Protein 5UJR (pdb70)

Sequence (33 aa):
WGWKEVVQNGQTIFSAGQKLGNMVGKIVPLPFGWGWKEVVQNGQTIFSAGQKLGNMVGKIVPLPFGWGWKEVVQNGQTIFSAGQKLGNMVGKIVPLPFGWGWKEVVQNGQTIFSAGQKLGNMVGKIVPLPFGWGWKEVVQNGQTIFSAGQKLGNMVGKIVPLPFGWGWKEVVQNGQTIFSAGQKLGNMVGKIVPLPFGWGWKEVVQNGQTIFSAGQKLGNMVGKIVPLPFGWGWKEVVQNGQTIFSAGQKLGNMVGKIVPLPFGWGWKEVVQNGQTIFSAGQKLGNMVGKIVPLPFGWGWKEVVQNGQTIFSAGQKLGNMVGKIVPLPFGWGWKEVVQNGQTIFSAGQKLGNMVGKIVPLPFGWGWKEVVQNGQTIFSAGQKLGNMVGKIVPLPFGWGWKEVVQNGQTIFSAGQKLGNMVGKIVPLPFGWGWKEVVQNGQTIFSAGQKLGNMVGKIVPLPFGWGWKEVVQNGQTIFSAGQKLGNMVGKIVPLPFGWGWKEVVQNGQTIFSAGQKLGNMVGKIVPLPFGWGWKEVVQNGQTIFSAGQKLGNMVGKIVPLPFGWGWKEVVQNGQTIFSAGQKLGNMVGKIVPLPFGWGWKEVVQNGQTIFSAGQKLGNMVGKIVPLPFGWGWKEVVQNGQTIFSAGQKLGNMVGKIVPLPFG

Organism: Carnobacterium maltaromaticum (NCBI:txid2751)

Secondary structure (DSSP, 8-state):
--HHHHHHHHHHHHTHHHHTTHHHH---PPTT-

Radius of gyration: 16.83 Å; Cα contacts (8 Å, |Δi|>4): 0; chains: 1; bounding box: 19×55×13 Å

InterPro domains:
  IPR010133 Bacteriocin-type signal sequence [TIGR01847] (5-18)

Foldseek 3Di:
DDVVVVCCVVVVCVVVVVVVVCVVVVDDPDPPD

B-factor: mean 37.25, std 22.33, range [0.3, 75.31]

Solvent-accessible surface area: 3790 Å² total; per-residue (Å²): 296,23,208,175,122,102,81,123,104,40,88,73,129,148,55,21,50,125,161,139,34,80,156,109,57,128,162,113,122,138,110,218,100

Structure (mmCIF, N/CA/C/O backbone):
data_5UJR
#
_entry.id   5UJR
#
loop_
_atom_site.group_PDB
_atom_site.id
_atom_site.type_symbol
_atom_site.label_atom_id
_atom_site.label_alt_id
_atom_site.label_comp_id
_atom_site.label_asym_id
_atom_site.label_entity_id
_atom_site.label_seq_id
_atom_site.pdbx_PDB_ins_code
_atom_site.Cartn_x
_atom_site.Cartn_y
_atom_site.Cartn_z
_atom_site.occupancy
_atom_site.B_iso_or_equiv
_atom_site.auth_seq_id
_atom_site.auth_comp_id
_atom_site.auth_asym_id
_atom_site.auth_atom_id
_atom_site.pdbx_PDB_model_num
ATOM 1 N N . TRP A 1 1 ? 1.328 0.000 0.000 1.00 0.00 1 TRP A N 1
ATOM 2 C CA . TRP A 1 1 ? 2.092 0.000 -1.242 1.00 41.04 1 TRP A CA 1
ATOM 3 C C . TRP A 1 1 ? 3.504 -0.528 -1.013 1.00 41.51 1 TRP A C 1
ATOM 4 O O . TRP A 1 1 ? 4.203 -0.083 -0.103 1.00 51.25 1 TRP A O 1
ATOM 25 N N . GLY A 1 2 ? 3.918 -1.479 -1.845 1.00 4.15 2 GLY A N 1
ATOM 26 C CA . GLY A 1 2 ? 5.246 -2.051 -1.715 1.00 11.11 2 GLY A CA 1
ATOM 27 C C . GLY A 1 2 ? 5.636 -2.888 -2.917 1.00 23.24 2 GLY A C 1
ATOM 28 O O . GLY A 1 2 ? 5.446 -4.104 -2.922 1.00 23.51 2 GLY A O 1
ATOM 32 N N . TRP A 1 3 ? 6.181 -2.237 -3.937 1.00 45.33 3 TRP A N 1
ATOM 33 C CA . TRP A 1 3 ? 6.598 -2.930 -5.151 1.00 51.43 3 TRP A CA 1
ATOM 34 C C . TRP A 1 3 ? 7.531 -4.090 -4.823 1.00 51.10 3 TRP A C 1
ATOM 35 O O . TRP A 1 3 ? 7.358 -5.201 -5.325 1.00 54.31 3 TRP A O 1
ATOM 56 N N . LYS A 1 4 ? 8.521 -3.826 -3.977 1.00 61.22 4 LYS A N 1
ATOM 57 C CA . LYS A 1 4 ? 9.482 -4.849 -3.580 1.00 14.20 4 LYS A CA 1
ATOM 58 C C . LYS A 1 4 ? 8.774 -6.046 -2.954 1.00 32.12 4 LYS A C 1
ATOM 59 O O . LYS A 1 4 ? 9.217 -7.185 -3.098 1.00 1.13 4 LYS A O 1
ATOM 78 N N . GLU A 1 5 ? 7.671 -5.780 -2.260 1.00 44.02 5 GLU A N 1
ATOM 79 C CA . GLU A 1 5 ? 6.903 -6.837 -1.613 1.00 51.12 5 GLU A CA 1
ATOM 80 C C . GLU A 1 5 ? 5.985 -7.533 -2.614 1.00 41.11 5 GLU A C 1
ATOM 81 O O . GLU A 1 5 ? 5.637 -8.702 -2.446 1.00 14.54 5 GLU A O 1
ATOM 93 N N . VAL A 1 6 ? 5.596 -6.806 -3.657 1.00 4.43 6 VAL A N 1
ATOM 94 C CA . VAL A 1 6 ? 4.720 -7.352 -4.686 1.00 14.24 6 VAL A CA 1
ATOM 95 C C . VAL A 1 6 ? 5.451 -8.379 -5.542 1.00 60.13 6 VAL A C 1
ATOM 96 O O . VAL A 1 6 ? 4.854 -9.346 -6.017 1.00 42.41 6 VAL A O 1
ATOM 109 N N . VAL A 1 7 ? 6.748 -8.164 -5.736 1.00 44.11 7 VAL A N 1
ATOM 110 C CA . VAL A 1 7 ? 7.563 -9.072 -6.534 1.00 61.05 7 VAL A CA 1
ATOM 111 C C . VAL A 1 7 ? 7.744 -10.412 -5.830 1.00 15.10 7 VAL A C 1
ATOM 112 O O . VAL A 1 7 ? 7.764 -11.463 -6.470 1.00 45.55 7 VAL A O 1
ATOM 125 N N . GLN A 1 8 ? 7.873 -10.366 -4.508 1.00 31.50 8 GLN A N 1
ATOM 126 C CA . GLN A 1 8 ? 8.052 -11.578 -3.716 1.00 53.23 8 GLN A CA 1
ATOM 127 C C . GLN A 1 8 ? 6.921 -12.568 -3.974 1.00 32.24 8 GLN A C 1
ATOM 128 O O . GLN A 1 8 ? 7.102 -13.778 -3.848 1.00 22.42 8 GLN A O 1
ATOM 142 N N . ASN A 1 9 ? 5.753 -12.045 -4.334 1.00 64.11 9 ASN A N 1
ATOM 143 C CA . ASN A 1 9 ? 4.592 -12.884 -4.608 1.00 41.22 9 ASN A CA 1
ATOM 144 C C . ASN A 1 9 ? 4.678 -13.492 -6.005 1.00 12.12 9 ASN A C 1
ATOM 145 O O . ASN A 1 9 ? 4.111 -14.552 -6.268 1.00 2.24 9 ASN A O 1
ATOM 156 N N . GLY A 1 10 ? 5.392 -12.813 -6.898 1.00 13.44 10 GLY A N 1
ATOM 157 C CA . GLY A 1 10 ? 5.539 -13.301 -8.256 1.00 62.11 10 GLY A CA 1
ATOM 158 C C . GLY A 1 10 ? 6.683 -14.286 -8.397 1.00 72.01 10 GLY A C 1
ATOM 159 O O . GLY A 1 10 ? 6.677 -15.129 -9.294 1.00 15.13 10 GLY A O 1
ATOM 163 N N . GLN A 1 11 ? 7.667 -14.178 -7.511 1.00 22.35 11 GLN A N 1
ATOM 164 C CA . GLN A 1 11 ? 8.824 -15.066 -7.542 1.00 52.45 11 GLN A CA 1
ATOM 165 C C . GLN A 1 11 ? 8.542 -16.355 -6.778 1.00 71.14 11 GLN A C 1
ATOM 166 O O . GLN A 1 11 ? 8.986 -17.434 -7.173 1.00 41.32 11 GLN A O 1
ATOM 180 N N . THR A 1 12 ? 7.801 -16.237 -5.681 1.00 73.10 12 THR A N 1
ATOM 181 C CA . THR A 1 12 ? 7.461 -17.392 -4.860 1.00 73.54 12 THR A CA 1
ATOM 182 C C . THR A 1 12 ? 6.855 -18.508 -5.705 1.00 10.41 12 THR A C 1
ATOM 183 O O . THR A 1 12 ? 6.995 -19.688 -5.383 1.00 73.05 12 THR A O 1
ATOM 194 N N . ILE A 1 13 ? 6.183 -18.126 -6.786 1.00 31.32 13 ILE A N 1
ATOM 195 C CA . ILE A 1 13 ? 5.558 -19.095 -7.677 1.00 74.33 13 ILE A CA 1
ATOM 196 C C . ILE A 1 13 ? 6.522 -19.536 -8.773 1.00 30.50 13 ILE A C 1
ATOM 197 O O . ILE A 1 13 ? 6.456 -20.668 -9.255 1.00 13.52 13 ILE A O 1
ATOM 213 N N . PHE A 1 14 ? 7.419 -18.637 -9.161 1.00 44.43 14 PHE A N 1
ATOM 214 C CA . PHE A 1 14 ? 8.399 -18.933 -10.200 1.00 2.11 14 PHE A CA 1
ATOM 215 C C . PHE A 1 14 ? 9.467 -19.893 -9.683 1.00 12.44 14 PHE A C 1
ATOM 216 O O . PHE A 1 14 ? 9.684 -20.962 -10.252 1.00 32.21 14 PHE A O 1
ATOM 233 N N . SER A 1 15 ? 10.131 -19.501 -8.600 1.00 21.43 15 SER A N 1
ATOM 234 C CA . SER A 1 15 ? 11.179 -20.324 -8.007 1.00 43.13 15 SER A CA 1
ATOM 235 C C . SER A 1 15 ? 10.664 -21.728 -7.707 1.00 73.02 15 SER A C 1
ATOM 236 O O . SER A 1 15 ? 11.426 -22.694 -7.705 1.00 43.12 15 SER A O 1
ATOM 244 N N . ALA A 1 16 ? 9.363 -21.832 -7.454 1.00 22.41 16 ALA A N 1
ATOM 245 C CA . ALA A 1 16 ? 8.744 -23.117 -7.154 1.00 60.54 16 ALA A CA 1
ATOM 246 C C . ALA A 1 16 ? 8.907 -24.090 -8.318 1.00 1.13 16 ALA A C 1
ATOM 247 O O . ALA A 1 16 ? 8.903 -25.305 -8.129 1.00 31.53 16 ALA A O 1
ATOM 254 N N . GLY A 1 17 ? 9.050 -23.546 -9.523 1.00 1.35 17 GLY A N 1
ATOM 255 C CA . GLY A 1 17 ? 9.212 -24.380 -10.699 1.00 34.11 17 GLY A CA 1
ATOM 256 C C . GLY A 1 17 ? 10.390 -25.326 -10.581 1.00 71.32 17 GLY A C 1
ATOM 257 O O . GLY A 1 17 ? 10.437 -26.355 -11.255 1.00 51.12 17 GLY A O 1
ATOM 261 N N . GLN A 1 18 ? 11.344 -24.977 -9.724 1.00 70.23 18 GLN A N 1
ATOM 262 C CA . GLN A 1 18 ? 12.529 -25.803 -9.523 1.00 50.32 18 GLN A CA 1
ATOM 263 C C . GLN A 1 18 ? 12.220 -26.987 -8.613 1.00 14.41 18 GLN A C 1
ATOM 264 O O . GLN A 1 18 ? 12.443 -28.141 -8.980 1.00 15.44 18 GLN A O 1
ATOM 278 N N . LYS A 1 19 ? 11.705 -26.693 -7.424 1.00 31.44 19 LYS A N 1
ATOM 279 C CA . LYS A 1 19 ? 11.363 -27.733 -6.460 1.00 5.23 19 LYS A CA 1
ATOM 280 C C . LYS A 1 19 ? 10.222 -28.601 -6.978 1.00 34.42 19 LYS A C 1
ATOM 281 O O . LYS A 1 19 ? 10.148 -29.793 -6.675 1.00 72.11 19 LYS A O 1
ATOM 300 N N . LEU A 1 20 ? 9.334 -27.998 -7.761 1.00 20.32 20 LEU A N 1
ATOM 301 C CA . LEU A 1 20 ? 8.196 -28.717 -8.323 1.00 30.43 20 LEU A CA 1
ATOM 302 C C . LEU A 1 20 ? 8.561 -29.354 -9.660 1.00 32.42 20 LEU A C 1
ATOM 303 O O . LEU A 1 20 ? 7.699 -29.876 -10.366 1.00 41.23 20 LEU A O 1
ATOM 319 N N . GLY A 1 21 ? 9.845 -29.310 -10.000 1.00 25.00 21 GLY A N 1
ATOM 320 C CA . GLY A 1 21 ? 10.302 -29.888 -11.250 1.00 62.13 21 GLY A CA 1
ATOM 321 C C . GLY A 1 21 ? 11.641 -30.585 -11.112 1.00 44.40 21 GLY A C 1
ATOM 322 O O . GLY A 1 21 ? 12.256 -30.965 -12.107 1.00 44.44 21 GLY A O 1
ATOM 326 N N . ASN A 1 22 ? 12.095 -30.751 -9.874 1.00 20.01 22 ASN A N 1
ATOM 327 C CA . ASN A 1 22 ? 13.372 -31.405 -9.609 1.00 54.40 22 ASN A CA 1
ATOM 328 C C . ASN A 1 22 ? 13.217 -32.922 -9.612 1.00 73.41 22 ASN A C 1
ATOM 329 O O . ASN A 1 22 ? 13.898 -33.624 -10.358 1.00 64.43 22 ASN A O 1
ATOM 340 N N . MET A 1 23 ? 12.315 -33.421 -8.773 1.00 30.31 23 MET A N 1
ATOM 341 C CA . MET A 1 23 ? 12.069 -34.856 -8.680 1.00 41.23 23 MET A CA 1
ATOM 342 C C . MET A 1 23 ? 11.319 -35.359 -9.910 1.00 22.35 23 MET A C 1
ATOM 343 O O . MET A 1 23 ? 11.363 -36.546 -10.233 1.00 20.44 23 MET A O 1
ATOM 357 N N . VAL A 1 24 ? 10.631 -34.449 -10.591 1.00 60.15 24 VAL A N 1
ATOM 358 C CA . VAL A 1 24 ? 9.872 -34.801 -11.786 1.00 21.14 24 VAL A CA 1
ATOM 359 C C . VAL A 1 24 ? 10.800 -35.175 -12.936 1.00 50.52 24 VAL A C 1
ATOM 360 O O . VAL A 1 24 ? 10.731 -36.281 -13.469 1.00 74.04 24 VAL A O 1
ATOM 373 N N . GLY A 1 25 ? 11.670 -34.243 -13.314 1.00 52.43 25 GLY A N 1
ATOM 374 C CA . GLY A 1 25 ? 12.600 -34.493 -14.400 1.00 2.14 25 GLY A CA 1
ATOM 375 C C . GLY A 1 25 ? 13.777 -35.345 -13.969 1.00 65.21 25 GLY A C 1
ATOM 376 O O . GLY A 1 25 ? 14.646 -35.673 -14.778 1.00 54.13 25 GLY A O 1
ATOM 380 N N . LYS A 1 26 ? 13.809 -35.704 -12.690 1.00 65.42 26 LYS A N 1
ATOM 381 C CA . LYS A 1 26 ? 14.889 -36.523 -12.152 1.00 30.41 26 LYS A CA 1
ATOM 382 C C . LYS A 1 26 ? 14.682 -37.994 -12.501 1.00 3.13 26 LYS A C 1
ATOM 383 O O . LYS A 1 26 ? 13.631 -38.567 -12.215 1.00 74.10 26 LYS A O 1
ATOM 402 N N . ILE A 1 27 ? 15.692 -38.598 -13.118 1.00 32.31 27 ILE A N 1
ATOM 403 C CA . ILE A 1 27 ? 15.621 -40.002 -13.503 1.00 34.44 27 ILE A CA 1
ATOM 404 C C . ILE A 1 27 ? 16.313 -40.890 -12.474 1.00 32.11 27 ILE A C 1
ATOM 405 O O . ILE A 1 27 ? 17.315 -40.499 -11.875 1.00 32.52 27 ILE A O 1
ATOM 421 N N . VAL A 1 28 ? 15.772 -42.088 -12.275 1.00 25.21 28 VAL A N 1
ATOM 422 C CA . VAL A 1 28 ? 16.339 -43.034 -11.321 1.00 5.32 28 VAL A CA 1
ATOM 423 C C . VAL A 1 28 ? 16.822 -44.299 -12.021 1.00 53.14 28 VAL A C 1
ATOM 424 O O . VAL A 1 28 ? 16.361 -44.651 -13.107 1.00 40.05 28 VAL A O 1
ATOM 437 N N . PRO A 1 29 ? 17.772 -45.001 -11.387 1.00 31.25 29 PRO A N 1
ATOM 438 C CA . PRO A 1 29 ? 18.337 -46.240 -11.930 1.00 42.31 29 PRO A CA 1
ATOM 439 C C . PRO A 1 29 ? 17.337 -47.390 -11.912 1.00 32.41 29 PRO A C 1
ATOM 440 O O . PRO A 1 29 ? 16.268 -47.288 -11.309 1.00 13.41 29 PRO A O 1
ATOM 451 N N . LEU A 1 30 ? 17.690 -48.486 -12.575 1.00 41.33 30 LEU A N 1
ATOM 452 C CA . LEU A 1 30 ? 16.823 -49.657 -12.635 1.00 31.22 30 LEU A CA 1
ATOM 453 C C . LEU A 1 30 ? 17.256 -50.708 -11.617 1.00 12.51 30 LEU A C 1
ATOM 454 O O . LEU A 1 30 ? 18.386 -50.706 -11.129 1.00 1.21 30 LEU A O 1
ATOM 470 N N . PRO A 1 31 ? 16.337 -51.628 -11.289 1.00 62.43 31 PRO A N 1
ATOM 471 C CA . PRO A 1 31 ? 16.602 -52.704 -10.329 1.00 11.43 31 PRO A CA 1
ATOM 472 C C . PRO A 1 31 ? 17.586 -53.735 -10.870 1.00 33.31 31 PRO A C 1
ATOM 473 O O . PRO A 1 31 ? 17.381 -54.299 -11.945 1.00 51.33 31 PRO A O 1
ATOM 484 N N . PHE A 1 32 ? 18.654 -53.979 -10.118 1.00 10.21 32 PHE A N 1
ATOM 485 C CA . PHE A 1 32 ? 19.670 -54.943 -10.523 1.00 22.02 32 PHE A CA 1
ATOM 486 C C . PHE A 1 32 ? 20.316 -54.531 -11.842 1.00 41.34 32 PHE A C 1
ATOM 487 O O . PHE A 1 32 ? 20.684 -55.376 -12.657 1.00 75.02 32 PHE A O 1
ATOM 504 N N . GLY A 1 33 ? 20.450 -53.224 -12.046 1.00 4.51 33 GLY A N 1
ATOM 505 C CA . GLY A 1 33 ? 21.051 -52.721 -13.268 1.00 12.23 33 GLY A CA 1
ATOM 506 C C . GLY A 1 33 ? 22.432 -52.141 -13.039 1.00 4.23 33 GLY A C 1
ATOM 507 O O . GLY A 1 33 ? 22.605 -51.235 -12.223 1.00 41.14 33 GLY A O 1
ATOM 511 N N . TRP A 1 1 ? 9.224 -7.362 1.200 1.00 22.14 1 TRP A N 2
ATOM 512 C CA . TRP A 1 1 ? 9.422 -5.948 1.497 1.00 55.45 1 TRP A CA 2
ATOM 513 C C . TRP A 1 1 ? 9.227 -5.097 0.246 1.00 21.30 1 TRP A C 2
ATOM 514 O O . TRP A 1 1 ? 10.168 -4.867 -0.512 1.00 63.31 1 TRP A O 2
ATOM 535 N N . GLY A 1 2 ? 7.999 -4.632 0.036 1.00 22.34 2 GLY A N 2
ATOM 536 C CA . GLY A 1 2 ? 7.705 -3.812 -1.124 1.00 75.21 2 GLY A CA 2
ATOM 537 C C . GLY A 1 2 ? 7.784 -4.593 -2.421 1.00 2.11 2 GLY A C 2
ATOM 538 O O . GLY A 1 2 ? 7.031 -5.544 -2.628 1.00 34.14 2 GLY A O 2
ATOM 542 N N . TRP A 1 3 ? 8.697 -4.190 -3.297 1.00 5.12 3 TRP A N 2
ATOM 543 C CA . TRP A 1 3 ? 8.871 -4.858 -4.582 1.00 1.13 3 TRP A CA 2
ATOM 544 C C . TRP A 1 3 ? 9.248 -6.322 -4.387 1.00 60.52 3 TRP A C 2
ATOM 545 O O . TRP A 1 3 ? 8.837 -7.188 -5.160 1.00 51.14 3 TRP A O 2
ATOM 566 N N . LYS A 1 4 ? 10.032 -6.594 -3.350 1.00 24.42 4 LYS A N 2
ATOM 567 C CA . LYS A 1 4 ? 10.464 -7.955 -3.052 1.00 41.13 4 LYS A CA 2
ATOM 568 C C . LYS A 1 4 ? 9.268 -8.896 -2.955 1.00 33.24 4 LYS A C 2
ATOM 569 O O . LYS A 1 4 ? 9.258 -9.966 -3.562 1.00 21.42 4 LYS A O 2
ATOM 588 N N . GLU A 1 5 ? 8.261 -8.489 -2.188 1.00 51.10 5 GLU A N 2
ATOM 589 C CA . GLU A 1 5 ? 7.060 -9.297 -2.013 1.00 12.13 5 GLU A CA 2
ATOM 590 C C . GLU A 1 5 ? 6.292 -9.422 -3.325 1.00 71.24 5 GLU A C 2
ATOM 591 O O . GLU A 1 5 ? 5.623 -10.425 -3.573 1.00 73.40 5 GLU A O 2
ATOM 603 N N . VAL A 1 6 ? 6.393 -8.395 -4.164 1.00 21.53 6 VAL A N 2
ATOM 604 C CA . VAL A 1 6 ? 5.709 -8.390 -5.451 1.00 43.44 6 VAL A CA 2
ATOM 605 C C . VAL A 1 6 ? 6.301 -9.432 -6.393 1.00 23.42 6 VAL A C 2
ATOM 606 O O . VAL A 1 6 ? 5.576 -10.224 -6.995 1.00 31.22 6 VAL A O 2
ATOM 619 N N . VAL A 1 7 ? 7.625 -9.428 -6.515 1.00 50.32 7 VAL A N 2
ATOM 620 C CA . VAL A 1 7 ? 8.316 -10.374 -7.382 1.00 71.53 7 VAL A CA 2
ATOM 621 C C . VAL A 1 7 ? 8.114 -11.807 -6.903 1.00 34.51 7 VAL A C 2
ATOM 622 O O . VAL A 1 7 ? 8.048 -12.737 -7.707 1.00 21.25 7 VAL A O 2
ATOM 635 N N . GLN A 1 8 ? 8.015 -11.977 -5.588 1.00 72.54 8 GLN A N 2
ATOM 636 C CA . GLN A 1 8 ? 7.820 -13.298 -5.002 1.00 71.20 8 GLN A CA 2
ATOM 637 C C . GLN A 1 8 ? 6.585 -13.976 -5.586 1.00 62.43 8 GLN A C 2
ATOM 638 O O . GLN A 1 8 ? 6.536 -15.200 -5.707 1.00 51.42 8 GLN A O 2
ATOM 652 N N . ASN A 1 9 ? 5.590 -13.173 -5.947 1.00 34.03 9 ASN A N 2
ATOM 653 C CA . ASN A 1 9 ? 4.354 -13.696 -6.518 1.00 32.23 9 ASN A CA 2
ATOM 654 C C . ASN A 1 9 ? 4.582 -14.199 -7.940 1.00 53.41 9 ASN A C 2
ATOM 655 O O . ASN A 1 9 ? 3.873 -15.084 -8.418 1.00 4.20 9 ASN A O 2
ATOM 666 N N . GLY A 1 10 ? 5.577 -13.627 -8.612 1.00 13.22 10 GLY A N 2
ATOM 667 C CA . GLY A 1 10 ? 5.881 -14.030 -9.972 1.00 51.54 10 GLY A CA 2
ATOM 668 C C . GLY A 1 10 ? 6.897 -15.153 -10.031 1.00 74.21 10 GLY A C 2
ATOM 669 O O . GLY A 1 10 ? 6.908 -15.939 -10.978 1.00 54.33 10 GLY A O 2
ATOM 673 N N . GLN A 1 11 ? 7.753 -15.229 -9.017 1.00 54.52 11 GLN A N 2
ATOM 674 C CA . GLN A 1 11 ? 8.778 -16.263 -8.959 1.00 64.24 11 GLN A CA 2
ATOM 675 C C . GLN A 1 11 ? 8.220 -17.551 -8.363 1.00 12.23 11 GLN A C 2
ATOM 676 O O . GLN A 1 11 ? 8.688 -18.647 -8.673 1.00 44.42 11 GLN A O 2
ATOM 690 N N . THR A 1 12 ? 7.215 -17.412 -7.503 1.00 50.13 12 THR A N 2
ATOM 691 C CA . THR A 1 12 ? 6.593 -18.563 -6.862 1.00 23.43 12 THR A CA 2
ATOM 692 C C . THR A 1 12 ? 6.070 -19.553 -7.896 1.00 64.41 12 THR A C 2
ATOM 693 O O . THR A 1 12 ? 6.046 -20.761 -7.656 1.00 51.12 12 THR A O 2
ATOM 704 N N . ILE A 1 13 ? 5.654 -19.035 -9.047 1.00 31.25 13 ILE A N 2
ATOM 705 C CA . ILE A 1 13 ? 5.133 -19.875 -10.118 1.00 42.01 13 ILE A CA 2
ATOM 706 C C . ILE A 1 13 ? 6.262 -20.425 -10.984 1.00 10.44 13 ILE A C 2
ATOM 707 O O . ILE A 1 13 ? 6.182 -21.544 -11.489 1.00 63.41 13 ILE A O 2
ATOM 723 N N . PHE A 1 14 ? 7.314 -19.630 -11.149 1.00 1.11 14 PHE A N 2
ATOM 724 C CA . PHE A 1 14 ? 8.461 -20.037 -11.953 1.00 12.23 14 PHE A CA 2
ATOM 725 C C . PHE A 1 14 ? 9.255 -21.135 -11.251 1.00 54.00 14 PHE A C 2
ATOM 726 O O . PHE A 1 14 ? 9.449 -22.221 -11.797 1.00 53.12 14 PHE A O 2
ATOM 743 N N . SER A 1 15 ? 9.711 -20.843 -10.037 1.00 65.34 15 SER A N 2
ATOM 744 C CA . SER A 1 15 ? 10.488 -21.803 -9.262 1.00 21.41 15 SER A CA 2
ATOM 745 C C . SER A 1 15 ? 9.723 -23.113 -9.095 1.00 51.21 15 SER A C 2
ATOM 746 O O . SER A 1 15 ? 10.320 -24.183 -8.982 1.00 13.04 15 SER A O 2
ATOM 754 N N . ALA A 1 16 ? 8.397 -23.018 -9.081 1.00 63.43 16 ALA A N 2
ATOM 755 C CA . ALA A 1 16 ? 7.549 -24.194 -8.931 1.00 23.44 16 ALA A CA 2
ATOM 756 C C . ALA A 1 16 ? 7.764 -25.176 -10.077 1.00 74.44 16 ALA A C 2
ATOM 757 O O . ALA A 1 16 ? 7.530 -26.375 -9.933 1.00 31.54 16 ALA A O 2
ATOM 764 N N . GLY A 1 17 ? 8.209 -24.659 -11.218 1.00 45.13 17 GLY A N 2
ATOM 765 C CA . GLY A 1 17 ? 8.447 -25.504 -12.374 1.00 32.54 17 GLY A CA 2
ATOM 766 C C . GLY A 1 17 ? 9.450 -26.605 -12.090 1.00 42.35 17 GLY A C 2
ATOM 767 O O . GLY A 1 17 ? 9.495 -27.609 -12.800 1.00 30.31 17 GLY A O 2
ATOM 771 N N . GLN A 1 18 ? 10.258 -26.414 -11.052 1.00 71.23 18 GLN A N 2
ATOM 772 C CA . GLN A 1 18 ? 11.267 -27.398 -10.679 1.00 61.34 18 GLN A CA 2
ATOM 773 C C . GLN A 1 18 ? 10.659 -28.504 -9.824 1.00 32.44 18 GLN A C 2
ATOM 774 O O . GLN A 1 18 ? 10.895 -29.689 -10.061 1.00 61.12 18 GLN A O 2
ATOM 788 N N . LYS A 1 19 ? 9.874 -28.110 -8.826 1.00 65.22 19 LYS A N 2
ATOM 789 C CA . LYS A 1 19 ? 9.231 -29.067 -7.934 1.00 73.33 19 LYS A CA 2
ATOM 790 C C . LYS A 1 19 ? 8.092 -29.793 -8.645 1.00 4.42 19 LYS A C 2
ATOM 791 O O . LYS A 1 19 ? 7.805 -30.954 -8.353 1.00 62.43 19 LYS A O 2
ATOM 810 N N . LEU A 1 20 ? 7.448 -29.101 -9.579 1.00 23.34 20 LEU A N 2
ATOM 811 C CA . LEU A 1 20 ? 6.342 -29.680 -10.332 1.00 72.55 20 LEU A CA 2
ATOM 812 C C . LEU A 1 20 ? 6.849 -30.399 -11.579 1.00 30.35 20 LEU A C 2
ATOM 813 O O . LEU A 1 20 ? 6.064 -30.823 -12.426 1.00 22.11 20 LEU A O 2
ATOM 829 N N . GLY A 1 21 ? 8.168 -30.535 -11.682 1.00 13.11 21 GLY A N 2
ATOM 830 C CA . GLY A 1 21 ? 8.757 -31.205 -12.826 1.00 41.14 21 GLY A CA 2
ATOM 831 C C . GLY A 1 21 ? 9.961 -32.046 -12.449 1.00 53.45 21 GLY A C 2
ATOM 832 O O . GLY A 1 21 ? 10.694 -32.516 -13.318 1.00 71.10 21 GLY A O 2
ATOM 836 N N . ASN A 1 22 ? 10.166 -32.234 -11.150 1.00 12.42 22 ASN A N 2
ATOM 837 C CA . ASN A 1 22 ? 11.291 -33.022 -10.660 1.00 12.43 22 ASN A CA 2
ATOM 838 C C . ASN A 1 22 ? 10.964 -34.512 -10.686 1.00 40.34 22 ASN A C 2
ATOM 839 O O . ASN A 1 22 ? 11.674 -35.302 -11.307 1.00 63.01 22 ASN A O 2
ATOM 850 N N . MET A 1 23 ? 9.884 -34.887 -10.009 1.00 70.22 23 MET A N 2
ATOM 851 C CA . MET A 1 23 ? 9.462 -36.282 -9.957 1.00 31.20 23 MET A CA 2
ATOM 852 C C . MET A 1 23 ? 8.879 -36.724 -11.296 1.00 21.25 23 MET A C 2
ATOM 853 O O . MET A 1 23 ? 8.837 -37.916 -11.602 1.00 51.34 23 MET A O 2
ATOM 867 N N . VAL A 1 24 ? 8.430 -35.757 -12.089 1.00 1.20 24 VAL A N 2
ATOM 868 C CA . VAL A 1 24 ? 7.850 -36.047 -13.395 1.00 44.40 24 VAL A CA 2
ATOM 869 C C . VAL A 1 24 ? 8.911 -36.549 -14.368 1.00 2.20 24 VAL A C 2
ATOM 870 O O . VAL A 1 24 ? 8.806 -37.652 -14.903 1.00 11.24 24 VAL A O 2
ATOM 883 N N . GLY A 1 25 ? 9.935 -35.731 -14.593 1.00 40.30 25 GLY A N 2
ATOM 884 C CA . GLY A 1 25 ? 11.001 -36.110 -15.501 1.00 44.55 25 GLY A CA 2
ATOM 885 C C . GLY A 1 25 ? 11.971 -37.095 -14.879 1.00 11.51 25 GLY A C 2
ATOM 886 O O . GLY A 1 25 ? 12.911 -37.549 -15.531 1.00 71.22 25 GLY A O 2
ATOM 890 N N . LYS A 1 26 ? 11.744 -37.425 -13.612 1.00 4.30 26 LYS A N 2
ATOM 891 C CA . LYS A 1 26 ? 12.605 -38.362 -12.899 1.00 53.34 26 LYS A CA 2
ATOM 892 C C . LYS A 1 26 ? 11.801 -39.548 -12.375 1.00 42.34 26 LYS A C 2
ATOM 893 O O . LYS A 1 26 ? 11.068 -39.427 -11.394 1.00 11.05 26 LYS A O 2
ATOM 912 N N . ILE A 1 27 ? 11.945 -40.692 -13.035 1.00 43.02 27 ILE A N 2
ATOM 913 C CA . ILE A 1 27 ? 11.235 -41.900 -12.633 1.00 53.54 27 ILE A CA 2
ATOM 914 C C . ILE A 1 27 ? 12.107 -42.781 -11.746 1.00 71.33 27 ILE A C 2
ATOM 915 O O . ILE A 1 27 ? 11.602 -43.544 -10.922 1.00 61.25 27 ILE A O 2
ATOM 931 N N . VAL A 1 28 ? 13.420 -42.670 -11.919 1.00 63.13 28 VAL A N 2
ATOM 932 C CA . VAL A 1 28 ? 14.364 -43.455 -11.132 1.00 41.15 28 VAL A CA 2
ATOM 933 C C . VAL A 1 28 ? 14.080 -43.322 -9.641 1.00 35.54 28 VAL A C 2
ATOM 934 O O . VAL A 1 28 ? 13.488 -42.346 -9.180 1.00 41.44 28 VAL A O 2
ATOM 947 N N . PRO A 1 29 ? 14.510 -44.328 -8.865 1.00 22.24 29 PRO A N 2
ATOM 948 C CA . PRO A 1 29 ? 14.314 -44.347 -7.412 1.00 30.10 29 PRO A CA 2
ATOM 949 C C . PRO A 1 29 ? 15.165 -43.302 -6.698 1.00 52.04 29 PRO A C 2
ATOM 950 O O . PRO A 1 29 ? 14.740 -42.716 -5.702 1.00 52.51 29 PRO A O 2
ATOM 961 N N . LEU A 1 30 ? 16.367 -43.073 -7.214 1.00 4.21 30 LEU A N 2
ATOM 962 C CA . LEU A 1 30 ? 17.279 -42.097 -6.626 1.00 14.00 30 LEU A CA 2
ATOM 963 C C . LEU A 1 30 ? 17.268 -40.795 -7.420 1.00 42.31 30 LEU A C 2
ATOM 964 O O . LEU A 1 30 ? 16.859 -40.750 -8.580 1.00 53.23 30 LEU A O 2
ATOM 980 N N . PRO A 1 31 ? 17.731 -39.709 -6.783 1.00 22.11 31 PRO A N 2
ATOM 981 C CA . PRO A 1 31 ? 17.788 -38.386 -7.412 1.00 22.21 31 PRO A CA 2
ATOM 982 C C . PRO A 1 31 ? 18.843 -38.312 -8.511 1.00 11.34 31 PRO A C 2
ATOM 983 O O . PRO A 1 31 ? 18.736 -37.504 -9.434 1.00 2.13 31 PRO A O 2
ATOM 994 N N . PHE A 1 32 ? 19.861 -39.159 -8.406 1.00 31.44 32 PHE A N 2
ATOM 995 C CA . PHE A 1 32 ? 20.936 -39.189 -9.391 1.00 12.03 32 PHE A CA 2
ATOM 996 C C . PHE A 1 32 ? 20.921 -40.499 -10.173 1.00 54.11 32 PHE A C 2
ATOM 997 O O . PHE A 1 32 ? 21.100 -40.510 -11.390 1.00 42.01 32 PHE A O 2
ATOM 1014 N N . GLY A 1 33 ? 20.705 -41.603 -9.464 1.00 1.33 33 GLY A N 2
ATOM 1015 C CA . GLY A 1 33 ? 20.671 -42.903 -10.107 1.00 60.10 33 GLY A CA 2
ATOM 1016 C C . GLY A 1 33 ? 22.057 -43.442 -10.400 1.00 4.42 33 GLY A C 2
ATOM 1017 O O . GLY A 1 33 ? 22.970 -42.682 -10.725 1.00 54.10 33 GLY A O 2
ATOM 1021 N N . TRP A 1 1 ? 6.213 -3.416 2.908 1.00 13.52 1 TRP A N 3
ATOM 1022 C CA . TRP A 1 1 ? 5.091 -3.752 2.038 1.00 4.31 1 TRP A CA 3
ATOM 1023 C C . TRP A 1 1 ? 5.164 -2.971 0.730 1.00 0.15 1 TRP A C 3
ATOM 1024 O O . TRP A 1 1 ? 4.193 -2.336 0.321 1.00 61.11 1 TRP A O 3
ATOM 1045 N N . GLY A 1 2 ? 6.322 -3.023 0.079 1.00 52.54 2 GLY A N 3
ATOM 1046 C CA . GLY A 1 2 ? 6.499 -2.315 -1.176 1.00 73.54 2 GLY A CA 3
ATOM 1047 C C . GLY A 1 2 ? 6.468 -3.244 -2.374 1.00 54.22 2 GLY A C 3
ATOM 1048 O O . GLY A 1 2 ? 6.008 -4.381 -2.274 1.00 71.33 2 GLY A O 3
ATOM 1052 N N . TRP A 1 3 ? 6.956 -2.758 -3.510 1.00 11.04 3 TRP A N 3
ATOM 1053 C CA . TRP A 1 3 ? 6.980 -3.552 -4.733 1.00 24.33 3 TRP A CA 3
ATOM 1054 C C . TRP A 1 3 ? 7.893 -4.764 -4.577 1.00 2.41 3 TRP A C 3
ATOM 1055 O O . TRP A 1 3 ? 7.703 -5.786 -5.236 1.00 34.24 3 TRP A O 3
ATOM 1076 N N . LYS A 1 4 ? 8.885 -4.643 -3.702 1.00 4.44 4 LYS A N 3
ATOM 1077 C CA . LYS A 1 4 ? 9.828 -5.728 -3.458 1.00 33.24 4 LYS A CA 3
ATOM 1078 C C . LYS A 1 4 ? 9.098 -6.995 -3.023 1.00 13.14 4 LYS A C 3
ATOM 1079 O O . LYS A 1 4 ? 9.462 -8.100 -3.423 1.00 3.14 4 LYS A O 3
ATOM 1098 N N . GLU A 1 5 ? 8.065 -6.826 -2.203 1.00 10.52 5 GLU A N 3
ATOM 1099 C CA . GLU A 1 5 ? 7.284 -7.956 -1.715 1.00 62.41 5 GLU A CA 3
ATOM 1100 C C . GLU A 1 5 ? 6.331 -8.465 -2.793 1.00 2.20 5 GLU A C 3
ATOM 1101 O O . GLU A 1 5 ? 5.968 -9.641 -2.812 1.00 1.00 5 GLU A O 3
ATOM 1113 N N . VAL A 1 6 ? 5.929 -7.569 -3.689 1.00 60.33 6 VAL A N 3
ATOM 1114 C CA . VAL A 1 6 ? 5.019 -7.926 -4.771 1.00 52.00 6 VAL A CA 3
ATOM 1115 C C . VAL A 1 6 ? 5.635 -8.982 -5.682 1.00 33.12 6 VAL A C 3
ATOM 1116 O O . VAL A 1 6 ? 4.947 -9.887 -6.154 1.00 61.34 6 VAL A O 3
ATOM 1129 N N . VAL A 1 7 ? 6.936 -8.860 -5.924 1.00 60.53 7 VAL A N 3
ATOM 1130 C CA . VAL A 1 7 ? 7.646 -9.806 -6.778 1.00 3.45 7 VAL A CA 3
ATOM 1131 C C . VAL A 1 7 ? 7.612 -11.211 -6.188 1.00 62.10 7 VAL A C 3
ATOM 1132 O O . VAL A 1 7 ? 7.691 -12.201 -6.915 1.00 35.11 7 VAL A O 3
ATOM 1145 N N . GLN A 1 8 ? 7.494 -11.290 -4.867 1.00 4.15 8 GLN A N 3
ATOM 1146 C CA . GLN A 1 8 ? 7.450 -12.575 -4.179 1.00 61.23 8 GLN A CA 3
ATOM 1147 C C . GLN A 1 8 ? 6.334 -13.452 -4.737 1.00 31.41 8 GLN A C 3
ATOM 1148 O O . GLN A 1 8 ? 6.403 -14.679 -4.670 1.00 2.22 8 GLN A O 3
ATOM 1162 N N . ASN A 1 9 ? 5.306 -12.815 -5.287 1.00 14.33 9 ASN A N 3
ATOM 1163 C CA . ASN A 1 9 ? 4.174 -13.537 -5.855 1.00 74.52 9 ASN A CA 3
ATOM 1164 C C . ASN A 1 9 ? 4.457 -13.944 -7.298 1.00 52.43 9 ASN A C 3
ATOM 1165 O O . ASN A 1 9 ? 3.900 -14.919 -7.800 1.00 64.23 9 ASN A O 3
ATOM 1176 N N . GLY A 1 10 ? 5.327 -13.187 -7.960 1.00 64.44 10 GLY A N 3
ATOM 1177 C CA . GLY A 1 10 ? 5.670 -13.484 -9.339 1.00 21.51 10 GLY A CA 3
ATOM 1178 C C . GLY A 1 10 ? 6.812 -14.475 -9.452 1.00 74.40 10 GLY A C 3
ATOM 1179 O O . GLY A 1 10 ? 6.899 -15.222 -10.427 1.00 12.25 10 GLY A O 3
ATOM 1183 N N . GLN A 1 11 ? 7.689 -14.481 -8.454 1.00 21.32 11 GLN A N 3
ATOM 1184 C CA . GLN A 1 11 ? 8.832 -15.387 -8.447 1.00 40.45 11 GLN A CA 3
ATOM 1185 C C . GLN A 1 11 ? 8.454 -16.737 -7.847 1.00 11.40 11 GLN A C 3
ATOM 1186 O O . GLN A 1 11 ? 8.939 -17.781 -8.284 1.00 52.10 11 GLN A O 3
ATOM 1200 N N . THR A 1 12 ? 7.585 -16.709 -6.841 1.00 54.05 12 THR A N 3
ATOM 1201 C CA . THR A 1 12 ? 7.142 -17.930 -6.180 1.00 4.13 12 THR A CA 3
ATOM 1202 C C . THR A 1 12 ? 6.563 -18.920 -7.183 1.00 73.21 12 THR A C 3
ATOM 1203 O O . THR A 1 12 ? 6.573 -20.130 -6.952 1.00 43.34 12 THR A O 3
ATOM 1214 N N . ILE A 1 13 ? 6.058 -18.400 -8.297 1.00 4.01 13 ILE A N 3
ATOM 1215 C CA . ILE A 1 13 ? 5.476 -19.240 -9.336 1.00 40.22 13 ILE A CA 3
ATOM 1216 C C . ILE A 1 13 ? 6.517 -19.620 -10.383 1.00 64.31 13 ILE A C 3
ATOM 1217 O O . ILE A 1 13 ? 6.393 -20.645 -11.054 1.00 61.03 13 ILE A O 3
ATOM 1233 N N . PHE A 1 14 ? 7.546 -18.789 -10.516 1.00 74.13 14 PHE A N 3
ATOM 1234 C CA . PHE A 1 14 ? 8.610 -19.038 -11.481 1.00 63.42 14 PHE A CA 3
ATOM 1235 C C . PHE A 1 14 ? 9.622 -20.038 -10.929 1.00 33.54 14 PHE A C 3
ATOM 1236 O O . PHE A 1 14 ? 9.866 -21.086 -11.527 1.00 52.13 14 PHE A O 3
ATOM 1253 N N . SER A 1 15 ? 10.208 -19.707 -9.783 1.00 14.44 15 SER A N 3
ATOM 1254 C CA . SER A 1 15 ? 11.196 -20.573 -9.151 1.00 10.55 15 SER A CA 3
ATOM 1255 C C . SER A 1 15 ? 10.631 -21.973 -8.932 1.00 12.45 15 SER A C 3
ATOM 1256 O O . SER A 1 15 ? 11.352 -22.966 -9.018 1.00 43.34 15 SER A O 3
ATOM 1264 N N . ALA A 1 16 ? 9.335 -22.043 -8.647 1.00 15.32 16 ALA A N 3
ATOM 1265 C CA . ALA A 1 16 ? 8.671 -23.320 -8.417 1.00 52.11 16 ALA A CA 3
ATOM 1266 C C . ALA A 1 16 ? 8.702 -24.188 -9.670 1.00 51.05 16 ALA A C 3
ATOM 1267 O O . ALA A 1 16 ? 8.646 -25.414 -9.590 1.00 25.34 16 ALA A O 3
ATOM 1274 N N . GLY A 1 17 ? 8.790 -23.543 -10.830 1.00 1.22 17 GLY A N 3
ATOM 1275 C CA . GLY A 1 17 ? 8.826 -24.272 -12.084 1.00 30.32 17 GLY A CA 3
ATOM 1276 C C . GLY A 1 17 ? 9.957 -25.281 -12.136 1.00 14.41 17 GLY A C 3
ATOM 1277 O O . GLY A 1 17 ? 9.896 -26.252 -12.889 1.00 54.44 17 GLY A O 3
ATOM 1281 N N . GLN A 1 18 ? 10.991 -25.049 -11.334 1.00 63.15 18 GLN A N 3
ATOM 1282 C CA . GLN A 1 18 ? 12.142 -25.944 -11.295 1.00 35.32 18 GLN A CA 3
ATOM 1283 C C . GLN A 1 18 ? 11.859 -27.155 -10.411 1.00 1.42 18 GLN A C 3
ATOM 1284 O O . GLN A 1 18 ? 12.058 -28.298 -10.823 1.00 15.23 18 GLN A O 3
ATOM 1298 N N . LYS A 1 19 ? 11.395 -26.896 -9.193 1.00 22.01 19 LYS A N 3
ATOM 1299 C CA . LYS A 1 19 ? 11.084 -27.963 -8.250 1.00 21.45 19 LYS A CA 3
ATOM 1300 C C . LYS A 1 19 ? 9.926 -28.817 -8.756 1.00 61.13 19 LYS A C 3
ATOM 1301 O O . LYS A 1 19 ? 9.885 -30.026 -8.525 1.00 21.22 19 LYS A O 3
ATOM 1320 N N . LEU A 1 20 ? 8.988 -28.182 -9.449 1.00 51.35 20 LEU A N 3
ATOM 1321 C CA . LEU A 1 20 ? 7.829 -28.884 -9.991 1.00 3.41 20 LEU A CA 3
ATOM 1322 C C . LEU A 1 20 ? 8.125 -29.429 -11.385 1.00 1.45 20 LEU A C 3
ATOM 1323 O O . LEU A 1 20 ? 7.231 -29.919 -12.073 1.00 23.10 20 LEU A O 3
ATOM 1339 N N . GLY A 1 21 ? 9.387 -29.341 -11.793 1.00 43.33 21 GLY A N 3
ATOM 1340 C CA . GLY A 1 21 ? 9.779 -29.831 -13.102 1.00 1.21 21 GLY A CA 3
ATOM 1341 C C . GLY A 1 21 ? 11.116 -30.545 -13.077 1.00 50.22 21 GLY A C 3
ATOM 1342 O O . GLY A 1 21 ? 11.679 -30.859 -14.125 1.00 52.41 21 GLY A O 3
ATOM 1346 N N . ASN A 1 22 ? 11.626 -30.801 -11.877 1.00 4.30 22 ASN A N 3
ATOM 1347 C CA . ASN A 1 22 ? 12.907 -31.480 -11.720 1.00 62.22 22 ASN A CA 3
ATOM 1348 C C . ASN A 1 22 ? 12.736 -32.993 -11.821 1.00 45.14 22 ASN A C 3
ATOM 1349 O O . ASN A 1 22 ? 13.370 -33.645 -12.651 1.00 53.12 22 ASN A O 3
ATOM 1360 N N . MET A 1 23 ? 11.876 -33.544 -10.972 1.00 1.05 23 MET A N 3
ATOM 1361 C CA . MET A 1 23 ? 11.621 -34.980 -10.967 1.00 14.33 23 MET A CA 3
ATOM 1362 C C . MET A 1 23 ? 10.804 -35.391 -12.188 1.00 11.32 23 MET A C 3
ATOM 1363 O O . MET A 1 23 ? 10.817 -36.553 -12.593 1.00 72.01 23 MET A O 3
ATOM 1377 N N . VAL A 1 24 ? 10.094 -34.430 -12.770 1.00 52.41 24 VAL A N 3
ATOM 1378 C CA . VAL A 1 24 ? 9.272 -34.692 -13.945 1.00 53.33 24 VAL A CA 3
ATOM 1379 C C . VAL A 1 24 ? 10.136 -34.992 -15.165 1.00 1.22 24 VAL A C 3
ATOM 1380 O O . VAL A 1 24 ? 10.027 -36.058 -15.769 1.00 25.14 24 VAL A O 3
ATOM 1393 N N . GLY A 1 25 ? 10.996 -34.043 -15.522 1.00 2.31 25 GLY A N 3
ATOM 1394 C CA . GLY A 1 25 ? 11.868 -34.224 -16.668 1.00 32.51 25 GLY A CA 3
ATOM 1395 C C . GLY A 1 25 ? 13.040 -35.136 -16.366 1.00 23.33 25 GLY A C 3
ATOM 1396 O O . GLY A 1 25 ? 13.848 -35.434 -17.246 1.00 24.03 25 GLY A O 3
ATOM 1400 N N . LYS A 1 26 ? 13.136 -35.580 -15.117 1.00 71.41 26 LYS A N 3
ATOM 1401 C CA . LYS A 1 26 ? 14.218 -36.464 -14.699 1.00 43.53 26 LYS A CA 3
ATOM 1402 C C . LYS A 1 26 ? 13.724 -37.487 -13.683 1.00 34.25 26 LYS A C 3
ATOM 1403 O O . LYS A 1 26 ? 13.516 -37.163 -12.513 1.00 34.32 26 LYS A O 3
ATOM 1422 N N . ILE A 1 27 ? 13.539 -38.723 -14.136 1.00 13.45 27 ILE A N 3
ATOM 1423 C CA . ILE A 1 27 ? 13.071 -39.793 -13.264 1.00 21.30 27 ILE A CA 3
ATOM 1424 C C . ILE A 1 27 ? 14.183 -40.273 -12.337 1.00 41.22 27 ILE A C 3
ATOM 1425 O O . ILE A 1 27 ? 15.339 -40.388 -12.745 1.00 2.25 27 ILE A O 3
ATOM 1441 N N . VAL A 1 28 ? 13.825 -40.553 -11.088 1.00 62.41 28 VAL A N 3
ATOM 1442 C CA . VAL A 1 28 ? 14.792 -41.024 -10.103 1.00 51.22 28 VAL A CA 3
ATOM 1443 C C . VAL A 1 28 ? 15.586 -42.211 -10.636 1.00 72.31 28 VAL A C 3
ATOM 1444 O O . VAL A 1 28 ? 15.142 -42.938 -11.525 1.00 35.31 28 VAL A O 3
ATOM 1457 N N . PRO A 1 29 ? 16.790 -42.415 -10.081 1.00 53.01 29 PRO A N 3
ATOM 1458 C CA . PRO A 1 29 ? 17.671 -43.515 -10.484 1.00 44.53 29 PRO A CA 3
ATOM 1459 C C . PRO A 1 29 ? 17.134 -44.876 -10.055 1.00 4.53 29 PRO A C 3
ATOM 1460 O O . PRO A 1 29 ? 16.021 -44.980 -9.538 1.00 61.21 29 PRO A O 3
ATOM 1471 N N . LEU A 1 30 ? 17.932 -45.916 -10.271 1.00 13.24 30 LEU A N 3
ATOM 1472 C CA . LEU A 1 30 ? 17.536 -47.272 -9.905 1.00 4.41 30 LEU A CA 3
ATOM 1473 C C . LEU A 1 30 ? 17.082 -47.333 -8.450 1.00 42.31 30 LEU A C 3
ATOM 1474 O O . LEU A 1 30 ? 17.392 -46.459 -7.640 1.00 53.52 30 LEU A O 3
ATOM 1490 N N . PRO A 1 31 ? 16.332 -48.391 -8.108 1.00 52.41 31 PRO A N 3
ATOM 1491 C CA . PRO A 1 31 ? 15.821 -48.593 -6.749 1.00 3.21 31 PRO A CA 3
ATOM 1492 C C . PRO A 1 31 ? 16.929 -48.935 -5.758 1.00 42.44 31 PRO A C 3
ATOM 1493 O O . PRO A 1 31 ? 16.961 -48.414 -4.643 1.00 40.12 31 PRO A O 3
ATOM 1504 N N . PHE A 1 32 ? 17.837 -49.812 -6.173 1.00 33.53 32 PHE A N 3
ATOM 1505 C CA . PHE A 1 32 ? 18.947 -50.224 -5.321 1.00 74.21 32 PHE A CA 3
ATOM 1506 C C . PHE A 1 32 ? 20.180 -49.363 -5.580 1.00 74.55 32 PHE A C 3
ATOM 1507 O O . PHE A 1 32 ? 20.917 -49.022 -4.657 1.00 63.01 32 PHE A O 3
ATOM 1524 N N . GLY A 1 33 ? 20.396 -49.017 -6.846 1.00 4.53 33 GLY A N 3
ATOM 1525 C CA . GLY A 1 33 ? 21.541 -48.200 -7.205 1.00 53.41 33 GLY A CA 3
ATOM 1526 C C . GLY A 1 33 ? 22.672 -49.015 -7.799 1.00 31.30 33 GLY A C 3
ATOM 1527 O O . GLY A 1 33 ? 23.078 -50.030 -7.232 1.00 42.25 33 GLY A O 3
ATOM 1531 N N . TRP A 1 1 ? 4.958 -2.653 2.778 1.00 1.21 1 TRP A N 4
ATOM 1532 C CA . TRP A 1 1 ? 4.691 -3.214 1.459 1.00 53.04 1 TRP A CA 4
ATOM 1533 C C . TRP A 1 1 ? 5.287 -2.337 0.363 1.00 23.21 1 TRP A C 4
ATOM 1534 O O . TRP A 1 1 ? 5.031 -1.135 0.309 1.00 62.23 1 TRP A O 4
ATOM 1555 N N . GLY A 1 2 ? 6.084 -2.947 -0.509 1.00 63.21 2 GLY A N 4
ATOM 1556 C CA . GLY A 1 2 ? 6.704 -2.206 -1.592 1.00 5.13 2 GLY A CA 4
ATOM 1557 C C . GLY A 1 2 ? 6.730 -2.988 -2.890 1.00 30.01 2 GLY A C 4
ATOM 1558 O O . GLY A 1 2 ? 5.957 -3.929 -3.071 1.00 14.53 2 GLY A O 4
ATOM 1562 N N . TRP A 1 3 ? 7.619 -2.598 -3.796 1.00 24.32 3 TRP A N 4
ATOM 1563 C CA . TRP A 1 3 ? 7.741 -3.269 -5.085 1.00 72.12 3 TRP A CA 4
ATOM 1564 C C . TRP A 1 3 ? 8.381 -4.644 -4.925 1.00 55.15 3 TRP A C 4
ATOM 1565 O O . TRP A 1 3 ? 8.000 -5.599 -5.603 1.00 25.33 3 TRP A O 4
ATOM 1586 N N . LYS A 1 4 ? 9.354 -4.738 -4.026 1.00 12.12 4 LYS A N 4
ATOM 1587 C CA . LYS A 1 4 ? 10.046 -5.997 -3.775 1.00 51.45 4 LYS A CA 4
ATOM 1588 C C . LYS A 1 4 ? 9.072 -7.066 -3.290 1.00 43.22 4 LYS A C 4
ATOM 1589 O O . LYS A 1 4 ? 9.243 -8.250 -3.579 1.00 10.31 4 LYS A O 4
ATOM 1608 N N . GLU A 1 5 ? 8.051 -6.640 -2.553 1.00 43.52 5 GLU A N 4
ATOM 1609 C CA . GLU A 1 5 ? 7.051 -7.562 -2.029 1.00 53.23 5 GLU A CA 4
ATOM 1610 C C . GLU A 1 5 ? 6.168 -8.102 -3.151 1.00 65.11 5 GLU A C 4
ATOM 1611 O O . GLU A 1 5 ? 5.720 -9.248 -3.107 1.00 3.14 5 GLU A O 4
ATOM 1623 N N . VAL A 1 6 ? 5.923 -7.268 -4.157 1.00 33.14 6 VAL A N 4
ATOM 1624 C CA . VAL A 1 6 ? 5.095 -7.661 -5.291 1.00 11.23 6 VAL A CA 4
ATOM 1625 C C . VAL A 1 6 ? 5.736 -8.803 -6.070 1.00 25.52 6 VAL A C 4
ATOM 1626 O O . VAL A 1 6 ? 5.049 -9.704 -6.551 1.00 31.31 6 VAL A O 4
ATOM 1639 N N . VAL A 1 7 ? 7.060 -8.761 -6.190 1.00 54.34 7 VAL A N 4
ATOM 1640 C CA . VAL A 1 7 ? 7.796 -9.793 -6.910 1.00 35.41 7 VAL A CA 4
ATOM 1641 C C . VAL A 1 7 ? 7.622 -11.155 -6.247 1.00 32.13 7 VAL A C 4
ATOM 1642 O O . VAL A 1 7 ? 7.664 -12.190 -6.912 1.00 2.42 7 VAL A O 4
ATOM 1655 N N . GLN A 1 8 ? 7.426 -11.146 -4.932 1.00 72.22 8 GLN A N 4
ATOM 1656 C CA . GLN A 1 8 ? 7.246 -12.382 -4.179 1.00 12.42 8 GLN A CA 4
ATOM 1657 C C . GLN A 1 8 ? 6.131 -13.229 -4.782 1.00 72.51 8 GLN A C 4
ATOM 1658 O O . GLN A 1 8 ? 6.243 -14.452 -4.865 1.00 1.31 8 GLN A O 4
ATOM 1672 N N . ASN A 1 9 ? 5.055 -12.572 -5.202 1.00 11.44 9 ASN A N 4
ATOM 1673 C CA . ASN A 1 9 ? 3.918 -13.266 -5.797 1.00 5.43 9 ASN A CA 4
ATOM 1674 C C . ASN A 1 9 ? 4.312 -13.921 -7.117 1.00 51.21 9 ASN A C 4
ATOM 1675 O O . ASN A 1 9 ? 3.712 -14.911 -7.534 1.00 1.21 9 ASN A O 4
ATOM 1686 N N . GLY A 1 10 ? 5.325 -13.361 -7.771 1.00 3.31 10 GLY A N 4
ATOM 1687 C CA . GLY A 1 10 ? 5.782 -13.904 -9.037 1.00 1.32 10 GLY A CA 4
ATOM 1688 C C . GLY A 1 10 ? 6.907 -14.905 -8.866 1.00 45.40 10 GLY A C 4
ATOM 1689 O O . GLY A 1 10 ? 7.141 -15.739 -9.739 1.00 61.54 10 GLY A O 4
ATOM 1693 N N . GLN A 1 11 ? 7.607 -14.820 -7.739 1.00 51.30 11 GLN A N 4
ATOM 1694 C CA . GLN A 1 11 ? 8.716 -15.724 -7.459 1.00 34.34 11 GLN A CA 4
ATOM 1695 C C . GLN A 1 11 ? 8.217 -17.014 -6.816 1.00 74.30 11 GLN A C 4
ATOM 1696 O O . GLN A 1 11 ? 8.831 -18.072 -6.962 1.00 12.32 11 GLN A O 4
ATOM 1710 N N . THR A 1 12 ? 7.098 -16.921 -6.103 1.00 42.43 12 THR A N 4
ATOM 1711 C CA . THR A 1 12 ? 6.517 -18.079 -5.437 1.00 23.21 12 THR A CA 4
ATOM 1712 C C . THR A 1 12 ? 6.161 -19.169 -6.441 1.00 33.51 12 THR A C 4
ATOM 1713 O O . THR A 1 12 ? 6.205 -20.358 -6.122 1.00 75.11 12 THR A O 4
ATOM 1724 N N . ILE A 1 13 ? 5.809 -18.758 -7.654 1.00 52.22 13 ILE A N 4
ATOM 1725 C CA . ILE A 1 13 ? 5.447 -19.701 -8.705 1.00 54.31 13 ILE A CA 4
ATOM 1726 C C . ILE A 1 13 ? 6.659 -20.073 -9.552 1.00 1.33 13 ILE A C 4
ATOM 1727 O O . ILE A 1 13 ? 6.801 -21.217 -9.984 1.00 13.13 13 ILE A O 4
ATOM 1743 N N . PHE A 1 14 ? 7.533 -19.099 -9.784 1.00 10.21 14 PHE A N 4
ATOM 1744 C CA . PHE A 1 14 ? 8.735 -19.324 -10.578 1.00 40.43 14 PHE A CA 4
ATOM 1745 C C . PHE A 1 14 ? 9.696 -20.263 -9.856 1.00 63.22 14 PHE A C 4
ATOM 1746 O O . PHE A 1 14 ? 10.077 -21.307 -10.386 1.00 51.15 14 PHE A O 4
ATOM 1763 N N . SER A 1 15 ? 10.085 -19.884 -8.643 1.00 64.21 15 SER A N 4
ATOM 1764 C CA . SER A 1 15 ? 11.006 -20.690 -7.849 1.00 13.30 15 SER A CA 4
ATOM 1765 C C . SER A 1 15 ? 10.435 -22.083 -7.603 1.00 72.02 15 SER A C 4
ATOM 1766 O O . SER A 1 15 ? 11.171 -23.068 -7.559 1.00 32.31 15 SER A O 4
ATOM 1774 N N . ALA A 1 16 ? 9.117 -22.156 -7.444 1.00 64.20 16 ALA A N 4
ATOM 1775 C CA . ALA A 1 16 ? 8.446 -23.428 -7.205 1.00 3.23 16 ALA A CA 4
ATOM 1776 C C . ALA A 1 16 ? 8.433 -24.287 -8.464 1.00 60.14 16 ALA A C 4
ATOM 1777 O O . ALA A 1 16 ? 8.354 -25.513 -8.391 1.00 2.42 16 ALA A O 4
AT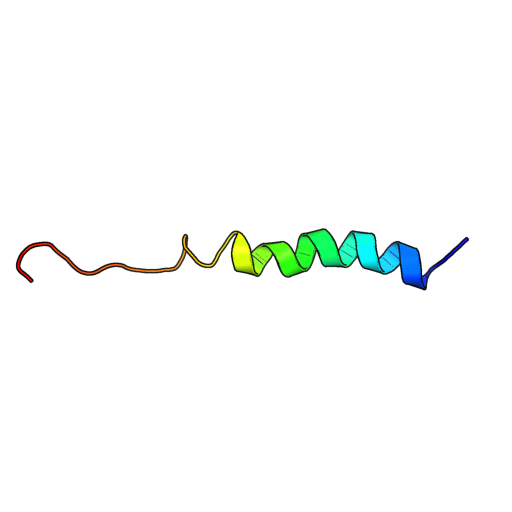OM 1784 N N . GLY A 1 17 ? 8.510 -23.635 -9.621 1.00 30.41 17 GLY A N 4
ATOM 1785 C CA . GLY A 1 17 ? 8.504 -24.356 -10.880 1.00 63.34 17 GLY A CA 4
ATOM 1786 C C . GLY A 1 17 ? 9.675 -25.311 -11.007 1.00 74.21 17 GLY A C 4
ATOM 1787 O O . GLY A 1 17 ? 9.612 -26.282 -11.761 1.00 2.10 17 GLY A O 4
ATOM 1791 N N . GLN A 1 18 ? 10.745 -25.035 -10.269 1.00 52.50 18 GLN A N 4
ATOM 1792 C CA . GLN A 1 18 ? 11.935 -25.876 -10.305 1.00 1.12 18 GLN A CA 4
ATOM 1793 C C . GLN A 1 18 ? 11.834 -27.005 -9.285 1.00 22.40 18 GLN A C 4
ATOM 1794 O O . GLN A 1 18 ? 12.281 -28.125 -9.536 1.00 53.01 18 GLN A O 4
ATOM 1808 N N . LYS A 1 19 ? 11.245 -26.705 -8.133 1.00 13.32 19 LYS A N 4
ATOM 1809 C CA . LYS A 1 19 ? 11.084 -27.694 -7.074 1.00 74.10 19 LYS A CA 4
ATOM 1810 C C . LYS A 1 19 ? 9.967 -28.676 -7.413 1.00 32.34 19 LYS A C 4
ATOM 1811 O O . LYS A 1 19 ? 10.037 -29.856 -7.066 1.00 25.22 19 LYS A O 4
ATOM 1830 N N . LEU A 1 20 ? 8.938 -28.183 -8.092 1.00 74.24 20 LEU A N 4
ATOM 1831 C CA . LEU A 1 20 ? 7.806 -29.018 -8.480 1.00 32.24 20 LEU A CA 4
ATOM 1832 C C . LEU A 1 20 ? 8.053 -29.676 -9.833 1.00 74.44 20 LEU A C 4
ATOM 1833 O O . LEU A 1 20 ? 7.158 -30.297 -10.406 1.00 32.13 20 LEU A O 4
ATOM 1849 N N . GLY A 1 21 ? 9.274 -29.538 -10.339 1.00 44.33 21 GLY A N 4
ATOM 1850 C CA . GLY A 1 21 ? 9.618 -30.126 -11.621 1.00 12.22 21 GLY A CA 4
ATOM 1851 C C . GLY A 1 21 ? 11.034 -30.666 -11.650 1.00 34.52 21 GLY A C 4
ATOM 1852 O O . GLY A 1 21 ? 11.552 -31.010 -12.711 1.00 42.32 21 GLY A O 4
ATOM 1856 N N . ASN A 1 22 ? 11.661 -30.741 -10.481 1.00 1.15 22 ASN A N 4
ATOM 1857 C CA . ASN A 1 22 ? 13.027 -31.242 -10.377 1.00 11.55 22 ASN A CA 4
ATOM 1858 C C . ASN A 1 22 ? 13.045 -32.766 -10.330 1.00 63.42 22 ASN A C 4
ATOM 1859 O O . ASN A 1 22 ? 13.687 -33.415 -11.156 1.00 40.32 22 ASN A O 4
ATOM 1870 N N . MET A 1 23 ? 12.336 -33.332 -9.359 1.00 3.02 23 MET A N 4
ATOM 1871 C CA . MET A 1 23 ? 12.270 -34.781 -9.206 1.00 13.30 23 MET A CA 4
ATOM 1872 C C . MET A 1 23 ? 11.417 -35.405 -10.306 1.00 45.14 23 MET A C 4
ATOM 1873 O O . MET A 1 23 ? 11.547 -36.591 -10.608 1.00 63.42 23 MET A O 4
ATOM 1887 N N . VAL A 1 24 ? 10.545 -34.598 -10.903 1.00 22.33 24 VAL A N 4
ATOM 1888 C CA . VAL A 1 24 ? 9.672 -35.072 -11.970 1.00 42.32 24 VAL A CA 4
ATOM 1889 C C . VAL A 1 24 ? 10.467 -35.381 -13.234 1.00 2.51 24 VAL A C 4
ATOM 1890 O O . VAL A 1 24 ? 10.450 -36.505 -13.732 1.00 35.43 24 VAL A O 4
ATOM 1903 N N . GLY A 1 25 ? 11.165 -34.373 -13.749 1.00 3.34 25 GLY A N 4
ATOM 1904 C CA . GLY A 1 25 ? 11.958 -34.557 -14.950 1.00 51.32 25 GLY A CA 4
ATOM 1905 C C . GLY A 1 25 ? 13.239 -35.324 -14.688 1.00 53.01 25 GLY A C 4
ATOM 1906 O O . GLY A 1 25 ? 13.986 -35.636 -15.616 1.00 10.53 25 GLY A O 4
ATOM 1910 N N . LYS A 1 26 ? 13.495 -35.629 -13.421 1.00 1.35 26 LYS A N 4
ATOM 1911 C CA . LYS A 1 26 ? 14.695 -36.364 -13.037 1.00 55.23 26 LYS A CA 4
ATOM 1912 C C . LYS A 1 26 ? 14.455 -37.869 -13.103 1.00 54.34 26 LYS A C 4
ATOM 1913 O O . LYS A 1 26 ? 13.370 -38.349 -12.773 1.00 10.34 26 LYS A O 4
ATOM 1932 N N . ILE A 1 27 ? 15.473 -38.607 -13.531 1.00 20.30 27 ILE A N 4
ATOM 1933 C CA . ILE A 1 27 ? 15.373 -40.058 -13.637 1.00 54.43 27 ILE A CA 4
ATOM 1934 C C . ILE A 1 27 ? 15.023 -40.685 -12.292 1.00 4.42 27 ILE A C 4
ATOM 1935 O O . ILE A 1 27 ? 15.237 -40.082 -11.240 1.00 0.03 27 ILE A O 4
ATOM 1951 N N . VAL A 1 28 ? 14.486 -41.900 -12.333 1.00 4.21 28 VAL A N 4
ATOM 1952 C CA . VAL A 1 28 ? 14.110 -42.611 -11.117 1.00 1.10 28 VAL A CA 4
ATOM 1953 C C . VAL A 1 28 ? 15.265 -42.648 -10.122 1.00 52.22 28 VAL A C 4
ATOM 1954 O O . VAL A 1 28 ? 16.435 -42.538 -10.488 1.00 4.04 28 VAL A O 4
ATOM 1967 N N . PRO A 1 29 ? 14.930 -42.807 -8.833 1.00 43.51 29 PRO A N 4
ATOM 1968 C CA . PRO A 1 29 ? 15.925 -42.863 -7.758 1.00 45.22 29 PRO A CA 4
ATOM 1969 C C . PRO A 1 29 ? 16.755 -44.142 -7.802 1.00 54.21 29 PRO A C 4
ATOM 1970 O O . PRO A 1 29 ? 17.947 -44.132 -7.494 1.00 1.32 29 PRO A O 4
ATOM 1981 N N . LEU A 1 30 ? 16.117 -45.242 -8.187 1.00 51.43 30 LEU A N 4
ATOM 1982 C CA . LEU A 1 30 ? 16.796 -46.530 -8.272 1.00 42.23 30 LEU A CA 4
ATOM 1983 C C . LEU A 1 30 ? 16.638 -47.138 -9.662 1.00 61.21 30 LEU A C 4
ATOM 1984 O O . LEU A 1 30 ? 15.892 -48.096 -9.866 1.00 71.01 30 LEU A O 4
ATOM 2000 N N . PRO A 1 31 ? 17.358 -46.572 -10.642 1.00 10.42 31 PRO A N 4
ATOM 2001 C CA . PRO A 1 31 ? 17.317 -47.044 -12.029 1.00 13.20 31 PRO A CA 4
ATOM 2002 C C . PRO A 1 31 ? 17.979 -48.407 -12.197 1.00 73.03 31 PRO A C 4
ATOM 2003 O O . PRO A 1 31 ? 19.202 -48.528 -12.124 1.00 52.44 31 PRO A O 4
ATOM 2014 N N . PHE A 1 32 ? 17.163 -49.432 -12.423 1.00 43.21 32 PHE A N 4
ATOM 2015 C CA . PHE A 1 32 ? 17.670 -50.787 -12.601 1.00 64.44 32 PHE A CA 4
ATOM 2016 C C . PHE A 1 32 ? 18.569 -50.874 -13.831 1.00 62.55 32 PHE A C 4
ATOM 2017 O O . PHE A 1 32 ? 18.092 -51.055 -14.951 1.00 21.21 32 PHE A O 4
ATOM 2034 N N . GLY A 1 33 ? 19.874 -50.744 -13.614 1.00 44.30 33 GLY A N 4
ATOM 2035 C CA . GLY A 1 33 ? 20.820 -50.809 -14.713 1.00 72.51 33 GLY A CA 4
ATOM 2036 C C . GLY A 1 33 ? 21.444 -52.183 -14.859 1.00 41.04 33 GLY A C 4
ATOM 2037 O O . GLY A 1 33 ? 20.750 -53.197 -14.797 1.00 73.44 33 GLY A O 4
ATOM 2041 N N . TRP A 1 1 ? 11.607 -3.738 0.338 1.00 75.15 1 TRP A N 5
ATOM 2042 C CA . TRP A 1 1 ? 10.877 -4.602 1.259 1.00 63.00 1 TRP A CA 5
ATOM 2043 C C . TRP A 1 1 ? 9.385 -4.595 0.946 1.00 21.12 1 TRP A C 5
ATOM 2044 O O . TRP A 1 1 ? 8.865 -3.636 0.378 1.00 12.22 1 TRP A O 5
ATOM 2065 N N . GLY A 1 2 ? 8.701 -5.672 1.321 1.00 51.10 2 GLY A N 5
ATOM 2066 C CA . GLY A 1 2 ? 7.274 -5.768 1.072 1.00 65.44 2 GLY A CA 5
ATOM 2067 C C . GLY A 1 2 ? 6.961 -6.454 -0.243 1.00 70.14 2 GLY A C 5
ATOM 2068 O O . GLY A 1 2 ? 6.240 -7.451 -0.274 1.00 60.44 2 GLY A O 5
ATOM 2072 N N . TRP A 1 3 ? 7.502 -5.918 -1.332 1.00 33.35 3 TRP A N 5
ATOM 2073 C CA . TRP A 1 3 ? 7.274 -6.485 -2.656 1.00 51.42 3 TRP A CA 5
ATOM 2074 C C . TRP A 1 3 ? 7.946 -7.847 -2.789 1.00 1.41 3 TRP A C 5
ATOM 2075 O O . TRP A 1 3 ? 7.501 -8.697 -3.560 1.00 24.53 3 TRP A O 5
ATOM 2096 N N . LYS A 1 4 ? 9.020 -8.048 -2.033 1.00 1.32 4 LYS A N 5
ATOM 2097 C CA . LYS A 1 4 ? 9.754 -9.307 -2.064 1.00 74.44 4 LYS A CA 5
ATOM 2098 C C . LYS A 1 4 ? 8.819 -10.488 -1.820 1.00 52.34 4 LYS A C 5
ATOM 2099 O O . LYS A 1 4 ? 8.884 -11.497 -2.521 1.00 20.22 4 LYS A O 5
ATOM 2118 N N . GLU A 1 5 ? 7.949 -10.352 -0.824 1.00 24.22 5 GLU A N 5
ATOM 2119 C CA . GLU A 1 5 ? 7.001 -11.408 -0.489 1.00 62.23 5 GLU A CA 5
ATOM 2120 C C . GLU A 1 5 ? 5.999 -11.618 -1.621 1.00 12.24 5 GLU A C 5
ATOM 2121 O O . GLU A 1 5 ? 5.465 -12.713 -1.797 1.00 51.03 5 GLU A O 5
ATOM 2133 N N . VAL A 1 6 ? 5.747 -10.559 -2.384 1.00 64.23 6 VAL A N 5
ATOM 2134 C CA . VAL A 1 6 ? 4.810 -10.626 -3.499 1.00 11.01 6 VAL A CA 5
ATOM 2135 C C . VAL A 1 6 ? 5.403 -11.401 -4.670 1.00 41.23 6 VAL A C 5
ATOM 2136 O O . VAL A 1 6 ? 4.728 -12.223 -5.291 1.00 3.45 6 VAL A O 5
ATOM 2149 N N . VAL A 1 7 ? 6.671 -11.134 -4.968 1.00 52.31 7 VAL A N 5
ATOM 2150 C CA . VAL A 1 7 ? 7.357 -11.807 -6.064 1.00 53.15 7 VAL A CA 5
ATOM 2151 C C . VAL A 1 7 ? 7.486 -13.302 -5.796 1.00 61.12 7 VAL A C 5
ATOM 2152 O O . VAL A 1 7 ? 7.511 -14.109 -6.725 1.00 40.21 7 VAL A O 5
ATOM 2165 N N . GLN A 1 8 ? 7.568 -13.664 -4.520 1.00 14.22 8 GLN A N 5
ATOM 2166 C CA . GLN A 1 8 ? 7.695 -15.063 -4.129 1.00 53.15 8 GLN A CA 5
ATOM 2167 C C . GLN A 1 8 ? 6.576 -15.902 -4.738 1.00 15.42 8 GLN A C 5
ATOM 2168 O O . GLN A 1 8 ? 6.796 -17.037 -5.158 1.00 14.25 8 GLN A O 5
ATOM 2182 N N . ASN A 1 9 ? 5.374 -15.334 -4.781 1.00 64.24 9 ASN A N 5
ATOM 2183 C CA . ASN A 1 9 ? 4.220 -16.030 -5.338 1.00 31.53 9 ASN A CA 5
ATOM 2184 C C . ASN A 1 9 ? 4.309 -16.102 -6.859 1.00 50.01 9 ASN A C 5
ATOM 2185 O O . ASN A 1 9 ? 3.742 -16.998 -7.483 1.00 63.01 9 ASN A O 5
ATOM 2196 N N . GLY A 1 10 ? 5.026 -15.151 -7.450 1.00 53.41 10 GLY A N 5
ATOM 2197 C CA . GLY A 1 10 ? 5.177 -15.124 -8.893 1.00 54.02 10 GLY A CA 5
ATOM 2198 C C . GLY A 1 10 ? 6.300 -16.020 -9.375 1.00 60.23 10 GLY A C 5
ATOM 2199 O O . GLY A 1 10 ? 6.229 -16.581 -10.468 1.00 54.14 10 GLY A O 5
ATOM 2203 N N . GLN A 1 11 ? 7.340 -16.154 -8.559 1.00 2.12 11 GLN A N 5
ATOM 2204 C CA . GLN A 1 11 ? 8.484 -16.987 -8.910 1.00 44.41 11 GLN A CA 5
ATOM 2205 C C . GLN A 1 11 ? 8.246 -18.438 -8.506 1.00 50.24 11 GLN A C 5
ATOM 2206 O O . GLN A 1 11 ? 8.620 -19.364 -9.227 1.00 3.03 11 GLN A O 5
ATOM 2220 N N . THR A 1 12 ? 7.621 -18.630 -7.349 1.00 14.00 12 THR A N 5
ATOM 2221 C CA . THR A 1 12 ? 7.333 -19.968 -6.848 1.00 65.23 12 THR A CA 5
ATOM 2222 C C . THR A 1 12 ? 6.621 -20.808 -7.902 1.00 32.30 12 THR A C 5
ATOM 2223 O O . THR A 1 12 ? 6.764 -22.031 -7.936 1.00 3.24 12 THR A O 5
ATOM 2234 N N . ILE A 1 13 ? 5.854 -20.145 -8.761 1.00 34.52 13 ILE A N 5
ATOM 2235 C CA . ILE A 1 13 ? 5.120 -20.832 -9.817 1.00 23.22 13 ILE A CA 5
ATOM 2236 C C . ILE A 1 13 ? 5.933 -20.885 -11.106 1.00 24.12 13 ILE A C 5
ATOM 2237 O O . ILE A 1 13 ? 5.753 -21.782 -11.930 1.00 52.41 13 ILE A O 5
ATOM 2253 N N . PHE A 1 14 ? 6.831 -19.919 -11.273 1.00 20.53 14 PHE A N 5
ATOM 2254 C CA . PHE A 1 14 ? 7.674 -19.856 -12.461 1.00 54.02 14 PHE A CA 5
ATOM 2255 C C . PHE A 1 14 ? 8.782 -20.903 -12.399 1.00 10.23 14 PHE A C 5
ATOM 2256 O O . PHE A 1 14 ? 8.902 -21.749 -13.285 1.00 1.13 14 PHE A O 5
ATOM 2273 N N . SER A 1 15 ? 9.590 -20.838 -11.345 1.00 62.14 15 SER A N 5
ATOM 2274 C CA . SER A 1 15 ? 10.692 -21.777 -11.168 1.00 52.14 15 SER A CA 5
ATOM 2275 C C . SER A 1 15 ? 10.190 -23.217 -11.212 1.00 25.25 15 SER A C 5
ATOM 2276 O O . SER A 1 15 ? 10.785 -24.074 -11.865 1.00 3.30 15 SER A O 5
ATOM 2284 N N . ALA A 1 16 ? 9.092 -23.476 -10.510 1.00 12.21 16 ALA A N 5
ATOM 2285 C CA . ALA A 1 16 ? 8.508 -24.811 -10.469 1.00 2.11 16 ALA A CA 5
ATOM 2286 C C . ALA A 1 16 ? 8.214 -25.325 -11.874 1.00 64.11 16 ALA A C 5
ATOM 2287 O O . ALA A 1 16 ? 8.171 -26.532 -12.108 1.00 22.25 16 ALA A O 5
ATOM 2294 N N . GLY A 1 17 ? 8.012 -24.400 -12.808 1.00 22.13 17 GLY A N 5
ATOM 2295 C CA . GLY A 1 17 ? 7.724 -24.780 -14.178 1.00 61.13 17 GLY A CA 5
ATOM 2296 C C . GLY A 1 17 ? 8.788 -25.687 -14.765 1.00 2.54 17 GLY A C 5
ATOM 2297 O O . GLY A 1 17 ? 8.526 -26.432 -15.708 1.00 33.33 17 GLY A O 5
ATOM 2301 N N . GLN A 1 18 ? 9.992 -25.621 -14.206 1.00 45.01 18 GLN A N 5
ATOM 2302 C CA . GLN A 1 18 ? 11.100 -26.441 -14.682 1.00 3.02 18 GLN A CA 5
ATOM 2303 C C . GLN A 1 18 ? 11.081 -27.817 -14.024 1.00 3.44 18 GLN A C 5
ATOM 2304 O O . GLN A 1 18 ? 11.108 -28.843 -14.704 1.00 15.34 18 GLN A O 5
ATOM 2318 N N . LYS A 1 19 ? 11.036 -27.831 -12.696 1.00 32.12 19 LYS A N 5
ATOM 2319 C CA . LYS A 1 19 ? 11.012 -29.080 -11.944 1.00 63.21 19 LYS A CA 5
ATOM 2320 C C . LYS A 1 19 ? 9.762 -29.890 -12.273 1.00 44.04 19 LYS A C 5
ATOM 2321 O O . LYS A 1 19 ? 9.774 -31.120 -12.214 1.00 72.32 19 LYS A O 5
ATOM 2340 N N . LEU A 1 20 ? 8.686 -29.193 -12.622 1.00 24.13 20 LEU A N 5
ATOM 2341 C CA . LEU A 1 20 ? 7.428 -29.848 -12.963 1.00 1.25 20 LEU A CA 5
ATOM 2342 C C . LEU A 1 20 ? 7.618 -30.823 -14.120 1.00 54.10 20 LEU A C 5
ATOM 2343 O O . LEU A 1 20 ? 6.839 -31.760 -14.290 1.00 14.13 20 LEU A O 5
ATOM 2359 N N . GLY A 1 21 ? 8.660 -30.597 -14.913 1.00 44.54 21 GLY A N 5
ATOM 2360 C CA . GLY A 1 21 ? 8.935 -31.465 -16.044 1.00 11.55 21 GLY A CA 5
ATOM 2361 C C . GLY A 1 21 ? 10.390 -31.885 -16.111 1.00 74.35 21 GLY A C 5
ATOM 2362 O O . GLY A 1 21 ? 10.824 -32.486 -17.093 1.00 55.15 21 GLY A O 5
ATOM 2366 N N . ASN A 1 22 ? 11.145 -31.568 -15.065 1.00 43.23 22 ASN A N 5
ATOM 2367 C CA . ASN A 1 22 ? 12.561 -31.915 -15.011 1.00 73.13 22 ASN A CA 5
ATOM 2368 C C . ASN A 1 22 ? 12.750 -33.354 -14.541 1.00 22.01 22 ASN A C 5
ATOM 2369 O O . ASN A 1 22 ? 13.364 -34.167 -15.231 1.00 25.34 22 ASN A O 5
ATOM 2380 N N . MET A 1 23 ? 12.218 -33.660 -13.362 1.00 73.44 23 MET A N 5
ATOM 2381 C CA . MET A 1 23 ? 12.327 -35.002 -12.801 1.00 13.24 23 MET A CA 5
ATOM 2382 C C . MET A 1 23 ? 11.435 -35.982 -13.556 1.00 52.22 23 MET A C 5
ATOM 2383 O O . MET A 1 23 ? 11.660 -37.192 -13.526 1.00 41.31 23 MET A O 5
ATOM 2397 N N . VAL A 1 24 ? 10.421 -35.452 -14.233 1.00 42.43 24 VAL A N 5
ATOM 2398 C CA . VAL A 1 24 ? 9.496 -36.280 -14.997 1.00 51.34 24 VAL A CA 5
ATOM 2399 C C . VAL A 1 24 ? 10.183 -36.894 -16.212 1.00 54.42 24 VAL A C 5
ATOM 2400 O O . VAL A 1 24 ? 10.231 -38.114 -16.360 1.00 50.14 24 VAL A O 5
ATOM 2413 N N . GLY A 1 25 ? 10.714 -36.038 -17.080 1.00 52.14 25 GLY A N 5
ATOM 2414 C CA . GLY A 1 25 ? 11.392 -36.515 -18.272 1.00 14.33 25 GLY A CA 5
ATOM 2415 C C . GLY A 1 25 ? 12.805 -36.983 -17.987 1.00 11.34 25 GLY A C 5
ATOM 2416 O O . GLY A 1 25 ? 13.504 -37.456 -18.883 1.00 55.33 25 GLY A O 5
ATOM 2420 N N . LYS A 1 26 ? 13.229 -36.850 -16.735 1.00 2.35 26 LYS A N 5
ATOM 2421 C CA . LYS A 1 26 ? 14.569 -37.262 -16.332 1.00 53.22 26 LYS A CA 5
ATOM 2422 C C . LYS A 1 26 ? 14.552 -37.879 -14.937 1.00 62.04 26 LYS A C 5
ATOM 2423 O O . LYS A 1 26 ? 14.388 -37.176 -13.940 1.00 34.33 26 LYS A O 5
ATOM 2442 N N . ILE A 1 27 ? 14.725 -39.195 -14.876 1.00 32.03 27 ILE A N 5
ATOM 2443 C CA . ILE A 1 27 ? 14.732 -39.905 -13.603 1.00 22.12 27 ILE A CA 5
ATOM 2444 C C . ILE A 1 27 ? 15.815 -39.362 -12.676 1.00 52.25 27 ILE A C 5
ATOM 2445 O O . ILE A 1 27 ? 16.704 -38.628 -13.107 1.00 4.31 27 ILE A O 5
ATOM 2461 N N . VAL A 1 28 ? 15.734 -39.729 -11.401 1.00 61.15 28 VAL A N 5
ATOM 2462 C CA . VAL A 1 28 ? 16.709 -39.281 -10.414 1.00 34.32 28 VAL A CA 5
ATOM 2463 C C . VAL A 1 28 ? 17.475 -40.460 -9.824 1.00 60.04 28 VAL A C 5
ATOM 2464 O O . VAL A 1 28 ? 17.007 -41.599 -9.823 1.00 13.34 28 VAL A O 5
ATOM 2477 N N . PRO A 1 29 ? 18.683 -40.183 -9.311 1.00 32.12 29 PRO A N 5
ATOM 2478 C CA . PRO A 1 29 ? 19.540 -41.208 -8.707 1.00 42.44 29 PRO A CA 5
ATOM 2479 C C . PRO A 1 29 ? 18.986 -41.721 -7.383 1.00 1.33 29 PRO A C 5
ATOM 2480 O O . PRO A 1 29 ? 19.152 -42.892 -7.041 1.00 34.51 29 PRO A O 5
ATOM 2491 N N . LEU A 1 30 ? 18.328 -40.837 -6.640 1.00 74.45 30 LEU A N 5
ATOM 2492 C CA . LEU A 1 30 ? 17.748 -41.201 -5.352 1.00 71.42 30 LEU A CA 5
ATOM 2493 C C . LEU A 1 30 ? 16.224 -41.160 -5.409 1.00 42.45 30 LEU A C 5
ATOM 2494 O O . LEU A 1 30 ? 15.628 -40.511 -6.270 1.00 24.12 30 LEU A O 5
ATOM 2510 N N . PRO A 1 31 ? 15.577 -41.866 -4.471 1.00 11.24 31 PRO A N 5
ATOM 2511 C CA . PRO A 1 31 ? 14.114 -41.923 -4.391 1.00 63.12 31 PRO A CA 5
ATOM 2512 C C . PRO A 1 31 ? 13.505 -40.596 -3.952 1.00 41.14 31 PRO A C 5
ATOM 2513 O O . PRO A 1 31 ? 12.345 -40.307 -4.245 1.00 74.11 31 PRO A O 5
ATOM 2524 N N . PHE A 1 32 ? 14.295 -39.791 -3.249 1.00 61.31 32 PHE A N 5
ATOM 2525 C CA . PHE A 1 32 ? 13.833 -38.494 -2.769 1.00 72.14 32 PHE A CA 5
ATOM 2526 C C . PHE A 1 32 ? 14.684 -37.366 -3.346 1.00 74.31 32 PHE A C 5
ATOM 2527 O O . PHE A 1 32 ? 14.184 -36.277 -3.623 1.00 43.40 32 PHE A O 5
ATOM 2544 N N . GLY A 1 33 ? 15.973 -37.637 -3.524 1.00 22.12 33 GLY A N 5
ATOM 2545 C CA . GLY A 1 33 ? 16.874 -36.636 -4.066 1.00 33.25 33 GLY A CA 5
ATOM 2546 C C . GLY A 1 33 ? 16.976 -36.706 -5.576 1.00 42.53 33 GLY A C 5
ATOM 2547 O O . GLY A 1 33 ? 16.759 -35.709 -6.266 1.00 63.30 33 GLY A O 5
ATOM 2551 N N . TRP A 1 1 ? 6.799 -8.109 3.182 1.00 25.13 1 TRP A N 6
ATOM 2552 C CA . TRP A 1 1 ? 7.912 -7.204 3.449 1.00 55.23 1 TRP A CA 6
ATOM 2553 C C . TRP A 1 1 ? 8.348 -6.488 2.175 1.00 23.40 1 TRP A C 6
ATOM 2554 O O . TRP A 1 1 ? 9.483 -6.639 1.725 1.00 5.15 1 TRP A O 6
ATOM 2575 N N . GLY A 1 2 ? 7.439 -5.709 1.597 1.00 0.14 2 GLY A N 6
ATOM 2576 C CA . GLY A 1 2 ? 7.750 -4.982 0.381 1.00 45.14 2 GLY A CA 6
ATOM 2577 C C . GLY A 1 2 ? 7.443 -5.784 -0.869 1.00 12.55 2 GLY A C 6
ATOM 2578 O O . GLY A 1 2 ? 6.742 -6.794 -0.809 1.00 1.24 2 GLY A O 6
ATOM 2582 N N . TRP A 1 3 ? 7.966 -5.332 -2.003 1.00 31.14 3 TRP A N 6
ATOM 2583 C CA . TRP A 1 3 ? 7.741 -6.014 -3.272 1.00 44.03 3 TRP A CA 6
ATOM 2584 C C . TRP A 1 3 ? 8.415 -7.382 -3.282 1.00 43.43 3 TRP A C 6
ATOM 2585 O O . TRP A 1 3 ? 7.979 -8.295 -3.983 1.00 71.01 3 TRP A O 6
ATOM 2606 N N . LYS A 1 4 ? 9.481 -7.517 -2.501 1.00 2.14 4 LYS A N 6
ATOM 2607 C CA . LYS A 1 4 ? 10.215 -8.774 -2.418 1.00 23.01 4 LYS A CA 6
ATOM 2608 C C . LYS A 1 4 ? 9.280 -9.929 -2.076 1.00 14.04 4 LYS A C 6
ATOM 2609 O O . LYS A 1 4 ? 9.470 -11.052 -2.541 1.00 21.11 4 LYS A O 6
ATOM 2628 N N . GLU A 1 5 ? 8.268 -9.644 -1.261 1.00 24.11 5 GLU A N 6
ATOM 2629 C CA . GLU A 1 5 ? 7.303 -10.660 -0.858 1.00 23.20 5 GLU A CA 6
ATOM 2630 C C . GLU A 1 5 ? 6.233 -10.849 -1.929 1.00 62.52 5 GLU A C 6
ATOM 2631 O O . GLU A 1 5 ? 5.651 -11.927 -2.058 1.00 0.43 5 GLU A O 6
ATOM 2643 N N . VAL A 1 6 ? 5.979 -9.794 -2.696 1.00 53.12 6 VAL A N 6
ATOM 2644 C CA . VAL A 1 6 ? 4.980 -9.843 -3.757 1.00 15.42 6 VAL A CA 6
ATOM 2645 C C . VAL A 1 6 ? 5.521 -10.557 -4.990 1.00 22.12 6 VAL A C 6
ATOM 2646 O O . VAL A 1 6 ? 4.761 -11.109 -5.785 1.00 32.30 6 VAL A O 6
ATOM 2659 N N . VAL A 1 7 ? 6.842 -10.543 -5.143 1.00 14.02 7 VAL A N 6
ATOM 2660 C CA . VAL A 1 7 ? 7.487 -11.191 -6.279 1.00 34.05 7 VAL A CA 6
ATOM 2661 C C . VAL A 1 7 ? 7.506 -12.706 -6.109 1.00 14.02 7 VAL A C 6
ATOM 2662 O O . VAL A 1 7 ? 7.527 -13.449 -7.089 1.00 72.42 7 VAL A O 6
ATOM 2675 N N . GLN A 1 8 ? 7.497 -13.156 -4.858 1.00 45.12 8 GLN A N 6
ATOM 2676 C CA . GLN A 1 8 ? 7.514 -14.583 -4.560 1.00 70.23 8 GLN A CA 6
ATOM 2677 C C . GLN A 1 8 ? 6.378 -15.303 -5.280 1.00 44.24 8 GLN A C 6
ATOM 2678 O O . GLN A 1 8 ? 6.530 -16.444 -5.713 1.00 71.32 8 GLN A O 6
ATOM 2692 N N . ASN A 1 9 ? 5.241 -14.627 -5.404 1.00 53.04 9 ASN A N 6
ATOM 2693 C CA . ASN A 1 9 ? 4.079 -15.203 -6.072 1.00 14.35 9 ASN A CA 6
ATOM 2694 C C . ASN A 1 9 ? 4.296 -15.272 -7.580 1.00 42.00 9 ASN A C 6
ATOM 2695 O O . ASN A 1 9 ? 3.715 -16.114 -8.264 1.00 11.53 9 ASN A O 6
ATOM 2706 N N . GLY A 1 10 ? 5.139 -14.380 -8.093 1.00 30.33 10 GLY A N 6
ATOM 2707 C CA . GLY A 1 10 ? 5.419 -14.357 -9.516 1.00 61.54 10 GLY A CA 6
ATOM 2708 C C . GLY A 1 10 ? 6.572 -15.266 -9.895 1.00 73.31 10 GLY A C 6
ATOM 2709 O O . GLY A 1 10 ? 6.627 -15.774 -11.015 1.00 2.12 10 GLY A O 6
ATOM 2713 N N . GLN A 1 11 ? 7.494 -15.470 -8.960 1.00 62.34 11 GLN A N 6
ATOM 2714 C CA . GLN A 1 11 ? 8.652 -16.322 -9.204 1.00 22.32 11 GLN A CA 6
ATOM 2715 C C . GLN A 1 11 ? 8.323 -17.783 -8.916 1.00 61.52 11 GLN A C 6
ATOM 2716 O O . GLN A 1 11 ? 8.806 -18.687 -9.601 1.00 15.45 11 GLN A O 6
ATOM 2730 N N . THR A 1 12 ? 7.498 -18.010 -7.898 1.00 63.14 12 THR A N 6
ATOM 2731 C CA . THR A 1 12 ? 7.106 -19.361 -7.519 1.00 32.31 12 THR A CA 6
ATOM 2732 C C . THR A 1 12 ? 6.537 -20.123 -8.710 1.00 74.51 12 THR A C 6
ATOM 2733 O O . THR A 1 12 ? 6.620 -21.350 -8.771 1.00 62.51 12 THR A O 6
ATOM 2744 N N . ILE A 1 13 ? 5.959 -19.389 -9.655 1.00 32.31 13 ILE A N 6
ATOM 2745 C CA . ILE A 1 13 ? 5.378 -19.997 -10.845 1.00 75.24 13 ILE A CA 6
ATOM 2746 C C . ILE A 1 13 ? 6.417 -20.141 -11.952 1.00 55.13 13 ILE A C 6
ATOM 2747 O O . ILE A 1 13 ? 6.298 -21.005 -12.822 1.00 12.34 13 ILE A O 6
ATOM 2763 N N . PHE A 1 14 ? 7.436 -19.290 -11.913 1.00 43.22 14 PHE A N 6
ATOM 2764 C CA . PHE A 1 14 ? 8.498 -19.322 -12.913 1.00 32.14 14 PHE A CA 6
ATOM 2765 C C . PHE A 1 14 ? 9.508 -20.421 -12.597 1.00 61.34 14 PHE A C 6
ATOM 2766 O O . PHE A 1 14 ? 9.748 -21.312 -13.413 1.00 53.41 14 PHE A O 6
ATOM 2783 N N . SER A 1 15 ? 10.098 -20.351 -11.408 1.00 61.44 15 SER A N 6
ATOM 2784 C CA . SER A 1 15 ? 11.086 -21.337 -10.986 1.00 61.31 15 SER A CA 6
ATOM 2785 C C . SER A 1 15 ? 10.491 -22.742 -10.997 1.00 13.03 15 SER A C 6
ATOM 2786 O O . SER A 1 15 ? 11.203 -23.728 -11.183 1.00 74.31 15 SER A O 6
ATOM 2794 N N . ALA A 1 16 ? 9.180 -22.824 -10.795 1.00 54.43 16 ALA A N 6
ATOM 2795 C CA . ALA A 1 16 ? 8.487 -24.106 -10.783 1.00 71.04 16 ALA A CA 6
ATOM 2796 C C . ALA A 1 16 ? 8.611 -24.809 -12.131 1.00 35.21 16 ALA A C 6
ATOM 2797 O O . ALA A 1 16 ? 8.532 -26.034 -12.212 1.00 62.23 16 ALA A O 6
ATOM 2804 N N . GLY A 1 17 ? 8.804 -24.025 -13.187 1.00 54.12 17 GLY A N 6
ATOM 2805 C CA . GLY A 1 17 ? 8.934 -24.591 -14.517 1.00 51.32 17 GLY A CA 6
ATOM 2806 C C . GLY A 1 17 ? 9.992 -25.674 -14.585 1.00 74.42 17 GLY A C 6
ATOM 2807 O O . GLY A 1 17 ? 9.887 -26.603 -15.386 1.00 54.43 17 GLY A O 6
ATOM 2811 N N . GLN A 1 18 ? 11.014 -25.555 -13.744 1.00 35.42 18 GLN A N 6
ATOM 2812 C CA . GLN A 1 18 ? 12.096 -26.532 -13.714 1.00 72.11 18 GLN A CA 6
ATOM 2813 C C . GLN A 1 18 ? 11.778 -27.667 -12.746 1.00 44.00 18 GLN A C 6
ATOM 2814 O O . GLN A 1 18 ? 11.914 -28.843 -13.085 1.00 4.22 18 GLN A O 6
ATOM 2828 N N . LYS A 1 19 ? 11.355 -27.307 -11.539 1.00 61.40 19 LYS A N 6
ATOM 2829 C CA . LYS A 1 19 ? 11.017 -28.295 -10.521 1.00 1.43 19 LYS A CA 6
ATOM 2830 C C . LYS A 1 19 ? 9.915 -29.228 -11.012 1.00 41.21 19 LYS A C 6
ATOM 2831 O O . LYS A 1 19 ? 9.845 -30.389 -10.608 1.00 61.30 19 LYS A O 6
ATOM 2850 N N . LEU A 1 20 ? 9.057 -28.714 -11.886 1.00 42.24 20 LEU A N 6
ATOM 2851 C CA . LEU A 1 20 ? 7.959 -29.502 -12.435 1.00 31.03 20 LEU A CA 6
ATOM 2852 C C . LEU A 1 20 ? 8.397 -30.246 -13.692 1.00 63.00 20 LEU A C 6
ATOM 2853 O O . LEU A 1 20 ? 7.579 -30.844 -14.389 1.00 33.22 20 LEU A O 6
ATOM 2869 N N . GLY A 1 21 ? 9.696 -30.206 -13.975 1.00 51.11 21 GLY A N 6
ATOM 2870 C CA . GLY A 1 21 ? 10.221 -30.882 -15.147 1.00 51.30 21 GLY A CA 6
ATOM 2871 C C . GLY A 1 21 ? 11.590 -31.486 -14.903 1.00 54.24 21 GLY A C 6
ATOM 2872 O O . GLY A 1 21 ? 12.269 -31.900 -15.842 1.00 54.30 21 GLY A O 6
ATOM 2876 N N . ASN A 1 22 ? 11.997 -31.535 -13.639 1.00 55.01 22 ASN A N 6
ATOM 2877 C CA . ASN A 1 22 ? 13.295 -32.091 -13.275 1.00 52.21 22 ASN A CA 6
ATOM 2878 C C . ASN A 1 22 ? 13.226 -33.611 -13.170 1.00 75.34 22 ASN A C 6
ATOM 2879 O O . ASN A 1 22 ? 13.973 -34.324 -13.839 1.00 63.21 22 ASN A O 6
ATOM 2890 N N . MET A 1 23 ? 12.322 -34.100 -12.327 1.00 63.41 23 MET A N 6
ATOM 2891 C CA . MET A 1 23 ? 12.154 -35.536 -12.136 1.00 61.33 23 MET A CA 6
ATOM 2892 C C . MET A 1 23 ? 11.473 -36.169 -13.346 1.00 30.35 23 MET A C 6
ATOM 2893 O O . MET A 1 23 ? 11.591 -37.373 -13.578 1.00 11.52 23 MET A O 6
ATOM 2907 N N . VAL A 1 24 ? 10.760 -35.351 -14.113 1.00 73.21 24 VAL A N 6
ATOM 2908 C CA . VAL A 1 24 ? 10.060 -35.831 -15.299 1.00 24.21 24 VAL A CA 6
ATOM 2909 C C . VAL A 1 24 ? 11.043 -36.212 -16.400 1.00 44.23 24 VAL A C 6
ATOM 2910 O O . VAL A 1 24 ? 11.063 -37.352 -16.862 1.00 45.34 24 VAL A O 6
ATOM 2923 N N . GLY A 1 25 ? 11.859 -35.248 -16.817 1.00 3.01 25 GLY A N 6
ATOM 2924 C CA . GLY A 1 25 ? 12.835 -35.502 -17.861 1.00 52.30 25 GLY A CA 6
ATOM 2925 C C . GLY A 1 25 ? 14.103 -36.138 -17.328 1.00 31.05 25 GLY A C 6
ATOM 2926 O O . GLY A 1 25 ? 15.003 -36.484 -18.093 1.00 71.02 25 GLY A O 6
ATOM 2930 N N . LYS A 1 26 ? 14.177 -36.292 -16.010 1.00 14.12 26 LYS A N 6
ATOM 2931 C CA . LYS A 1 26 ? 15.344 -36.890 -15.373 1.00 72.40 26 LYS A CA 6
ATOM 2932 C C . LYS A 1 26 ? 14.927 -37.832 -14.248 1.00 12.24 26 LYS A C 6
ATOM 2933 O O . LYS A 1 26 ? 14.540 -37.388 -13.166 1.00 51.01 26 LYS A O 6
ATOM 2952 N N . ILE A 1 27 ? 15.009 -39.132 -14.509 1.00 4.11 27 ILE A N 6
ATOM 2953 C CA . ILE A 1 27 ? 14.643 -40.135 -13.517 1.00 10.24 27 ILE A CA 6
ATOM 2954 C C . ILE A 1 27 ? 15.848 -40.543 -12.677 1.00 24.32 27 ILE A C 6
ATOM 2955 O O . ILE A 1 27 ? 16.954 -40.703 -13.194 1.00 40.24 27 ILE A O 6
ATOM 2971 N N . VAL A 1 28 ? 15.627 -40.713 -11.377 1.00 62.11 28 VAL A N 6
ATOM 2972 C CA . VAL A 1 28 ? 16.694 -41.106 -10.465 1.00 24.31 28 VAL A CA 6
ATOM 2973 C C . VAL A 1 28 ? 16.333 -42.382 -9.713 1.00 75.43 28 VAL A C 6
ATOM 2974 O O . VAL A 1 28 ? 15.161 -42.724 -9.548 1.00 64.30 28 VAL A O 6
ATOM 2987 N N . PRO A 1 29 ? 17.361 -43.105 -9.246 1.00 31.44 29 PRO A N 6
ATOM 2988 C CA . PRO A 1 29 ? 17.177 -44.355 -8.502 1.00 74.43 29 PRO A CA 6
ATOM 2989 C C . PRO A 1 29 ? 16.582 -44.124 -7.117 1.00 60.03 29 PRO A C 6
ATOM 2990 O O . PRO A 1 29 ? 15.891 -44.987 -6.575 1.00 75.22 29 PRO A O 6
ATOM 3001 N N . LEU A 1 30 ? 16.855 -42.954 -6.550 1.00 34.45 30 LEU A N 6
ATOM 3002 C CA . LEU A 1 30 ? 16.346 -42.609 -5.227 1.00 33.03 30 LEU A CA 6
ATOM 3003 C C . LEU A 1 30 ? 14.824 -42.501 -5.240 1.00 23.13 30 LEU A C 6
ATOM 3004 O O . LEU A 1 30 ? 14.200 -42.314 -6.284 1.00 34.30 30 LEU A O 6
ATOM 3020 N N . PRO A 1 31 ? 14.212 -42.619 -4.052 1.00 23.10 31 PRO A N 6
ATOM 3021 C CA . PRO A 1 31 ? 12.757 -42.535 -3.900 1.00 33.23 31 PRO A CA 6
ATOM 3022 C C . PRO A 1 31 ? 12.229 -41.125 -4.142 1.00 32.31 31 PRO A C 6
ATOM 3023 O O . PRO A 1 31 ? 11.044 -40.934 -4.418 1.00 22.15 31 PRO A O 6
ATOM 3034 N N . PHE A 1 32 ? 13.115 -40.141 -4.038 1.00 0.42 32 PHE A N 6
ATOM 3035 C CA . PHE A 1 32 ? 12.738 -38.747 -4.245 1.00 73.42 32 PHE A CA 6
ATOM 3036 C C . PHE A 1 32 ? 12.110 -38.553 -5.622 1.00 75.21 32 PHE A C 6
ATOM 3037 O O . PHE A 1 32 ? 11.290 -37.658 -5.822 1.00 41.31 32 PHE A O 6
ATOM 3054 N N . GLY A 1 33 ? 12.501 -39.400 -6.570 1.00 2.04 33 GLY A N 6
ATOM 3055 C CA . GLY A 1 33 ? 11.968 -39.305 -7.916 1.00 31.11 33 GLY A CA 6
ATOM 3056 C C . GLY A 1 33 ? 11.857 -40.657 -8.592 1.00 63.13 33 GLY A C 6
ATOM 3057 O O . GLY A 1 33 ? 11.269 -41.588 -8.042 1.00 2.33 33 GLY A O 6
ATOM 3061 N N . TRP A 1 1 ? 8.490 -3.792 1.751 1.00 33.41 1 TRP A N 7
ATOM 3062 C CA . TRP A 1 1 ? 7.111 -4.190 2.013 1.00 70.02 1 TRP A CA 7
ATOM 3063 C C . TRP A 1 1 ? 6.180 -3.679 0.919 1.00 40.30 1 TRP A C 7
ATOM 3064 O O . TRP A 1 1 ? 5.836 -2.498 0.886 1.00 72.04 1 TRP A O 7
ATOM 3085 N N . GLY A 1 2 ? 5.775 -4.576 0.025 1.00 42.32 2 GLY A N 7
ATOM 3086 C CA . GLY A 1 2 ? 4.887 -4.195 -1.058 1.00 63.02 2 GLY A CA 7
ATOM 3087 C C . GLY A 1 2 ? 5.336 -4.746 -2.397 1.00 21.51 2 GLY A C 7
ATOM 3088 O O . GLY A 1 2 ? 4.877 -5.806 -2.825 1.00 3.35 2 GLY A O 7
ATOM 3092 N N . TRP A 1 3 ? 6.234 -4.027 -3.060 1.00 55.43 3 TRP A N 7
ATOM 3093 C CA . TRP A 1 3 ? 6.743 -4.450 -4.360 1.00 0.22 3 TRP A CA 7
ATOM 3094 C C . TRP A 1 3 ? 7.442 -5.801 -4.257 1.00 32.02 3 TRP A C 7
ATOM 3095 O O . TRP A 1 3 ? 7.209 -6.695 -5.070 1.00 61.43 3 TRP A O 7
ATOM 3116 N N . LYS A 1 4 ? 8.299 -5.944 -3.252 1.00 2.21 4 LYS A N 7
ATOM 3117 C CA . LYS A 1 4 ? 9.031 -7.187 -3.041 1.00 44.01 4 LYS A CA 7
ATOM 3118 C C . LYS A 1 4 ? 8.073 -8.349 -2.803 1.00 31.31 4 LYS A C 7
ATOM 3119 O O . LYS A 1 4 ? 8.370 -9.491 -3.151 1.00 24.53 4 LYS A O 7
ATOM 3138 N N . GLU A 1 5 ? 6.922 -8.049 -2.209 1.00 72.33 5 GLU A N 7
ATOM 3139 C CA . GLU A 1 5 ? 5.920 -9.070 -1.926 1.00 62.51 5 GLU A CA 7
ATOM 3140 C C . GLU A 1 5 ? 5.266 -9.562 -3.214 1.00 34.52 5 GLU A C 7
ATOM 3141 O O . GLU A 1 5 ? 4.790 -10.696 -3.288 1.00 51.51 5 GLU A O 7
ATOM 3153 N N . VAL A 1 6 ? 5.245 -8.702 -4.227 1.00 11.34 6 VAL A N 7
ATOM 3154 C CA . VAL A 1 6 ? 4.650 -9.047 -5.512 1.00 33.52 6 VAL A CA 7
ATOM 3155 C C . VAL A 1 6 ? 5.483 -10.097 -6.239 1.00 2.40 6 VAL A C 7
ATOM 3156 O O . VAL A 1 6 ? 5.003 -11.191 -6.534 1.00 63.14 6 VAL A O 7
ATOM 3169 N N . VAL A 1 7 ? 6.736 -9.755 -6.525 1.00 32.32 7 VAL A N 7
ATOM 3170 C CA . VAL A 1 7 ? 7.638 -10.668 -7.216 1.00 60.34 7 VAL A CA 7
ATOM 3171 C C . VAL A 1 7 ? 7.704 -12.017 -6.508 1.00 41.14 7 VAL A C 7
ATOM 3172 O O . VAL A 1 7 ? 7.817 -13.060 -7.151 1.00 23.53 7 VAL A O 7
ATOM 3185 N N . GLN A 1 8 ? 7.632 -11.987 -5.182 1.00 0.34 8 GLN A N 7
ATOM 3186 C CA . GLN A 1 8 ? 7.684 -13.208 -4.386 1.00 51.33 8 GLN A CA 7
ATOM 3187 C C . GLN A 1 8 ? 6.603 -14.190 -4.825 1.00 54.51 8 GLN A C 7
ATOM 3188 O O . GLN A 1 8 ? 6.745 -15.400 -4.658 1.00 11.12 8 GLN A O 7
ATOM 3202 N N . ASN A 1 9 ? 5.521 -13.659 -5.387 1.00 63.03 9 ASN A N 7
ATOM 3203 C CA . ASN A 1 9 ? 4.415 -14.489 -5.849 1.00 72.15 9 ASN A CA 7
ATOM 3204 C C . ASN A 1 9 ? 4.661 -14.980 -7.273 1.00 54.31 9 ASN A C 7
ATOM 3205 O O . ASN A 1 9 ? 4.150 -16.023 -7.678 1.00 55.23 9 ASN A O 7
ATOM 3216 N N . GLY A 1 10 ? 5.448 -14.219 -8.028 1.00 31.11 10 GLY A N 7
ATOM 3217 C CA . GLY A 1 10 ? 5.748 -14.593 -9.398 1.00 4.34 10 GLY A CA 7
ATOM 3218 C C . GLY A 1 10 ? 6.953 -15.507 -9.498 1.00 42.13 10 GLY A C 7
ATOM 3219 O O . GLY A 1 10 ? 7.120 -16.216 -10.490 1.00 30.41 10 GLY A O 7
ATOM 3223 N N . GLN A 1 11 ? 7.795 -15.489 -8.470 1.00 44.22 11 GLN A N 7
ATOM 3224 C CA . GLN A 1 11 ? 8.992 -16.321 -8.449 1.00 63.31 11 GLN A CA 7
ATOM 3225 C C . GLN A 1 11 ? 8.680 -17.709 -7.900 1.00 23.50 11 GLN A C 7
ATOM 3226 O O . GLN A 1 11 ? 9.210 -18.713 -8.380 1.00 13.43 11 GLN A O 7
ATOM 3240 N N . THR A 1 12 ? 7.817 -17.761 -6.890 1.00 42.10 12 THR A N 7
ATOM 3241 C CA . THR A 1 12 ? 7.436 -19.025 -6.274 1.00 72.53 12 THR A CA 7
ATOM 3242 C C . THR A 1 12 ? 6.973 -20.030 -7.323 1.00 72.11 12 THR A C 7
ATOM 3243 O O . THR A 1 12 ? 7.124 -21.239 -7.147 1.00 62.41 12 THR A O 7
ATOM 3254 N N . ILE A 1 13 ? 6.409 -19.522 -8.414 1.00 31.33 13 ILE A N 7
ATOM 3255 C CA . ILE A 1 13 ? 5.926 -20.376 -9.492 1.00 33.34 13 ILE A CA 7
ATOM 3256 C C . ILE A 1 13 ? 7.003 -20.588 -10.550 1.00 53.12 13 ILE A C 7
ATOM 3257 O O . ILE A 1 13 ? 6.999 -21.591 -11.263 1.00 73.45 13 ILE A O 7
ATOM 3273 N N . PHE A 1 14 ? 7.926 -19.637 -10.646 1.00 13.43 14 PHE A N 7
ATOM 3274 C CA . PHE A 1 14 ? 9.011 -19.719 -11.617 1.00 14.33 14 PHE A CA 7
ATOM 3275 C C . PHE A 1 14 ? 10.080 -20.704 -11.155 1.00 63.10 14 PHE A C 7
ATOM 3276 O O . PHE A 1 14 ? 10.396 -21.666 -11.854 1.00 64.54 14 PHE A O 7
ATOM 3293 N N . SER A 1 15 ? 10.634 -20.456 -9.973 1.00 3.15 15 SER A N 7
ATOM 3294 C CA . SER A 1 15 ? 11.672 -21.318 -9.418 1.00 53.23 15 SER A CA 7
ATOM 3295 C C . SER A 1 15 ? 11.162 -22.747 -9.258 1.00 43.02 15 SER A C 7
ATOM 3296 O O . SER A 1 15 ? 11.862 -23.707 -9.581 1.00 54.30 15 SER A O 7
ATOM 3304 N N . ALA A 1 16 ? 9.939 -22.880 -8.757 1.00 55.50 16 ALA A N 7
ATOM 3305 C CA . ALA A 1 16 ? 9.333 -24.190 -8.555 1.00 65.23 16 ALA A CA 7
ATOM 3306 C C . ALA A 1 16 ? 9.299 -24.985 -9.856 1.00 52.13 16 ALA A C 7
ATOM 3307 O O . ALA A 1 16 ? 9.260 -26.214 -9.843 1.00 62.52 16 ALA A O 7
ATOM 3314 N N . GLY A 1 17 ? 9.312 -24.274 -10.980 1.00 2.43 17 GLY A N 7
ATOM 3315 C CA . GLY A 1 17 ? 9.281 -24.930 -12.274 1.00 10.14 17 GLY A CA 7
ATOM 3316 C C . GLY A 1 17 ? 10.453 -25.870 -12.476 1.00 1.35 17 GLY A C 7
ATOM 3317 O O . GLY A 1 17 ? 10.408 -26.752 -13.332 1.00 70.20 17 GLY A O 7
ATOM 3321 N N . GLN A 1 18 ? 11.505 -25.679 -11.686 1.00 42.02 18 GLN A N 7
ATOM 3322 C CA . GLN A 1 18 ? 12.695 -26.516 -11.785 1.00 2.22 18 GLN A CA 7
ATOM 3323 C C . GLN A 1 18 ? 12.565 -27.753 -10.902 1.00 44.14 18 GLN A C 7
ATOM 3324 O O . GLN A 1 18 ? 12.842 -28.871 -11.337 1.00 71.04 18 GLN A O 7
ATOM 3338 N N . LYS A 1 19 ? 12.143 -27.545 -9.660 1.00 23.53 19 LYS A N 7
ATOM 3339 C CA . LYS A 1 19 ? 11.975 -28.643 -8.715 1.00 24.31 19 LYS A CA 7
ATOM 3340 C C . LYS A 1 19 ? 10.825 -29.552 -9.136 1.00 21.33 19 LYS A C 7
ATOM 3341 O O . LYS A 1 19 ? 10.855 -30.760 -8.896 1.00 63.23 19 LYS A O 7
ATOM 3360 N N . LEU A 1 20 ? 9.813 -28.965 -9.765 1.00 30.24 20 LEU A N 7
ATOM 3361 C CA . LEU A 1 20 ? 8.653 -29.723 -10.221 1.00 13.23 20 LEU A CA 7
ATOM 3362 C C . LEU A 1 20 ? 8.877 -30.267 -11.628 1.00 35.01 20 LEU A C 7
ATOM 3363 O O . LEU A 1 20 ? 7.961 -30.803 -12.250 1.00 73.41 20 LEU A O 7
ATOM 3379 N N . GLY A 1 21 ? 10.103 -30.127 -12.123 1.00 55.33 21 GLY A N 7
ATOM 3380 C CA . GLY A 1 21 ? 10.425 -30.611 -13.453 1.00 3.03 21 GLY A CA 7
ATOM 3381 C C . GLY A 1 21 ? 11.808 -31.228 -13.525 1.00 41.42 21 GLY A C 7
ATOM 3382 O O . GLY A 1 21 ? 12.310 -31.517 -14.611 1.00 11.54 21 GLY A O 7
ATOM 3386 N N . ASN A 1 22 ? 12.426 -31.428 -12.366 1.00 24.31 22 ASN A N 7
ATOM 3387 C CA . ASN A 1 22 ? 13.761 -32.013 -12.303 1.00 1.44 22 ASN A CA 7
ATOM 3388 C C . ASN A 1 22 ? 13.693 -33.535 -12.375 1.00 55.05 22 ASN A C 7
ATOM 3389 O O . ASN A 1 22 ? 14.328 -34.155 -13.228 1.00 2.24 22 ASN A O 7
ATOM 3400 N N . MET A 1 23 ? 12.916 -34.131 -11.476 1.00 43.40 23 MET A N 7
ATOM 3401 C CA . MET A 1 23 ? 12.763 -35.580 -11.440 1.00 20.33 23 MET A CA 7
ATOM 3402 C C . MET A 1 23 ? 11.896 -36.065 -12.598 1.00 4.43 23 MET A C 7
ATOM 3403 O O . MET A 1 23 ? 11.973 -37.225 -13.001 1.00 23.43 23 MET A O 7
ATOM 3417 N N . VAL A 1 24 ? 11.071 -35.168 -13.129 1.00 43.11 24 VAL A N 7
ATOM 3418 C CA . VAL A 1 24 ? 10.191 -35.504 -14.241 1.00 53.04 24 VAL A CA 7
ATOM 3419 C C . VAL A 1 24 ? 10.986 -35.734 -15.522 1.00 13.42 24 VAL A C 7
ATOM 3420 O O . VAL A 1 24 ? 10.924 -36.807 -16.120 1.00 34.15 24 VAL A O 7
ATOM 3433 N N . GLY A 1 25 ? 11.734 -34.716 -15.938 1.00 21.31 25 GLY A N 7
ATOM 3434 C CA . GLY A 1 25 ? 12.532 -34.827 -17.145 1.00 73.22 25 GLY A CA 7
ATOM 3435 C C . GLY A 1 25 ? 13.861 -35.513 -16.901 1.00 20.41 25 GLY A C 7
ATOM 3436 O O . GLY A 1 25 ? 14.629 -35.747 -17.835 1.00 32.24 25 GLY A O 7
ATOM 3440 N N . LYS A 1 26 ? 14.136 -35.836 -15.642 1.00 32.14 26 LYS A N 7
ATOM 3441 C CA . LYS A 1 26 ? 15.382 -36.499 -15.276 1.00 32.23 26 LYS A CA 7
ATOM 3442 C C . LYS A 1 26 ? 15.140 -37.561 -14.208 1.00 34.21 26 LYS A C 7
ATOM 3443 O O . LYS A 1 26 ? 14.991 -37.245 -13.027 1.00 53.32 26 LYS A O 7
ATOM 3462 N N . ILE A 1 27 ? 15.103 -38.820 -14.630 1.00 71.50 27 ILE A N 7
ATOM 3463 C CA . ILE A 1 27 ? 14.882 -39.928 -13.709 1.00 33.31 27 ILE A CA 7
ATOM 3464 C C . ILE A 1 27 ? 16.099 -40.155 -12.820 1.00 24.34 27 ILE A C 7
ATOM 3465 O O . ILE A 1 27 ? 17.188 -40.464 -13.305 1.00 74.33 27 ILE A O 7
ATOM 3481 N N . VAL A 1 28 ? 15.908 -40.002 -11.513 1.00 41.31 28 VAL A N 7
ATOM 3482 C CA . VAL A 1 28 ? 16.990 -40.193 -10.554 1.00 52.24 28 VAL A CA 7
ATOM 3483 C C . VAL A 1 28 ? 17.682 -41.534 -10.767 1.00 61.32 28 VAL A C 7
ATOM 3484 O O . VAL A 1 28 ? 17.108 -42.478 -11.312 1.00 45.52 28 VAL A O 7
ATOM 3497 N N . PRO A 1 29 ? 18.946 -41.624 -10.327 1.00 31.31 29 PRO A N 7
ATOM 3498 C CA . PRO A 1 29 ? 19.744 -42.847 -10.457 1.00 43.20 29 PRO A CA 7
ATOM 3499 C C . PRO A 1 29 ? 19.245 -43.965 -9.549 1.00 13.14 29 PRO A C 7
ATOM 3500 O O . PRO A 1 29 ? 19.582 -45.134 -9.742 1.00 51.33 29 PRO A O 7
ATOM 3511 N N . LEU A 1 30 ? 18.439 -43.600 -8.557 1.00 40.04 30 LEU A N 7
ATOM 3512 C CA . LEU A 1 30 ? 17.892 -44.573 -7.618 1.00 72.25 30 LEU A CA 7
ATOM 3513 C C . LEU A 1 30 ? 16.610 -45.195 -8.164 1.00 23.11 30 LEU A C 7
ATOM 3514 O O . LEU A 1 30 ? 15.947 -44.641 -9.041 1.00 32.32 30 LEU A O 7
ATOM 3530 N N . PRO A 1 31 ? 16.251 -46.373 -7.632 1.00 61.04 31 PRO A N 7
ATOM 3531 C CA . PRO A 1 31 ? 15.045 -47.095 -8.049 1.00 11.50 31 PRO A CA 7
ATOM 3532 C C . PRO A 1 31 ? 13.767 -46.393 -7.603 1.00 54.44 31 PRO A C 7
ATOM 3533 O O . PRO A 1 31 ? 12.683 -46.669 -8.118 1.00 71.03 31 PRO A O 7
ATOM 3544 N N . PHE A 1 32 ? 13.900 -45.483 -6.644 1.00 2.10 32 PHE A N 7
ATOM 3545 C CA . PHE A 1 32 ? 12.755 -44.741 -6.129 1.00 22.33 32 PHE A CA 7
ATOM 3546 C C . PHE A 1 32 ? 11.647 -45.692 -5.685 1.00 53.43 32 PHE A C 7
ATOM 3547 O O . PHE A 1 32 ? 10.480 -45.505 -6.029 1.00 21.52 32 PHE A O 7
ATOM 3564 N N . GLY A 1 33 ? 12.021 -46.712 -4.920 1.00 22.15 33 GLY A N 7
ATOM 3565 C CA . GLY A 1 33 ? 11.048 -47.677 -4.442 1.00 23.22 33 GLY A CA 7
ATOM 3566 C C . GLY A 1 33 ? 11.574 -48.508 -3.288 1.00 41.01 33 GLY A C 7
ATOM 3567 O O . GLY A 1 33 ? 11.532 -49.737 -3.330 1.00 74.40 33 GLY A O 7
ATOM 3571 N N . TRP A 1 1 ? 4.508 -7.015 2.173 1.00 35.25 1 TRP A N 8
ATOM 3572 C CA . TRP A 1 1 ? 4.983 -5.663 1.904 1.00 43.00 1 TRP A CA 8
ATOM 3573 C C . TRP A 1 1 ? 6.181 -5.685 0.961 1.00 24.23 1 TRP A C 8
ATOM 3574 O O . TRP A 1 1 ? 6.813 -6.723 0.770 1.00 64.21 1 TRP A O 8
ATOM 3595 N N . GLY A 1 2 ? 6.489 -4.532 0.374 1.00 21.44 2 GLY A N 8
ATOM 3596 C CA . GLY A 1 2 ? 7.611 -4.443 -0.541 1.00 43.54 2 GLY A CA 8
ATOM 3597 C C . GLY A 1 2 ? 7.219 -4.757 -1.971 1.00 42.35 2 GLY A C 8
ATOM 3598 O O . GLY A 1 2 ? 6.660 -5.818 -2.250 1.00 4.41 2 GLY A O 8
ATOM 3602 N N . TRP A 1 3 ? 7.511 -3.833 -2.879 1.00 53.55 3 TRP A N 8
ATOM 3603 C CA . TRP A 1 3 ? 7.183 -4.016 -4.289 1.00 1.01 3 TRP A CA 8
ATOM 3604 C C . TRP A 1 3 ? 7.834 -5.280 -4.839 1.00 34.41 3 TRP A C 8
ATOM 3605 O O . TRP A 1 3 ? 7.223 -6.019 -5.612 1.00 21.33 3 TRP A O 8
ATOM 3626 N N . LYS A 1 4 ? 9.076 -5.525 -4.436 1.00 50.31 4 LYS A N 8
ATOM 3627 C CA . LYS A 1 4 ? 9.810 -6.701 -4.887 1.00 73.22 4 LYS A CA 8
ATOM 3628 C C . LYS A 1 4 ? 9.061 -7.980 -4.528 1.00 74.41 4 LYS A C 8
ATOM 3629 O O . LYS A 1 4 ? 9.189 -8.997 -5.210 1.00 15.22 4 LYS A O 8
ATOM 3648 N N . GLU A 1 5 ? 8.278 -7.921 -3.455 1.00 23.52 5 GLU A N 8
ATOM 3649 C CA . GLU A 1 5 ? 7.509 -9.076 -3.007 1.00 74.10 5 GLU A CA 8
ATOM 3650 C C . GLU A 1 5 ? 6.295 -9.302 -3.904 1.00 14.33 5 GLU A C 8
ATOM 3651 O O . GLU A 1 5 ? 5.864 -10.436 -4.111 1.00 20.31 5 GLU A O 8
ATOM 3663 N N . VAL A 1 6 ? 5.747 -8.212 -4.433 1.00 34.41 6 VAL A N 8
ATOM 3664 C CA . VAL A 1 6 ? 4.583 -8.290 -5.308 1.00 32.03 6 VAL A CA 8
ATOM 3665 C C . VAL A 1 6 ? 4.903 -9.064 -6.581 1.00 61.42 6 VAL A C 8
ATOM 3666 O O . VAL A 1 6 ? 4.085 -9.844 -7.069 1.00 30.40 6 VAL A O 8
ATOM 3679 N N . VAL A 1 7 ? 6.100 -8.844 -7.116 1.00 22.42 7 VAL A N 8
ATOM 3680 C CA . VAL A 1 7 ? 6.530 -9.523 -8.333 1.00 5.25 7 VAL A CA 8
ATOM 3681 C C . VAL A 1 7 ? 6.819 -10.996 -8.067 1.00 64.04 7 VAL A C 8
ATOM 3682 O O . VAL A 1 7 ? 6.594 -11.847 -8.927 1.00 53.14 7 VAL A O 8
ATOM 3695 N N . GLN A 1 8 ? 7.320 -11.289 -6.871 1.00 75.44 8 GLN A N 8
ATOM 3696 C CA . GLN A 1 8 ? 7.640 -12.661 -6.493 1.00 54.22 8 GLN A CA 8
ATOM 3697 C C . GLN A 1 8 ? 6.431 -13.572 -6.677 1.00 33.33 8 GLN A C 8
ATOM 3698 O O . GLN A 1 8 ? 6.572 -14.745 -7.021 1.00 50.33 8 GLN A O 8
ATOM 3712 N N . ASN A 1 9 ? 5.242 -13.025 -6.444 1.00 2.15 9 ASN A N 8
ATOM 3713 C CA . ASN A 1 9 ? 4.008 -13.789 -6.582 1.00 61.53 9 ASN A CA 8
ATOM 3714 C C . ASN A 1 9 ? 3.759 -14.161 -8.041 1.00 42.30 9 ASN A C 8
ATOM 3715 O O . ASN A 1 9 ? 3.125 -15.173 -8.335 1.00 54.35 9 ASN A O 8
ATOM 3726 N N . GLY A 1 10 ? 4.265 -13.334 -8.951 1.00 53.52 10 GLY A N 8
ATOM 3727 C CA . GLY A 1 10 ? 4.087 -13.592 -10.368 1.00 44.12 10 GLY A CA 8
ATOM 3728 C C . GLY A 1 10 ? 5.184 -14.469 -10.939 1.00 73.13 10 GLY A C 8
ATOM 3729 O O . GLY A 1 10 ? 4.957 -15.214 -11.892 1.00 61.30 10 GLY A O 8
ATOM 3733 N N . GLN A 1 11 ? 6.375 -14.379 -10.357 1.00 20.21 11 GLN A N 8
ATOM 3734 C CA . GLN A 1 11 ? 7.511 -15.170 -10.816 1.00 51.21 11 GLN A CA 8
ATOM 3735 C C . GLN A 1 11 ? 7.505 -16.554 -10.176 1.00 73.23 11 GLN A C 8
ATOM 3736 O O . GLN A 1 11 ? 8.001 -17.521 -10.756 1.00 5.40 11 GLN A O 8
ATOM 3750 N N . THR A 1 12 ? 6.939 -16.644 -8.976 1.00 42.14 12 THR A N 8
ATOM 3751 C CA . THR A 1 12 ? 6.870 -17.909 -8.257 1.00 33.31 12 THR A CA 8
ATOM 3752 C C . THR A 1 12 ? 6.271 -19.006 -9.130 1.00 61.10 12 THR A C 8
ATOM 3753 O O . THR A 1 12 ? 6.623 -20.179 -8.998 1.00 14.24 12 THR A O 8
ATOM 3764 N N . ILE A 1 13 ? 5.366 -18.618 -10.022 1.00 44.24 13 ILE A N 8
ATOM 3765 C CA . ILE A 1 13 ? 4.721 -19.569 -10.919 1.00 12.05 13 ILE A CA 8
ATOM 3766 C C . ILE A 1 13 ? 5.711 -20.124 -11.937 1.00 52.42 13 ILE A C 8
ATOM 3767 O O . ILE A 1 13 ? 5.697 -21.315 -12.248 1.00 14.13 13 ILE A O 8
ATOM 3783 N N . PHE A 1 14 ? 6.571 -19.252 -12.453 1.00 62.11 14 PHE A N 8
ATOM 3784 C CA . PHE A 1 14 ? 7.570 -19.655 -13.437 1.00 12.54 14 PHE A CA 8
ATOM 3785 C C . PHE A 1 14 ? 8.734 -20.377 -12.765 1.00 42.11 14 PHE A C 8
ATOM 3786 O O . PHE A 1 14 ? 9.101 -21.484 -13.158 1.00 30.43 14 PHE A O 8
ATOM 3803 N N . SER A 1 15 ? 9.311 -19.741 -11.751 1.00 4.03 15 SER A N 8
ATOM 3804 C CA . SER A 1 15 ? 10.437 -20.320 -11.027 1.00 1.13 15 SER A CA 8
ATOM 3805 C C . SER A 1 15 ? 10.068 -21.683 -10.448 1.00 50.44 15 SER A C 8
ATOM 3806 O O . SER A 1 15 ? 10.930 -22.538 -10.247 1.00 53.23 15 SER A O 8
ATOM 3814 N N . ALA A 1 16 ? 8.780 -21.877 -10.183 1.00 43.40 16 ALA A N 8
ATOM 3815 C CA . ALA A 1 16 ? 8.295 -23.135 -9.630 1.00 4.12 16 ALA A CA 8
ATOM 3816 C C . ALA A 1 16 ? 8.632 -24.304 -10.549 1.00 34.42 16 ALA A C 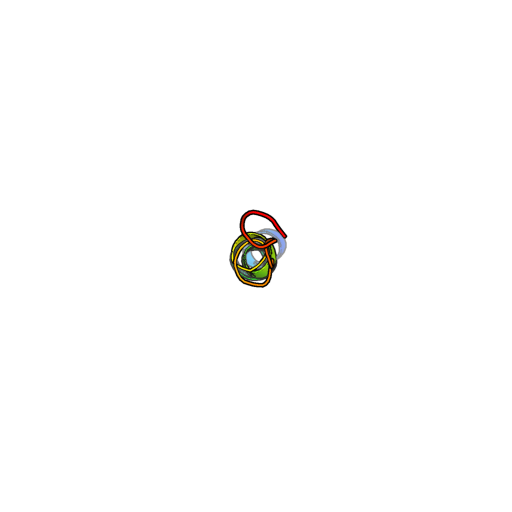8
ATOM 3817 O O . ALA A 1 16 ? 8.797 -25.436 -10.095 1.00 0.22 16 ALA A O 8
ATOM 3824 N N . GLY A 1 17 ? 8.731 -24.024 -11.845 1.00 15.53 17 GLY A N 8
ATOM 3825 C CA . GLY A 1 17 ? 9.046 -25.063 -12.807 1.00 54.01 17 GLY A CA 8
ATOM 3826 C C . GLY A 1 17 ? 10.294 -25.838 -12.436 1.00 2.05 17 GLY A C 8
ATOM 3827 O O . GLY A 1 17 ? 10.413 -27.022 -12.749 1.00 33.25 17 GLY A O 8
ATOM 3831 N N . GLN A 1 18 ? 11.228 -25.168 -11.768 1.00 11.02 18 GLN A N 8
ATOM 3832 C CA . GLN A 1 18 ? 12.475 -25.802 -11.356 1.00 12.31 18 GLN A CA 8
ATOM 3833 C C . GLN A 1 18 ? 12.341 -26.413 -9.965 1.00 42.00 18 GLN A C 8
ATOM 3834 O O . GLN A 1 18 ? 12.730 -27.559 -9.739 1.00 2.14 18 GLN A O 8
ATOM 3848 N N . LYS A 1 19 ? 11.789 -25.641 -9.035 1.00 52.25 19 LYS A N 8
ATOM 3849 C CA . LYS A 1 19 ? 11.602 -26.105 -7.666 1.00 64.40 19 LYS A CA 8
ATOM 3850 C C . LYS A 1 19 ? 10.764 -27.380 -7.633 1.00 45.40 19 LYS A C 8
ATOM 3851 O O . LYS A 1 19 ? 10.980 -28.255 -6.794 1.00 21.02 19 LYS A O 8
ATOM 3870 N N . LEU A 1 20 ? 9.810 -27.478 -8.551 1.00 74.02 20 LEU A N 8
ATOM 3871 C CA . LEU A 1 20 ? 8.940 -28.647 -8.628 1.00 51.33 20 LEU A CA 8
ATOM 3872 C C . LEU A 1 20 ? 9.552 -29.723 -9.519 1.00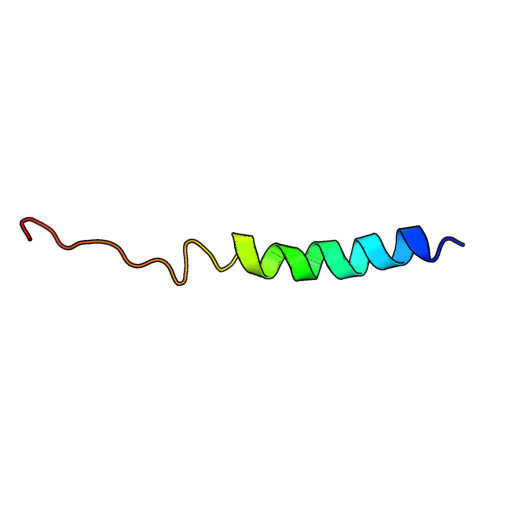 20.32 20 LEU A C 8
ATOM 3873 O O . LEU A 1 20 ? 8.908 -30.723 -9.834 1.00 54.44 20 LEU A O 8
ATOM 3889 N N . GLY A 1 21 ? 10.802 -29.513 -9.919 1.00 43.43 21 GLY A N 8
ATOM 3890 C CA . GLY A 1 21 ? 11.482 -30.474 -10.768 1.00 35.33 21 GLY A CA 8
ATOM 3891 C C . GLY A 1 21 ? 12.913 -30.720 -10.335 1.00 22.13 21 GLY A C 8
ATOM 3892 O O . GLY A 1 21 ? 13.679 -31.374 -11.041 1.00 74.43 21 GLY A O 8
ATOM 3896 N N . ASN A 1 22 ? 13.276 -30.192 -9.170 1.00 64.51 22 ASN A N 8
ATOM 3897 C CA . ASN A 1 22 ? 14.627 -30.356 -8.645 1.00 21.31 22 ASN A CA 8
ATOM 3898 C C . ASN A 1 22 ? 14.774 -31.697 -7.931 1.00 44.23 22 ASN A C 8
ATOM 3899 O O . ASN A 1 22 ? 15.635 -32.505 -8.279 1.00 11.00 22 ASN A O 8
ATOM 3910 N N . MET A 1 23 ? 13.928 -31.925 -6.932 1.00 63.23 23 MET A N 8
ATOM 3911 C CA . MET A 1 23 ? 13.963 -33.169 -6.171 1.00 42.40 23 MET A CA 8
ATOM 3912 C C . MET A 1 23 ? 13.453 -34.335 -7.011 1.00 62.13 23 MET A C 8
ATOM 3913 O O . MET A 1 23 ? 13.757 -35.495 -6.731 1.00 12.33 23 MET A O 8
ATOM 3927 N N . VAL A 1 24 ? 12.676 -34.020 -8.043 1.00 64.41 24 VAL A N 8
ATOM 3928 C CA . VAL A 1 24 ? 12.125 -35.042 -8.925 1.00 20.54 24 VAL A CA 8
ATOM 3929 C C . VAL A 1 24 ? 13.213 -35.664 -9.793 1.00 52.03 24 VAL A C 8
ATOM 3930 O O . VAL A 1 24 ? 13.439 -36.873 -9.754 1.00 14.33 24 VAL A O 8
ATOM 3943 N N . GLY A 1 25 ? 13.886 -34.828 -10.578 1.00 54.14 25 GLY A N 8
ATOM 3944 C CA . GLY A 1 25 ? 14.943 -35.313 -11.446 1.00 74.51 25 GLY A CA 8
ATOM 3945 C C . GLY A 1 25 ? 16.298 -35.308 -10.767 1.00 70.44 25 GLY A C 8
ATOM 3946 O O . GLY A 1 25 ? 17.328 -35.483 -11.419 1.00 30.51 25 GLY A O 8
ATOM 3950 N N . LYS A 1 26 ? 16.300 -35.105 -9.454 1.00 74.53 26 LYS A N 8
ATOM 3951 C CA . LYS A 1 26 ? 17.538 -35.077 -8.685 1.00 62.45 26 LYS A CA 8
ATOM 3952 C C . LYS A 1 26 ? 18.391 -36.306 -8.983 1.00 65.24 26 LYS A C 8
ATOM 3953 O O . LYS A 1 26 ? 19.620 -36.228 -9.010 1.00 61.23 26 LYS A O 8
ATOM 3972 N N . ILE A 1 27 ? 17.733 -37.438 -9.208 1.00 33.02 27 ILE A N 8
ATOM 3973 C CA . ILE A 1 27 ? 18.432 -38.682 -9.506 1.00 54.24 27 ILE A CA 8
ATOM 3974 C C . ILE A 1 27 ? 17.596 -39.577 -10.415 1.00 63.31 27 ILE A C 8
ATOM 3975 O O . ILE A 1 27 ? 16.388 -39.718 -10.226 1.00 50.51 27 ILE A O 8
ATOM 3991 N N . VAL A 1 28 ? 18.249 -40.183 -11.402 1.00 21.53 28 VAL A N 8
ATOM 3992 C CA . VAL A 1 28 ? 17.568 -41.069 -12.339 1.00 14.43 28 VAL A CA 8
ATOM 3993 C C . VAL A 1 28 ? 16.754 -42.127 -11.602 1.00 54.44 28 VAL A C 8
ATOM 3994 O O . VAL A 1 28 ? 17.029 -42.469 -10.452 1.00 45.43 28 VAL A O 8
ATOM 4007 N N . PRO A 1 29 ? 15.725 -42.659 -12.279 1.00 65.24 29 PRO A N 8
ATOM 4008 C CA . PRO A 1 29 ? 14.850 -43.688 -11.709 1.00 41.33 29 PRO A CA 8
ATOM 4009 C C . PRO A 1 29 ? 15.561 -45.026 -11.542 1.00 71.32 29 PRO A C 8
ATOM 4010 O O . PRO A 1 29 ? 16.697 -45.197 -11.987 1.00 30.44 29 PRO A O 8
ATOM 4021 N N . LEU A 1 30 ? 14.886 -45.973 -10.900 1.00 30.03 30 LEU A N 8
ATOM 4022 C CA . LEU A 1 30 ? 15.453 -47.298 -10.674 1.00 62.03 30 LEU A CA 8
ATOM 4023 C C . LEU A 1 30 ? 15.558 -48.075 -11.983 1.00 31.34 30 LEU A C 8
ATOM 4024 O O . LEU A 1 30 ? 14.896 -47.764 -12.973 1.00 2.30 30 LEU A O 8
ATOM 4040 N N . PRO A 1 31 ? 16.407 -49.113 -11.988 1.00 64.22 31 PRO A N 8
ATOM 4041 C CA . PRO A 1 31 ? 16.617 -49.958 -13.167 1.00 72.54 31 PRO A CA 8
ATOM 4042 C C . PRO A 1 31 ? 15.402 -50.825 -13.483 1.00 2.23 31 PRO A C 8
ATOM 4043 O O . PRO A 1 31 ? 15.168 -51.186 -14.636 1.00 74.30 31 PRO A O 8
ATOM 4054 N N . PHE A 1 32 ? 14.632 -51.154 -12.451 1.00 23.41 32 PHE A N 8
ATOM 4055 C CA . PHE A 1 32 ? 13.441 -51.979 -12.618 1.00 64.13 32 PHE A CA 8
ATOM 4056 C C . PHE A 1 32 ? 12.374 -51.237 -13.418 1.00 21.33 32 PHE A C 8
ATOM 4057 O O . PHE A 1 32 ? 11.613 -51.844 -14.170 1.00 42.14 32 PHE A O 8
ATOM 4074 N N . GLY A 1 33 ? 12.325 -49.919 -13.247 1.00 73.55 33 GLY A N 8
ATOM 4075 C CA . GLY A 1 33 ? 11.347 -49.116 -13.958 1.00 45.13 33 GLY A CA 8
ATOM 4076 C C . GLY A 1 33 ? 11.772 -47.666 -14.087 1.00 31.34 33 GLY A C 8
ATOM 4077 O O . GLY A 1 33 ? 11.004 -46.758 -13.772 1.00 54.40 33 GLY A O 8
ATOM 4081 N N . TRP A 1 1 ? 0.801 -4.757 0.364 1.00 42.13 1 TRP A N 9
ATOM 4082 C CA . TRP A 1 1 ? 1.498 -3.729 1.129 1.00 32.44 1 TRP A CA 9
ATOM 4083 C C . TRP A 1 1 ? 2.984 -3.712 0.791 1.00 63.22 1 TRP A C 9
ATOM 4084 O O . TRP A 1 1 ? 3.833 -3.663 1.680 1.00 33.25 1 TRP A O 9
ATOM 4105 N N . GLY A 1 2 ? 3.293 -3.753 -0.502 1.00 3.32 2 GLY A N 9
ATOM 4106 C CA . GLY A 1 2 ? 4.679 -3.741 -0.934 1.00 54.21 2 GLY A CA 9
ATOM 4107 C C . GLY A 1 2 ? 4.858 -4.324 -2.322 1.00 20.45 2 GLY A C 9
ATOM 4108 O O . GLY A 1 2 ? 4.467 -5.463 -2.578 1.00 63.22 2 GLY A O 9
ATOM 4112 N N . TRP A 1 3 ? 5.449 -3.543 -3.218 1.00 55.12 3 TRP A N 9
ATOM 4113 C CA . TRP A 1 3 ? 5.677 -3.989 -4.588 1.00 40.20 3 TRP A CA 9
ATOM 4114 C C . TRP A 1 3 ? 6.548 -5.240 -4.615 1.00 74.20 3 TRP A C 9
ATOM 4115 O O . TRP A 1 3 ? 6.285 -6.175 -5.372 1.00 21.33 3 TRP A O 9
ATOM 4136 N N . LYS A 1 4 ? 7.585 -5.252 -3.785 1.00 30.11 4 LYS A N 9
ATOM 4137 C CA . LYS A 1 4 ? 8.494 -6.390 -3.712 1.00 42.41 4 LYS A CA 9
ATOM 4138 C C . LYS A 1 4 ? 7.744 -7.663 -3.334 1.00 11.43 4 LYS A C 9
ATOM 4139 O O . LYS A 1 4 ? 8.000 -8.732 -3.886 1.00 41.33 4 LYS A O 9
ATOM 4158 N N . GLU A 1 5 ? 6.816 -7.539 -2.390 1.00 11.12 5 GLU A N 9
ATOM 4159 C CA . GLU A 1 5 ? 6.029 -8.681 -1.939 1.00 54.44 5 GLU A CA 9
ATOM 4160 C C . GLU A 1 5 ? 5.192 -9.249 -3.082 1.00 20.31 5 GLU A C 9
ATOM 4161 O O . GLU A 1 5 ? 4.846 -10.431 -3.085 1.00 5.11 5 GLU A O 9
ATOM 4173 N N . VAL A 1 6 ? 4.869 -8.399 -4.051 1.00 62.14 6 VAL A N 9
ATOM 4174 C CA . VAL A 1 6 ? 4.074 -8.816 -5.200 1.00 52.31 6 VAL A CA 9
ATOM 4175 C C . VAL A 1 6 ? 4.872 -9.737 -6.116 1.00 35.33 6 VAL A C 9
ATOM 4176 O O . VAL A 1 6 ? 4.386 -10.789 -6.532 1.00 33.10 6 VAL A O 9
ATOM 4189 N N . VAL A 1 7 ? 6.100 -9.336 -6.426 1.00 1.41 7 VAL A N 9
ATOM 4190 C CA . VAL A 1 7 ? 6.967 -10.126 -7.291 1.00 62.14 7 VAL A CA 9
ATOM 4191 C C . VAL A 1 7 ? 7.307 -11.467 -6.651 1.00 64.44 7 VAL A C 9
ATOM 4192 O O . VAL A 1 7 ? 7.534 -12.457 -7.346 1.00 72.53 7 VAL A O 9
ATOM 4205 N N . GLN A 1 8 ? 7.341 -11.491 -5.323 1.00 31.31 8 GLN A N 9
ATOM 4206 C CA . GLN A 1 8 ? 7.654 -12.712 -4.589 1.00 52.11 8 GLN A CA 9
ATOM 4207 C C . GLN A 1 8 ? 6.743 -13.856 -5.022 1.00 63.14 8 GLN A C 9
ATOM 4208 O O . GLN A 1 8 ? 7.173 -15.005 -5.109 1.00 22.54 8 GLN A O 9
ATOM 4222 N N . ASN A 1 9 ? 5.483 -13.533 -5.294 1.00 11.25 9 ASN A N 9
ATOM 4223 C CA . ASN A 1 9 ? 4.511 -14.534 -5.717 1.00 61.31 9 ASN A CA 9
ATOM 4224 C C . ASN A 1 9 ? 4.774 -14.974 -7.154 1.00 51.33 9 ASN A C 9
ATOM 4225 O O . ASN A 1 9 ? 4.419 -16.083 -7.550 1.00 71.02 9 ASN A O 9
ATOM 4236 N N . GLY A 1 10 ? 5.400 -14.094 -7.931 1.00 74.53 10 GLY A N 9
ATOM 4237 C CA . GLY A 1 10 ? 5.700 -14.410 -9.316 1.00 1.24 10 GLY A CA 9
ATOM 4238 C C . GLY A 1 10 ? 6.983 -15.204 -9.464 1.00 52.52 10 GLY A C 9
ATOM 4239 O O . GLY A 1 10 ? 7.108 -16.027 -10.370 1.00 23.21 10 GLY A O 9
ATOM 4243 N N . GLN A 1 11 ? 7.938 -14.954 -8.574 1.00 33.10 11 GLN A N 9
ATOM 4244 C CA . GLN A 1 11 ? 9.218 -15.651 -8.612 1.00 41.35 11 GLN A CA 9
ATOM 4245 C C . GLN A 1 11 ? 9.143 -16.970 -7.851 1.00 3.12 11 GLN A C 9
ATOM 4246 O O . GLN A 1 11 ? 9.718 -17.975 -8.270 1.00 23.23 11 GLN A O 9
ATOM 4260 N N . THR A 1 12 ? 8.431 -16.960 -6.728 1.00 71.03 12 THR A N 9
ATOM 4261 C CA . THR A 1 12 ? 8.282 -18.155 -5.907 1.00 51.30 12 THR A CA 9
ATOM 4262 C C . THR A 1 12 ? 7.789 -19.335 -6.737 1.00 0.51 12 THR A C 9
ATOM 4263 O O . THR A 1 12 ? 8.082 -20.489 -6.426 1.00 64.44 12 THR A O 9
ATOM 4274 N N . ILE A 1 13 ? 7.040 -19.037 -7.793 1.00 53.11 13 ILE A N 9
ATOM 4275 C CA . ILE A 1 13 ? 6.508 -20.074 -8.669 1.00 0.05 13 ILE A CA 9
ATOM 4276 C C . ILE A 1 13 ? 7.449 -20.342 -9.838 1.00 23.11 13 ILE A C 9
ATOM 4277 O O . ILE A 1 13 ? 7.451 -21.432 -10.410 1.00 60.22 13 ILE A O 9
ATOM 4293 N N . PHE A 1 14 ? 8.250 -19.341 -10.187 1.00 43.11 14 PHE A N 9
ATOM 4294 C CA . PHE A 1 14 ? 9.198 -19.468 -11.288 1.00 70.41 14 PHE A CA 9
ATOM 4295 C C . PHE A 1 14 ? 10.429 -20.260 -10.857 1.00 43.30 14 PHE A C 9
ATOM 4296 O O . PHE A 1 14 ? 10.760 -21.286 -11.451 1.00 2.02 14 PHE A O 9
ATOM 4313 N N . SER A 1 15 ? 11.104 -19.774 -9.820 1.00 62.10 15 SER A N 9
ATOM 4314 C CA . SER A 1 15 ? 12.302 -20.433 -9.311 1.00 53.42 15 SER A CA 9
ATOM 4315 C C . SER A 1 15 ? 12.010 -21.886 -8.949 1.00 44.23 15 SER A C 9
ATOM 4316 O O . SER A 1 15 ? 12.864 -22.758 -9.104 1.00 20.51 15 SER A O 9
ATOM 4324 N N . ALA A 1 16 ? 10.798 -22.137 -8.466 1.00 51.04 16 ALA A N 9
ATOM 4325 C CA . ALA A 1 16 ? 10.392 -23.484 -8.084 1.00 11.41 16 ALA A CA 9
ATOM 4326 C C . ALA A 1 16 ? 10.343 -24.407 -9.296 1.00 61.42 16 ALA A C 9
ATOM 4327 O O . ALA A 1 16 ? 10.488 -25.622 -9.169 1.00 72.52 16 ALA A O 9
ATOM 4334 N N . GLY A 1 17 ? 10.137 -23.823 -10.472 1.00 43.55 17 GLY A N 9
ATOM 4335 C CA . GLY A 1 17 ? 10.072 -24.609 -11.691 1.00 1.35 17 GLY A CA 9
ATOM 4336 C C . GLY A 1 17 ? 11.320 -25.441 -11.911 1.00 51.31 17 GLY A C 9
ATOM 4337 O O . GLY A 1 17 ? 11.278 -26.464 -12.593 1.00 71.03 17 GLY A O 9
ATOM 4341 N N . GLN A 1 18 ? 12.433 -25.000 -11.334 1.00 11.22 18 GLN A N 9
ATOM 4342 C CA . GLN A 1 18 ? 13.698 -25.710 -11.473 1.00 64.54 18 GLN A CA 9
ATOM 4343 C C . GLN A 1 18 ? 13.756 -26.909 -10.532 1.00 63.33 18 GLN A C 9
ATOM 4344 O O . GLN A 1 18 ? 14.112 -28.015 -10.939 1.00 64.34 18 GLN A O 9
ATOM 4358 N N . LYS A 1 19 ? 13.404 -26.683 -9.271 1.00 42.33 19 LYS A N 9
ATOM 4359 C CA . LYS A 1 19 ? 13.415 -27.744 -8.271 1.00 53.50 19 LYS A CA 9
ATOM 4360 C C . LYS A 1 19 ? 12.316 -28.764 -8.549 1.00 34.12 19 LYS A C 9
ATOM 4361 O O . LYS A 1 19 ? 12.493 -29.961 -8.317 1.00 54.10 19 LYS A O 9
ATOM 4380 N N . LEU A 1 20 ? 11.182 -28.284 -9.047 1.00 73.55 20 LEU A N 9
ATOM 4381 C CA . LEU A 1 20 ? 10.054 -29.156 -9.359 1.00 13.33 20 LEU A CA 9
ATOM 4382 C C . LEU A 1 20 ? 10.153 -29.687 -10.785 1.00 42.31 20 LEU A C 9
ATOM 4383 O O . LEU A 1 20 ? 9.224 -30.315 -11.291 1.00 22.24 20 LEU A O 9
ATOM 4399 N N . GLY A 1 21 ? 11.288 -29.431 -11.429 1.00 3.12 21 GLY A N 9
ATOM 4400 C CA . GLY A 1 21 ? 11.489 -29.892 -12.790 1.00 43.00 21 GLY A CA 9
ATOM 4401 C C . GLY A 1 21 ? 12.901 -30.387 -13.032 1.00 44.10 21 GLY A C 9
ATOM 4402 O O . GLY A 1 21 ? 13.293 -30.633 -14.172 1.00 1.11 21 GLY A O 9
ATOM 4406 N N . ASN A 1 22 ? 13.669 -30.532 -11.956 1.00 54.54 22 ASN A N 9
ATOM 4407 C CA . ASN A 1 22 ? 15.047 -30.998 -12.058 1.00 34.14 22 ASN A CA 9
ATOM 4408 C C . ASN A 1 22 ? 15.101 -32.521 -12.136 1.00 1.23 22 ASN A C 9
ATOM 4409 O O . ASN A 1 22 ? 15.651 -33.085 -13.081 1.00 54.55 22 ASN A O 9
ATOM 4420 N N . MET A 1 23 ? 14.527 -33.180 -11.135 1.00 34.02 23 MET A N 9
ATOM 4421 C CA . MET A 1 23 ? 14.508 -34.638 -11.091 1.00 41.43 23 MET A CA 9
ATOM 4422 C C . MET A 1 23 ? 13.544 -35.200 -12.131 1.00 21.41 23 MET A C 9
ATOM 4423 O O . MET A 1 23 ? 13.662 -36.356 -12.540 1.00 14.50 23 MET A O 9
ATOM 4437 N N . VAL A 1 24 ? 12.590 -34.377 -12.554 1.00 45.34 24 VAL A N 9
ATOM 4438 C CA . VAL A 1 24 ? 11.607 -34.792 -13.547 1.00 34.41 24 VAL A CA 9
ATOM 4439 C C . VAL A 1 24 ? 12.253 -34.983 -14.915 1.00 34.34 24 VAL A C 9
ATOM 4440 O O . VAL A 1 24 ? 12.198 -36.068 -15.493 1.00 12.13 24 VAL A O 9
ATOM 4453 N N . GLY A 1 25 ? 12.866 -33.921 -15.427 1.00 53.42 25 GLY A N 9
ATOM 4454 C CA . GLY A 1 25 ? 13.514 -33.992 -16.723 1.00 43.25 25 GLY A CA 9
ATOM 4455 C C . GLY A 1 25 ? 14.829 -34.745 -16.673 1.00 74.35 25 GLY A C 9
ATOM 4456 O O . GLY A 1 25 ? 15.464 -34.970 -17.704 1.00 2.32 25 GLY A O 9
ATOM 4460 N N . LYS A 1 26 ? 15.239 -35.136 -15.472 1.00 23.22 26 LYS A N 9
ATOM 4461 C CA . LYS A 1 26 ? 16.487 -35.868 -15.290 1.00 30.51 26 LYS A CA 9
ATOM 4462 C C . LYS A 1 26 ? 16.224 -37.257 -14.716 1.00 21.01 26 LYS A C 9
ATOM 4463 O O . LYS A 1 26 ? 15.099 -37.577 -14.330 1.00 41.55 26 LYS A O 9
ATOM 4482 N N . ILE A 1 27 ? 17.268 -38.077 -14.661 1.00 3.22 27 ILE A N 9
ATOM 4483 C CA . ILE A 1 27 ? 17.150 -39.430 -14.131 1.00 54.41 27 ILE A CA 9
ATOM 4484 C C . ILE A 1 27 ? 16.644 -39.414 -12.693 1.00 30.34 27 ILE A C 9
ATOM 4485 O O . ILE A 1 27 ? 16.781 -38.416 -11.985 1.00 62.14 27 ILE A O 9
ATOM 4501 N N . VAL A 1 28 ? 16.060 -40.529 -12.265 1.00 14.04 28 VAL A N 9
ATOM 4502 C CA . VAL A 1 28 ? 15.536 -40.646 -10.909 1.00 12.51 28 VAL A CA 9
ATOM 4503 C C . VAL A 1 28 ? 15.782 -42.039 -10.343 1.00 33.53 28 VAL A C 9
ATOM 4504 O O . VAL A 1 28 ? 15.942 -43.015 -11.076 1.00 60.23 28 VAL A O 9
ATOM 4517 N N . PRO A 1 29 ? 15.812 -42.138 -9.005 1.00 42.04 29 PRO A N 9
ATOM 4518 C CA . PRO A 1 29 ? 16.037 -43.409 -8.310 1.00 41.21 29 PRO A CA 9
ATOM 4519 C C . PRO A 1 29 ? 14.857 -44.364 -8.451 1.00 53.34 29 PRO A C 9
ATOM 4520 O O . PRO A 1 29 ? 13.771 -43.966 -8.877 1.00 30.45 29 PRO A O 9
ATOM 4531 N N . LEU A 1 30 ? 15.075 -45.624 -8.092 1.00 50.14 30 LEU A N 9
ATOM 4532 C CA . LEU A 1 30 ? 14.028 -46.636 -8.179 1.00 22.33 30 LEU A CA 9
ATOM 4533 C C . LEU A 1 30 ? 13.462 -46.953 -6.798 1.00 63.42 30 LEU A C 9
ATOM 4534 O O . LEU A 1 30 ? 14.093 -46.706 -5.770 1.00 13.10 30 LEU A O 9
ATOM 4550 N N . PRO A 1 31 ? 12.245 -47.517 -6.772 1.00 42.54 31 PRO A N 9
ATOM 4551 C CA . PRO A 1 31 ? 11.569 -47.882 -5.524 1.00 74.55 31 PRO A CA 9
ATOM 4552 C C . PRO A 1 31 ? 12.237 -49.063 -4.827 1.00 51.52 31 PRO A C 9
ATOM 4553 O O . PRO A 1 31 ? 12.431 -49.049 -3.612 1.00 24.14 31 PRO A O 9
ATOM 4564 N N . PHE A 1 32 ? 12.587 -50.082 -5.604 1.00 70.13 32 PHE A N 9
ATOM 4565 C CA . PHE A 1 32 ? 13.233 -51.271 -5.061 1.00 5.23 32 PHE A CA 9
ATOM 4566 C C . PHE A 1 32 ? 14.672 -51.382 -5.556 1.00 63.25 32 PHE A C 9
ATOM 4567 O O . PHE A 1 32 ? 15.541 -51.908 -4.862 1.00 11.12 32 PHE A O 9
ATOM 4584 N N . GLY A 1 33 ? 14.916 -50.883 -6.765 1.00 21.14 33 GLY A N 9
ATOM 4585 C CA . GLY A 1 33 ? 16.250 -50.937 -7.334 1.00 11.31 33 GLY A CA 9
ATOM 4586 C C . GLY A 1 33 ? 17.243 -50.086 -6.566 1.00 74.42 33 GLY A C 9
ATOM 4587 O O . GLY A 1 33 ? 18.075 -50.609 -5.825 1.00 71.11 33 GLY A O 9
ATOM 4591 N N . TRP A 1 1 ? 4.887 -3.692 3.308 1.00 42.13 1 TRP A N 10
ATOM 4592 C CA . TRP A 1 1 ? 4.261 -4.395 2.193 1.00 4.53 1 TRP A CA 10
ATOM 4593 C C . TRP A 1 1 ? 4.371 -3.582 0.907 1.00 33.55 1 TRP A C 10
ATOM 4594 O O . TRP A 1 1 ? 4.354 -2.353 0.936 1.00 50.34 1 TRP A O 10
ATOM 4615 N N . GLY A 1 2 ? 4.483 -4.279 -0.220 1.00 13.22 2 GLY A N 10
ATOM 4616 C CA . GLY A 1 2 ? 4.593 -3.605 -1.500 1.00 50.32 2 GLY A CA 10
ATOM 4617 C C . GLY A 1 2 ? 4.561 -4.570 -2.668 1.00 63.23 2 GLY A C 10
ATOM 4618 O O . GLY A 1 2 ? 4.087 -5.699 -2.537 1.00 0.53 2 GLY A O 10
ATOM 4622 N N . TRP A 1 3 ? 5.065 -4.127 -3.814 1.00 5.50 3 TRP A N 10
ATOM 4623 C CA . TRP A 1 3 ? 5.091 -4.960 -5.011 1.00 2.50 3 TRP A CA 10
ATOM 4624 C C . TRP A 1 3 ? 6.103 -6.091 -4.865 1.00 73.01 3 TRP A C 10
ATOM 4625 O O . TRP A 1 3 ? 5.934 -7.166 -5.441 1.00 64.03 3 TRP A O 10
ATOM 4646 N N . LYS A 1 4 ? 7.154 -5.843 -4.091 1.00 72.12 4 LYS A N 10
ATOM 4647 C CA . LYS A 1 4 ? 8.193 -6.842 -3.868 1.00 13.52 4 LYS A CA 10
ATOM 4648 C C . LYS A 1 4 ? 7.611 -8.098 -3.227 1.00 3.54 4 LYS A C 10
ATOM 4649 O O . LYS A 1 4 ? 8.043 -9.212 -3.521 1.00 2.54 4 LYS A O 10
ATOM 4668 N N . GLU A 1 5 ? 6.629 -7.909 -2.351 1.00 30.11 5 GLU A N 10
ATOM 4669 C CA . GLU A 1 5 ? 5.989 -9.028 -1.670 1.00 31.24 5 GLU A CA 10
ATOM 4670 C C . GLU A 1 5 ? 5.097 -9.811 -2.629 1.00 14.33 5 GLU A C 10
ATOM 4671 O O . GLU A 1 5 ? 4.882 -11.010 -2.455 1.00 74.55 5 GLU A O 10
ATOM 4683 N N . VAL A 1 6 ? 4.579 -9.122 -3.641 1.00 72.10 6 VAL A N 10
ATOM 4684 C CA . VAL A 1 6 ? 3.710 -9.751 -4.629 1.00 21.34 6 VAL A CA 10
ATOM 4685 C C . VAL A 1 6 ? 4.514 -10.601 -5.606 1.00 23.21 6 VAL A C 10
ATOM 4686 O O . VAL A 1 6 ? 4.033 -11.621 -6.100 1.00 25.21 6 VAL A O 10
ATOM 4699 N N . VAL A 1 7 ? 5.743 -10.174 -5.881 1.00 31.53 7 VAL A N 10
ATOM 4700 C CA . VAL A 1 7 ? 6.616 -10.897 -6.798 1.00 72.10 7 VAL A CA 10
ATOM 4701 C C . VAL A 1 7 ? 6.997 -12.261 -6.234 1.00 60.32 7 VAL A C 10
ATOM 4702 O O . VAL A 1 7 ? 7.247 -13.205 -6.983 1.00 74.14 7 VAL A O 10
ATOM 4715 N N . GLN A 1 8 ? 7.039 -12.357 -4.909 1.00 43.02 8 GLN A N 10
ATOM 4716 C CA . GLN A 1 8 ? 7.390 -13.607 -4.245 1.00 4.41 8 GLN A CA 10
ATOM 4717 C C . GLN A 1 8 ? 6.483 -14.742 -4.706 1.00 71.13 8 GLN A C 10
ATOM 4718 O O . GLN A 1 8 ? 6.881 -15.906 -4.707 1.00 72.12 8 GLN A O 10
ATOM 4732 N N . ASN A 1 9 ? 5.261 -14.395 -5.098 1.00 1.22 9 ASN A N 10
ATOM 4733 C CA . ASN A 1 9 ? 4.296 -15.386 -5.561 1.00 3.42 9 ASN A CA 10
ATOM 4734 C C . ASN A 1 9 ? 4.576 -15.782 -7.007 1.00 74.32 9 ASN A C 10
ATOM 4735 O O . ASN A 1 9 ? 4.239 -16.885 -7.436 1.00 31.34 9 ASN A O 10
ATOM 4746 N N . GLY A 1 10 ? 5.195 -14.874 -7.755 1.00 73.15 10 GLY A N 10
ATOM 4747 C CA . GLY A 1 10 ? 5.510 -15.148 -9.145 1.00 54.34 10 GLY A CA 10
ATOM 4748 C C . GLY A 1 10 ? 6.874 -15.786 -9.316 1.00 74.41 10 GLY A C 10
ATOM 4749 O O . GLY A 1 10 ? 7.137 -16.442 -10.324 1.00 52.40 10 GLY A O 10
ATOM 4753 N N . GLN A 1 11 ? 7.743 -15.594 -8.329 1.00 41.14 11 GLN A N 10
ATOM 4754 C CA . GLN A 1 11 ? 9.088 -16.155 -8.377 1.00 2.31 11 GLN A CA 10
ATOM 4755 C C . GLN A 1 11 ? 9.102 -17.583 -7.842 1.00 52.12 11 GLN A C 10
ATOM 4756 O O . GLN A 1 11 ? 9.852 -18.431 -8.325 1.00 24.50 11 GLN A O 10
ATOM 4770 N N . THR A 1 12 ? 8.266 -17.843 -6.841 1.00 45.20 12 THR A N 10
ATOM 4771 C CA . THR A 1 12 ? 8.183 -19.168 -6.239 1.00 44.43 12 THR A CA 10
ATOM 4772 C C . THR A 1 12 ? 7.884 -20.231 -7.290 1.00 13.21 12 THR A C 10
ATOM 4773 O O . THR A 1 12 ? 8.229 -21.400 -7.119 1.00 22.32 12 THR A O 10
ATOM 4784 N N . ILE A 1 13 ? 7.240 -19.817 -8.376 1.00 62.54 13 ILE A N 10
ATOM 4785 C CA . ILE A 1 13 ? 6.896 -20.735 -9.455 1.00 61.23 13 ILE A CA 10
ATOM 4786 C C . ILE A 1 13 ? 7.999 -20.785 -10.507 1.00 51.13 13 ILE A C 10
ATOM 4787 O O . ILE A 1 13 ? 8.152 -21.781 -11.215 1.00 41.41 13 ILE A O 10
ATOM 4803 N N . PHE A 1 14 ? 8.766 -19.704 -10.604 1.00 24.35 14 PHE A N 10
ATOM 4804 C CA . PHE A 1 14 ? 9.857 -19.624 -11.569 1.00 33.43 14 PHE A CA 10
ATOM 4805 C C . PHE A 1 14 ? 11.095 -20.351 -11.052 1.00 0.34 14 PHE A C 10
ATOM 4806 O O . PHE A 1 14 ? 11.605 -21.267 -11.696 1.00 75.41 14 PHE A O 10
ATOM 4823 N N . SER A 1 15 ? 11.574 -19.933 -9.884 1.00 62.41 15 SER A N 10
ATOM 4824 C CA . SER A 1 15 ? 12.755 -20.540 -9.282 1.00 23.34 15 SER A CA 10
ATOM 4825 C C . SER A 1 15 ? 12.528 -22.026 -9.019 1.00 4.14 15 SER A C 10
ATOM 4826 O O . SER A 1 15 ? 13.474 -22.813 -8.987 1.00 34.23 15 SER A O 10
ATOM 4834 N N . ALA A 1 16 ? 11.267 -22.401 -8.831 1.00 24.24 16 ALA A N 10
ATOM 4835 C CA . ALA A 1 16 ? 10.915 -23.792 -8.572 1.00 53.32 16 ALA A CA 10
ATOM 4836 C C . ALA A 1 16 ? 11.244 -24.674 -9.772 1.00 1.42 16 ALA A C 10
ATOM 4837 O O . ALA A 1 16 ? 11.552 -25.855 -9.620 1.00 42.12 16 ALA A O 10
ATOM 4844 N N . GLY A 1 17 ? 11.176 -24.091 -10.965 1.00 62.33 17 GLY A N 10
ATOM 4845 C CA . GLY A 1 17 ? 11.469 -24.840 -12.174 1.00 1.34 17 GLY A CA 10
ATOM 4846 C C . GLY A 1 17 ? 12.874 -25.408 -12.177 1.00 45.34 17 GLY A C 10
ATOM 4847 O O . GLY A 1 17 ? 13.145 -26.407 -12.844 1.00 15.45 17 GLY A O 10
ATOM 4851 N N . GLN A 1 18 ? 13.771 -24.769 -11.433 1.00 43.21 18 GLN A N 10
ATOM 4852 C CA . GLN A 1 18 ? 15.157 -25.216 -11.356 1.00 0.12 18 GLN A CA 10
ATOM 4853 C C . GLN A 1 18 ? 15.305 -26.361 -10.360 1.00 33.24 18 GLN A C 10
ATOM 4854 O O . GLN A 1 18 ? 16.054 -27.310 -10.594 1.00 1.41 18 GLN A O 10
ATOM 4868 N N . LYS A 1 19 ? 14.586 -26.267 -9.246 1.00 55.23 19 LYS A N 10
ATOM 4869 C CA . LYS A 1 19 ? 14.635 -27.295 -8.214 1.00 11.25 19 LYS A CA 10
ATOM 4870 C C . LYS A 1 19 ? 14.004 -28.593 -8.707 1.00 54.31 19 LYS A C 10
ATOM 4871 O O . LYS A 1 19 ? 14.642 -29.646 -8.702 1.00 74.45 19 LYS A O 10
ATOM 4890 N N . LEU A 1 20 ? 12.748 -28.510 -9.133 1.00 42.24 20 LEU A N 10
ATOM 4891 C CA . LEU A 1 20 ? 12.031 -29.678 -9.632 1.00 52.02 20 LEU A CA 10
ATOM 4892 C C . LEU A 1 20 ? 12.767 -30.307 -10.810 1.00 62.24 20 LEU A C 10
ATOM 4893 O O . LEU A 1 20 ? 12.639 -31.503 -11.068 1.00 64.33 20 LEU A O 10
ATOM 4909 N N . GLY A 1 21 ? 13.541 -29.493 -11.522 1.00 12.53 21 GLY A N 10
ATOM 4910 C CA . GLY A 1 21 ? 14.288 -29.988 -12.663 1.00 3.22 21 GLY A CA 10
ATOM 4911 C C . GLY A 1 21 ? 15.216 -31.129 -12.297 1.00 71.50 21 GLY A C 10
ATOM 4912 O O . GLY A 1 21 ? 15.651 -31.886 -13.164 1.00 24.02 21 GLY A O 10
ATOM 4916 N N . ASN A 1 22 ? 15.520 -31.253 -11.009 1.00 62.21 22 ASN A N 10
ATOM 4917 C CA . ASN A 1 22 ? 16.405 -32.310 -10.531 1.00 15.32 22 ASN A CA 10
ATOM 4918 C C . ASN A 1 22 ? 15.827 -33.686 -10.846 1.00 63.40 22 ASN A C 10
ATOM 4919 O O . ASN A 1 22 ? 16.545 -34.587 -11.280 1.00 41.22 22 ASN A O 10
ATOM 4930 N N . MET A 1 23 ? 14.526 -33.841 -10.625 1.00 21.22 23 MET A N 10
ATOM 4931 C CA . MET A 1 23 ? 13.852 -35.108 -10.887 1.00 40.51 23 MET A CA 10
ATOM 4932 C C . MET A 1 23 ? 13.524 -35.252 -12.370 1.00 13.33 23 MET A C 10
ATOM 4933 O O . MET A 1 23 ? 13.444 -36.363 -12.893 1.00 21.31 23 MET A O 10
ATOM 4947 N N . VAL A 1 24 ? 13.334 -34.121 -13.042 1.00 15.20 24 VAL A N 10
ATOM 4948 C CA . VAL A 1 24 ? 13.014 -34.122 -14.465 1.00 5.43 24 VAL A CA 10
ATOM 4949 C C . VAL A 1 24 ? 14.228 -34.514 -15.300 1.00 20.22 24 VAL A C 10
ATOM 4950 O O . VAL A 1 24 ? 14.180 -35.470 -16.073 1.00 30.25 24 VAL A O 10
ATOM 4963 N N . GLY A 1 25 ? 15.317 -33.769 -15.138 1.00 42.22 25 GLY A N 10
ATOM 4964 C CA . GLY A 1 25 ? 16.529 -34.055 -15.884 1.00 1.35 25 GLY A CA 10
ATOM 4965 C C . GLY A 1 25 ? 17.348 -35.165 -15.255 1.00 72.13 25 GLY A C 10
ATOM 4966 O O . GLY A 1 25 ? 18.356 -35.597 -15.815 1.00 74.02 25 GLY A O 10
ATOM 4970 N N . LYS A 1 26 ? 16.916 -35.628 -14.087 1.00 72.23 26 LYS A N 10
ATOM 4971 C CA . LYS A 1 26 ? 17.615 -36.695 -13.381 1.00 0.13 26 LYS A CA 10
ATOM 4972 C C . LYS A 1 26 ? 16.642 -37.527 -12.552 1.00 21.41 26 LYS A C 10
ATOM 4973 O O . LYS A 1 26 ? 16.314 -37.171 -11.420 1.00 54.41 26 LYS A O 10
ATOM 4992 N N . ILE A 1 27 ? 16.186 -38.638 -13.122 1.00 3.22 27 ILE A N 10
ATOM 4993 C CA . ILE A 1 27 ? 15.253 -39.521 -12.434 1.00 24.52 27 ILE A CA 10
ATOM 4994 C C . ILE A 1 27 ? 15.913 -40.188 -11.231 1.00 53.11 27 ILE A C 10
ATOM 4995 O O . ILE A 1 27 ? 17.092 -40.541 -11.272 1.00 15.40 27 ILE A O 10
ATOM 5011 N N . VAL A 1 28 ? 15.143 -40.359 -10.161 1.00 23.23 28 VAL A N 10
ATOM 5012 C CA . VAL A 1 28 ? 15.651 -40.986 -8.947 1.00 24.45 28 VAL A CA 10
ATOM 5013 C C . VAL A 1 28 ? 16.320 -42.321 -9.256 1.00 31.22 28 VAL A C 10
ATOM 5014 O O . VAL A 1 28 ? 16.034 -42.968 -10.263 1.00 73.43 28 VAL A O 10
ATOM 5027 N N . PRO A 1 29 ? 17.233 -42.745 -8.369 1.00 74.31 29 PRO A N 10
ATOM 5028 C CA . PRO A 1 29 ? 17.961 -44.008 -8.525 1.00 74.11 29 PRO A CA 10
ATOM 5029 C C . PRO A 1 29 ? 17.061 -45.224 -8.329 1.00 4.24 29 PRO A C 10
ATOM 5030 O O . PRO A 1 29 ? 17.303 -46.287 -8.902 1.00 52.34 29 PRO A O 10
ATOM 5041 N N . LEU A 1 30 ? 16.024 -45.061 -7.515 1.00 52.12 30 LEU A N 10
ATOM 5042 C CA . LEU A 1 30 ? 15.087 -46.146 -7.243 1.00 41.23 30 LEU A CA 10
ATOM 5043 C C . LEU A 1 30 ? 14.557 -46.746 -8.542 1.00 3.13 30 LEU A C 10
ATOM 5044 O O . LEU A 1 30 ? 14.618 -46.133 -9.608 1.00 13.03 30 LEU A O 10
ATOM 5060 N N . PRO A 1 31 ? 14.023 -47.973 -8.452 1.00 0.00 31 PRO A N 10
ATOM 5061 C CA . PRO A 1 31 ? 13.469 -48.682 -9.609 1.00 43.25 31 PRO A CA 10
ATOM 5062 C C . PRO A 1 31 ? 12.176 -48.049 -10.113 1.00 24.03 31 PRO A C 10
ATOM 5063 O O . PRO A 1 31 ? 11.813 -48.199 -11.279 1.00 61.14 31 PRO A O 10
ATOM 5074 N N . PHE A 1 32 ? 11.485 -47.341 -9.226 1.00 5.43 32 PHE A N 10
ATOM 5075 C CA . PHE A 1 32 ? 10.232 -46.685 -9.580 1.00 61.02 32 PHE A CA 10
ATOM 5076 C C . PHE A 1 32 ? 10.416 -45.781 -10.796 1.00 31.31 32 PHE A C 10
ATOM 5077 O O . PHE A 1 32 ? 9.487 -45.576 -11.576 1.00 43.43 32 PHE A O 10
ATOM 5094 N N . GLY A 1 33 ? 11.622 -45.243 -10.949 1.00 62.42 33 GLY A N 10
ATOM 5095 C CA . GLY A 1 33 ? 11.907 -44.367 -12.071 1.00 33.52 33 GLY A CA 10
ATOM 5096 C C . GLY A 1 33 ? 11.025 -43.135 -12.082 1.00 12.31 33 GLY A C 10
ATOM 5097 O O . GLY A 1 33 ? 10.699 -42.606 -13.145 1.00 31.22 33 GLY A O 10
ATOM 5101 N N . TRP A 1 1 ? 3.015 -5.665 1.837 1.00 42.52 1 TRP A N 11
ATOM 5102 C CA . TRP A 1 1 ? 2.163 -5.104 0.794 1.00 30.21 1 TRP A CA 11
ATOM 5103 C C . TRP A 1 1 ? 2.928 -4.088 -0.046 1.00 50.14 1 TRP A C 11
ATOM 5104 O O . TRP A 1 1 ? 2.816 -2.882 0.167 1.00 2.55 1 TRP A O 11
ATOM 5125 N N . GLY A 1 2 ? 3.706 -4.584 -1.004 1.00 53.42 2 GLY A N 11
ATOM 5126 C CA . GLY A 1 2 ? 4.478 -3.704 -1.862 1.00 73.15 2 GLY A CA 11
ATOM 5127 C C . GLY A 1 2 ? 5.063 -4.428 -3.059 1.00 31.34 2 GLY A C 11
ATOM 5128 O O . GLY A 1 2 ? 4.882 -5.636 -3.210 1.00 70.44 2 GLY A O 11
ATOM 5132 N N . TRP A 1 3 ? 5.764 -3.689 -3.910 1.00 63.22 3 TRP A N 11
ATOM 5133 C CA . TRP A 1 3 ? 6.377 -4.269 -5.101 1.00 15.35 3 TRP A CA 11
ATOM 5134 C C . TRP A 1 3 ? 7.226 -5.483 -4.740 1.00 14.42 3 TRP A C 11
ATOM 5135 O O . TRP A 1 3 ? 7.321 -6.438 -5.511 1.00 13.22 3 TRP A O 11
ATOM 5156 N N . LYS A 1 4 ? 7.842 -5.440 -3.563 1.00 54.13 4 LYS A N 11
ATOM 5157 C CA . LYS A 1 4 ? 8.682 -6.537 -3.099 1.00 21.11 4 LYS A CA 11
ATOM 5158 C C . LYS A 1 4 ? 7.882 -7.832 -3.002 1.00 20.11 4 LYS A C 11
ATOM 5159 O O . LYS A 1 4 ? 8.335 -8.886 -3.446 1.00 61.32 4 LYS A O 11
ATOM 5178 N N . GLU A 1 5 ? 6.690 -7.744 -2.420 1.00 2.04 5 GLU A N 11
ATOM 5179 C CA . GLU A 1 5 ? 5.828 -8.910 -2.266 1.00 12.31 5 GLU A CA 11
ATOM 5180 C C . GLU A 1 5 ? 5.251 -9.341 -3.611 1.00 54.41 5 GLU A C 11
ATOM 5181 O O . GLU A 1 5 ? 5.067 -10.531 -3.868 1.00 53.50 5 GLU A O 11
ATOM 5193 N N . VAL A 1 6 ? 4.966 -8.364 -4.467 1.00 0.24 6 VAL A N 11
ATOM 5194 C CA . VAL A 1 6 ? 4.410 -8.641 -5.786 1.00 1.43 6 VAL A CA 11
ATOM 5195 C C . VAL A 1 6 ? 5.316 -9.576 -6.578 1.00 73.54 6 VAL A C 11
ATOM 5196 O O . VAL A 1 6 ? 4.876 -10.618 -7.065 1.00 64.41 6 VAL A O 11
ATOM 5209 N N . VAL A 1 7 ? 6.584 -9.198 -6.704 1.00 72.11 7 VAL A N 11
ATOM 5210 C CA . VAL A 1 7 ? 7.553 -10.004 -7.436 1.00 62.24 7 VAL A CA 11
ATOM 5211 C C . VAL A 1 7 ? 7.795 -11.339 -6.741 1.00 3.12 7 VAL A C 11
ATOM 5212 O O . VAL A 1 7 ? 7.977 -12.366 -7.394 1.00 52.12 7 VAL A O 11
ATOM 5225 N N . GLN A 1 8 ? 7.796 -11.316 -5.412 1.00 2.21 8 GLN A N 11
ATOM 5226 C CA . GLN A 1 8 ? 8.016 -12.525 -4.628 1.00 24.15 8 GLN A CA 11
ATOM 5227 C C . GLN A 1 8 ? 7.015 -13.611 -5.008 1.00 43.24 8 GLN A C 11
ATOM 5228 O O . GLN A 1 8 ? 7.287 -14.801 -4.853 1.00 54.41 8 GLN A O 11
ATOM 5242 N N . ASN A 1 9 ? 5.857 -13.192 -5.508 1.00 11.04 9 ASN A N 11
ATOM 5243 C CA . ASN A 1 9 ? 4.814 -14.129 -5.910 1.00 25.21 9 ASN A CA 11
ATOM 5244 C C . ASN A 1 9 ? 5.071 -14.656 -7.319 1.00 14.32 9 ASN A C 11
ATOM 5245 O O . ASN A 1 9 ? 4.639 -15.753 -7.671 1.00 2.22 9 ASN A O 11
ATOM 5256 N N . GLY A 1 10 ? 5.777 -13.865 -8.121 1.00 53.22 10 GLY A N 11
ATOM 5257 C CA . GLY A 1 10 ? 6.079 -14.268 -9.482 1.00 73.11 10 GLY A CA 11
ATOM 5258 C C . GLY A 1 10 ? 7.327 -15.123 -9.570 1.00 21.52 10 GLY A C 11
ATOM 5259 O O . GLY A 1 10 ? 7.454 -15.956 -10.467 1.00 60.20 10 GLY A O 11
ATOM 5263 N N . GLN A 1 11 ? 8.251 -14.917 -8.637 1.00 40.41 11 GLN A N 11
ATOM 5264 C CA . GLN A 1 11 ? 9.497 -15.674 -8.615 1.00 74.31 11 GLN A CA 11
ATOM 5265 C C . GLN A 1 11 ? 9.323 -16.985 -7.855 1.00 71.44 11 GLN A C 11
ATOM 5266 O O . GLN A 1 11 ? 9.866 -18.019 -8.246 1.00 64.12 11 GLN A O 11
ATOM 5280 N N . THR A 1 12 ? 8.562 -16.936 -6.766 1.00 72.45 12 THR A N 11
ATOM 5281 C CA . THR A 1 12 ? 8.318 -18.119 -5.951 1.00 34.31 12 THR A CA 11
ATOM 5282 C C . THR A 1 12 ? 7.820 -19.281 -6.803 1.00 21.42 12 THR A C 11
ATOM 5283 O O . THR A 1 12 ? 8.059 -20.446 -6.481 1.00 15.23 12 THR A O 11
ATOM 5294 N N . ILE A 1 13 ? 7.129 -18.958 -7.890 1.00 72.15 13 ILE A N 11
ATOM 5295 C CA . ILE A 1 13 ? 6.600 -19.976 -8.789 1.00 74.23 13 ILE A CA 11
ATOM 5296 C C . ILE A 1 13 ? 7.582 -20.280 -9.915 1.00 41.34 13 ILE A C 11
ATOM 5297 O O . ILE A 1 13 ? 7.596 -21.383 -10.461 1.00 72.23 13 ILE A O 11
ATOM 5313 N N . PHE A 1 14 ? 8.405 -19.294 -10.257 1.00 53.43 14 PHE A N 11
ATOM 5314 C CA . PHE A 1 14 ? 9.392 -19.455 -11.318 1.00 42.11 14 PHE A CA 11
ATOM 5315 C C . PHE A 1 14 ? 10.565 -20.309 -10.844 1.00 51.53 14 PHE A C 11
ATOM 5316 O O . PHE A 1 14 ? 10.873 -21.343 -11.436 1.00 75.11 14 PHE A O 11
ATOM 5333 N N . SER A 1 15 ? 11.216 -19.867 -9.773 1.00 40.51 15 SER A N 11
ATOM 5334 C CA . SER A 1 15 ? 12.358 -20.587 -9.222 1.00 12.45 15 SER A CA 11
ATOM 5335 C C . SER A 1 15 ? 11.975 -22.020 -8.865 1.00 44.02 15 SER A C 11
ATOM 5336 O O . SER A 1 15 ? 12.775 -22.943 -9.017 1.00 73.22 15 SER A O 11
ATOM 5344 N N . ALA A 1 16 ? 10.747 -22.197 -8.390 1.00 70.20 16 ALA A N 11
ATOM 5345 C CA . ALA A 1 16 ? 10.257 -23.517 -8.014 1.00 34.34 16 ALA A CA 11
ATOM 5346 C C . ALA A 1 16 ? 10.076 -24.406 -9.240 1.00 15.25 16 ALA A C 11
ATOM 5347 O O . ALA A 1 16 ? 10.302 -25.614 -9.182 1.00 11.32 16 ALA A O 11
ATOM 5354 N N . GLY A 1 17 ? 9.665 -23.799 -10.349 1.00 71.12 17 GLY A N 11
ATOM 5355 C CA . GLY A 1 17 ? 9.460 -24.551 -11.573 1.00 75.23 17 GLY A CA 11
ATOM 5356 C C . GLY A 1 17 ? 10.666 -25.389 -11.948 1.00 73.31 17 GLY A C 11
ATOM 5357 O O . GLY A 1 17 ? 10.528 -26.442 -12.570 1.00 32.55 17 GLY A O 11
ATOM 5361 N N . GLN A 1 18 ? 11.851 -24.920 -11.571 1.00 74.00 18 GLN A N 11
ATOM 5362 C CA . GLN A 1 18 ? 13.086 -25.633 -11.874 1.00 72.21 18 GLN A CA 11
ATOM 5363 C C . GLN A 1 18 ? 13.447 -26.599 -10.750 1.00 54.12 18 GLN A C 11
ATOM 5364 O O . GLN A 1 18 ? 14.126 -27.602 -10.973 1.00 14.45 18 GLN A O 11
ATOM 5378 N N . LYS A 1 19 ? 12.988 -26.290 -9.542 1.00 24.22 19 LYS A N 11
ATOM 5379 C CA . LYS A 1 19 ? 13.261 -27.130 -8.382 1.00 25.32 19 LYS A CA 11
ATOM 5380 C C . LYS A 1 19 ? 12.627 -28.508 -8.546 1.00 14.40 19 LYS A C 11
ATOM 5381 O O . LYS A 1 19 ? 13.323 -29.523 -8.588 1.00 43.54 19 LYS A O 11
ATOM 5400 N N . LEU A 1 20 ? 11.302 -28.536 -8.639 1.00 52.22 20 LEU A N 11
ATOM 5401 C CA . LEU A 1 20 ? 10.573 -29.789 -8.801 1.00 33.14 20 LEU A CA 11
ATOM 5402 C C . LEU A 1 20 ? 10.941 -30.468 -10.116 1.00 3.01 20 LEU A C 11
ATOM 5403 O O . LEU A 1 20 ? 11.068 -31.690 -10.181 1.00 44.13 20 LEU A O 11
ATOM 5419 N N . GLY A 1 21 ? 11.114 -29.666 -11.162 1.00 52.22 21 GLY A N 11
ATOM 5420 C CA . GLY A 1 21 ? 11.468 -30.207 -12.461 1.00 44.13 21 GLY A CA 11
ATOM 5421 C C . GLY A 1 21 ? 12.673 -31.124 -12.398 1.00 22.51 21 GLY A C 11
ATOM 5422 O O . GLY A 1 21 ? 12.659 -32.218 -12.962 1.00 44.40 21 GLY A O 11
ATOM 5426 N N . ASN A 1 22 ? 13.719 -30.678 -11.710 1.00 64.32 22 ASN A N 11
ATOM 5427 C CA . ASN A 1 22 ? 14.939 -31.467 -11.577 1.00 42.42 22 ASN A CA 11
ATOM 5428 C C . ASN A 1 22 ? 14.635 -32.846 -11.000 1.00 4.45 22 ASN A C 11
ATOM 5429 O O . ASN A 1 22 ? 15.351 -33.811 -11.263 1.00 24.34 22 ASN A O 11
ATOM 5440 N N . MET A 1 23 ? 13.568 -32.929 -10.212 1.00 25.05 23 MET A N 11
ATOM 5441 C CA . MET A 1 23 ? 13.169 -34.190 -9.598 1.00 72.20 23 MET A CA 11
ATOM 5442 C C . MET A 1 23 ? 12.342 -35.029 -10.568 1.00 1.41 23 MET A C 11
ATOM 5443 O O . MET A 1 23 ? 12.435 -36.256 -10.578 1.00 64.12 23 MET A O 11
ATOM 5457 N N . VAL A 1 24 ? 11.533 -34.358 -11.382 1.00 31.02 24 VAL A N 11
ATOM 5458 C CA . VAL A 1 24 ? 10.690 -35.042 -12.356 1.00 4.51 24 VAL A CA 11
ATOM 5459 C C . VAL A 1 24 ? 11.533 -35.763 -13.402 1.00 4.44 24 VAL A C 11
ATOM 5460 O O . VAL A 1 24 ? 11.428 -36.977 -13.569 1.00 43.24 24 VAL A O 11
ATOM 5473 N N . GLY A 1 25 ? 12.371 -35.005 -14.103 1.00 64.43 25 GLY A N 11
ATOM 5474 C CA . GLY A 1 25 ? 13.221 -35.589 -15.124 1.00 64.53 25 GLY A CA 11
ATOM 5475 C C . GLY A 1 25 ? 14.387 -36.361 -14.537 1.00 52.50 25 GLY A C 11
ATOM 5476 O O . GLY A 1 25 ? 15.166 -36.974 -15.267 1.00 5.45 25 GLY A O 11
ATOM 5480 N N . LYS A 1 26 ? 14.508 -36.329 -13.214 1.00 62.53 26 LYS A N 11
ATOM 5481 C CA . LYS A 1 26 ? 15.587 -37.030 -12.528 1.00 21.12 26 LYS A CA 11
ATOM 5482 C C . LYS A 1 26 ? 15.660 -38.487 -12.974 1.00 45.22 26 LYS A C 11
ATOM 5483 O O . LYS A 1 26 ? 14.634 -39.135 -13.181 1.00 11.34 26 LYS A O 11
ATOM 5502 N N . ILE A 1 27 ? 16.879 -38.996 -13.120 1.00 3.51 27 ILE A N 11
ATOM 5503 C CA . ILE A 1 27 ? 17.085 -40.376 -13.539 1.00 61.31 27 ILE A CA 11
ATOM 5504 C C . ILE A 1 27 ? 17.565 -41.238 -12.376 1.00 71.11 27 ILE A C 11
ATOM 5505 O O . ILE A 1 27 ? 18.322 -40.780 -11.521 1.00 3.23 27 ILE A O 11
ATOM 5521 N N . VAL A 1 28 ? 17.120 -42.491 -12.352 1.00 11.52 28 VAL A N 11
ATOM 5522 C CA . VAL A 1 28 ? 17.506 -43.419 -11.296 1.00 10.43 28 VAL A CA 11
ATOM 5523 C C . VAL A 1 28 ? 17.447 -44.862 -11.784 1.00 3.33 28 VAL A C 11
ATOM 5524 O O . VAL A 1 28 ? 16.732 -45.195 -12.729 1.00 32.14 28 VAL A O 11
ATOM 5537 N N . PRO A 1 29 ? 18.217 -45.741 -11.125 1.00 42.22 29 PRO A N 11
ATOM 5538 C CA . PRO A 1 29 ? 18.270 -47.164 -11.474 1.00 13.33 29 PRO A CA 11
ATOM 5539 C C . PRO A 1 29 ? 16.975 -47.893 -11.131 1.00 52.55 29 PRO A C 11
ATOM 5540 O O . PRO A 1 29 ? 16.588 -48.844 -11.811 1.00 32.42 29 PRO A O 11
ATOM 5551 N N . LEU A 1 30 ? 16.308 -47.440 -10.075 1.00 63.31 30 LEU A N 11
ATOM 5552 C CA . LEU A 1 30 ? 15.055 -48.049 -9.643 1.00 23.43 30 LEU A CA 11
ATOM 5553 C C . LEU A 1 30 ? 13.872 -47.137 -9.949 1.00 0.23 30 LEU A C 11
ATOM 5554 O O . LEU A 1 30 ? 14.019 -45.928 -10.129 1.00 4.20 30 LEU A O 11
ATOM 5570 N N . PRO A 1 31 ? 12.669 -47.727 -10.007 1.00 51.31 31 PRO A N 11
ATOM 5571 C CA . PRO A 1 31 ? 11.436 -46.985 -10.288 1.00 42.22 31 PRO A CA 11
ATOM 5572 C C . PRO A 1 31 ? 11.038 -46.065 -9.139 1.00 23.11 31 PRO A C 11
ATOM 5573 O O . PRO A 1 31 ? 10.661 -46.528 -8.062 1.00 43.11 31 PRO A O 11
ATOM 5584 N N . PHE A 1 32 ? 11.124 -44.760 -9.375 1.00 21.14 32 PHE A N 11
ATOM 5585 C CA . PHE A 1 32 ? 10.773 -43.775 -8.358 1.00 42.13 32 PHE A CA 11
ATOM 5586 C C . PHE A 1 32 ? 9.704 -42.817 -8.876 1.00 5.42 32 PHE A C 11
ATOM 5587 O O . PHE A 1 32 ? 8.810 -42.409 -8.136 1.00 41.22 32 PHE A O 11
ATOM 5604 N N . GLY A 1 33 ? 9.805 -42.461 -10.153 1.00 44.30 33 GLY A N 11
ATOM 5605 C CA . GLY A 1 33 ? 8.842 -41.553 -10.748 1.00 45.24 33 GLY A CA 11
ATOM 5606 C C . GLY A 1 33 ? 9.149 -41.254 -12.202 1.00 64.05 33 GLY A C 11
ATOM 5607 O O . GLY A 1 33 ? 9.731 -42.082 -12.904 1.00 11.23 33 GLY A O 11
ATOM 5611 N N . TRP A 1 1 ? 1.904 -4.717 3.934 1.00 43.02 1 TRP A N 12
ATOM 5612 C CA . TRP A 1 1 ? 1.814 -4.936 2.495 1.00 44.45 1 TRP A CA 12
ATOM 5613 C C . TRP A 1 1 ? 2.985 -4.281 1.770 1.00 2.52 1 TRP A C 12
ATOM 5614 O O . TRP A 1 1 ? 3.379 -3.161 2.093 1.00 2.24 1 TRP A O 12
ATOM 5635 N N . GLY A 1 2 ? 3.538 -4.986 0.788 1.00 31.21 2 GLY A N 12
ATOM 5636 C CA . GLY A 1 2 ? 4.659 -4.456 0.034 1.00 75.15 2 GLY A CA 12
ATOM 5637 C C . GLY A 1 2 ? 4.797 -5.103 -1.330 1.00 63.22 2 GLY A C 12
ATOM 5638 O O . GLY A 1 2 ? 4.399 -6.252 -1.523 1.00 23.14 2 GLY A O 12
ATOM 5642 N N . TRP A 1 3 ? 5.361 -4.365 -2.279 1.00 3.42 3 TRP A N 12
ATOM 5643 C CA . TRP A 1 3 ? 5.550 -4.873 -3.633 1.00 34.53 3 TRP A CA 12
ATOM 5644 C C . TRP A 1 3 ? 6.630 -5.949 -3.665 1.00 35.34 3 TRP A C 12
ATOM 5645 O O . TRP A 1 3 ? 6.619 -6.829 -4.526 1.00 13.01 3 TRP A O 12
ATOM 5666 N N . LYS A 1 4 ? 7.562 -5.874 -2.721 1.00 34.14 4 LYS A N 12
ATOM 5667 C CA . LYS A 1 4 ? 8.649 -6.842 -2.639 1.00 74.42 4 LYS A CA 12
ATOM 5668 C C . LYS A 1 4 ? 8.105 -8.258 -2.474 1.00 1.03 4 LYS A C 12
ATOM 5669 O O . LYS A 1 4 ? 8.663 -9.213 -3.013 1.00 55.03 4 LYS A O 12
ATOM 5688 N N . GLU A 1 5 ? 7.013 -8.384 -1.726 1.00 25.25 5 GLU A N 12
ATOM 5689 C CA . GLU A 1 5 ? 6.395 -9.684 -1.491 1.00 3.13 5 GLU A CA 12
ATOM 5690 C C . GLU A 1 5 ? 5.588 -10.130 -2.706 1.00 54.21 5 GLU A C 12
ATOM 5691 O O . GLU A 1 5 ? 5.471 -11.323 -2.984 1.00 73.41 5 GLU A O 12
ATOM 5703 N N . VAL A 1 6 ? 5.031 -9.162 -3.427 1.00 41.42 6 VAL A N 12
ATOM 5704 C CA . VAL A 1 6 ? 4.235 -9.453 -4.613 1.00 54.11 6 VAL A CA 12
ATOM 5705 C C . VAL A 1 6 ? 5.030 -10.274 -5.622 1.00 5.34 6 VAL A C 12
ATOM 5706 O O . VAL A 1 6 ? 4.525 -11.244 -6.186 1.00 54.43 6 VAL A O 12
ATOM 5719 N N . VAL A 1 7 ? 6.280 -9.878 -5.843 1.00 61.45 7 VAL A N 12
ATOM 5720 C CA . VAL A 1 7 ? 7.148 -10.578 -6.783 1.00 71.31 7 VAL A CA 12
ATOM 5721 C C . VAL A 1 7 ? 7.416 -12.007 -6.324 1.00 22.12 7 VAL A C 12
ATOM 5722 O O . VAL A 1 7 ? 7.519 -12.922 -7.140 1.00 63.22 7 VAL A O 12
ATOM 5735 N N . GLN A 1 8 ? 7.528 -12.190 -5.012 1.00 73.11 8 GLN A N 12
ATOM 5736 C CA . GLN A 1 8 ? 7.784 -13.508 -4.444 1.00 63.33 8 GLN A CA 12
ATOM 5737 C C . GLN A 1 8 ? 6.736 -14.514 -4.909 1.00 23.44 8 GLN A C 12
ATOM 5738 O O . GLN A 1 8 ? 7.007 -15.711 -4.997 1.00 64.15 8 GLN A O 12
ATOM 5752 N N . ASN A 1 9 ? 5.538 -14.020 -5.203 1.00 62.12 9 ASN A N 12
ATOM 5753 C CA . ASN A 1 9 ? 4.449 -14.877 -5.658 1.00 13.54 9 ASN A CA 12
ATOM 5754 C C . ASN A 1 9 ? 4.679 -15.334 -7.095 1.00 5.13 9 ASN A C 12
ATOM 5755 O O . ASN A 1 9 ? 4.217 -16.400 -7.500 1.00 4.41 9 ASN A O 12
ATOM 5766 N N . GLY A 1 10 ? 5.399 -14.519 -7.861 1.00 71.51 10 GLY A N 12
ATOM 5767 C CA . GLY A 1 10 ? 5.679 -14.857 -9.244 1.00 61.53 10 GLY A CA 12
ATOM 5768 C C . GLY A 1 10 ? 6.944 -15.679 -9.396 1.00 31.15 10 GLY A C 12
ATOM 5769 O O . GLY A 1 10 ? 7.068 -16.472 -10.329 1.00 10.15 10 GLY A O 12
ATOM 5773 N N . GLN A 1 11 ? 7.885 -15.488 -8.477 1.00 21.33 11 GLN A N 12
ATOM 5774 C CA . GLN A 1 11 ? 9.148 -16.217 -8.514 1.00 54.23 11 GLN A CA 12
ATOM 5775 C C . GLN A 1 11 ? 9.006 -17.586 -7.858 1.00 12.05 11 GLN A C 12
ATOM 5776 O O . GLN A 1 11 ? 9.629 -18.559 -8.284 1.00 0.04 11 GLN A O 12
ATOM 5790 N N . THR A 1 12 ? 8.182 -17.655 -6.816 1.00 72.15 12 THR A N 12
ATOM 5791 C CA . THR A 1 12 ? 7.959 -18.904 -6.100 1.00 21.34 12 THR A CA 12
ATOM 5792 C C . THR A 1 12 ? 7.582 -20.028 -7.058 1.00 32.33 12 THR A C 12
ATOM 5793 O O . THR A 1 12 ? 7.903 -21.193 -6.820 1.00 33.12 12 THR A O 12
ATOM 5804 N N . ILE A 1 13 ? 6.900 -19.672 -8.141 1.00 32.10 13 ILE A N 12
ATOM 5805 C CA . ILE A 1 13 ? 6.481 -20.652 -9.136 1.00 12.43 13 ILE A CA 12
ATOM 5806 C C . ILE A 1 13 ? 7.517 -20.784 -10.247 1.00 34.31 13 ILE A C 12
ATOM 5807 O O . ILE A 1 13 ? 7.611 -21.823 -10.902 1.00 11.42 13 ILE A O 12
ATOM 5823 N N . PHE A 1 14 ? 8.294 -19.726 -10.453 1.00 72.32 14 PHE A N 12
ATOM 5824 C CA . PHE A 1 14 ? 9.324 -19.724 -11.485 1.00 25.32 14 PHE A CA 12
ATOM 5825 C C . PHE A 1 14 ? 10.497 -20.614 -11.084 1.00 22.34 14 PHE A C 12
ATOM 5826 O O . PHE A 1 14 ? 10.851 -21.552 -11.798 1.00 24.21 14 PHE A O 12
ATOM 5843 N N . SER A 1 15 ? 11.096 -20.312 -9.936 1.00 31.41 15 SER A N 12
ATOM 5844 C CA . SER A 1 15 ? 12.232 -21.081 -9.441 1.00 34.42 15 SER A CA 12
ATOM 5845 C C . SER A 1 15 ? 11.834 -22.531 -9.182 1.00 23.53 15 SER A C 12
ATOM 5846 O O . SER A 1 15 ? 12.555 -23.459 -9.549 1.00 73.01 15 SER A O 12
ATOM 5854 N N . ALA A 1 16 ? 10.682 -22.718 -8.546 1.00 23.12 16 ALA A N 12
ATOM 5855 C CA . ALA A 1 16 ? 10.187 -24.054 -8.239 1.00 20.14 16 ALA A CA 12
ATOM 5856 C C . ALA A 1 16 ? 10.069 -24.900 -9.502 1.00 41.21 16 ALA A C 12
ATOM 5857 O O . ALA A 1 16 ? 10.113 -26.128 -9.445 1.00 54.00 16 ALA A O 12
ATOM 5864 N N . GLY A 1 17 ? 9.919 -24.234 -10.643 1.00 13.40 17 GLY A N 12
ATOM 5865 C CA . GLY A 1 17 ? 9.796 -24.941 -11.904 1.00 52.23 17 GLY A CA 12
ATOM 5866 C C . GLY A 1 17 ? 11.001 -25.811 -12.201 1.00 32.44 17 GLY A C 12
ATOM 5867 O O . GLY A 1 17 ? 10.926 -26.726 -13.020 1.00 61.32 17 GLY A O 12
ATOM 5871 N N . GLN A 1 18 ? 12.114 -25.525 -11.533 1.00 61.34 18 GLN A N 12
ATOM 5872 C CA . GLN A 1 18 ? 13.341 -26.288 -11.732 1.00 74.31 18 GLN A CA 12
ATOM 5873 C C . GLN A 1 18 ? 13.386 -27.497 -10.803 1.00 63.12 18 GLN A C 12
ATOM 5874 O O . GLN A 1 18 ? 13.698 -28.609 -11.229 1.00 25.42 18 GLN A O 12
ATOM 5888 N N . LYS A 1 19 ? 13.073 -27.272 -9.532 1.00 4.04 19 LYS A N 12
ATOM 5889 C CA . LYS A 1 19 ? 13.077 -28.342 -8.541 1.00 44.02 19 LYS A CA 12
ATOM 5890 C C . LYS A 1 19 ? 11.951 -29.335 -8.808 1.00 71.15 19 LYS A C 12
ATOM 5891 O O . LYS A 1 19 ? 12.085 -30.529 -8.537 1.00 73.11 19 LYS A O 12
ATOM 5910 N N . LEU A 1 20 ? 10.842 -28.835 -9.343 1.00 23.11 20 LEU A N 12
ATOM 5911 C CA . LEU A 1 20 ? 9.692 -29.679 -9.649 1.00 23.13 20 LEU A CA 12
ATOM 5912 C C . LEU A 1 20 ? 9.802 -30.261 -11.055 1.00 2.44 20 LEU A C 12
ATOM 5913 O O . LEU A 1 20 ? 8.863 -30.875 -11.559 1.00 12.35 20 LEU A O 12
ATOM 5929 N N . GLY A 1 21 ? 10.958 -30.064 -11.682 1.00 52.03 21 GLY A N 12
ATOM 5930 C CA . GLY A 1 21 ? 11.170 -30.577 -13.023 1.00 41.32 21 GLY A CA 12
ATOM 5931 C C . GLY A 1 21 ? 12.566 -31.135 -13.216 1.00 41.12 21 GLY A C 12
ATOM 5932 O O . GLY A 1 21 ? 12.972 -31.434 -14.338 1.00 64.11 21 GLY A O 12
ATOM 5936 N N . ASN A 1 22 ? 13.303 -31.274 -12.119 1.00 1.21 22 ASN A N 12
ATOM 5937 C CA . ASN A 1 22 ? 14.663 -31.798 -12.173 1.00 2.41 22 ASN A CA 12
ATOM 5938 C C . ASN A 1 22 ? 14.658 -33.323 -12.200 1.00 71.01 22 ASN A C 12
ATOM 5939 O O . ASN A 1 22 ? 15.204 -33.939 -13.114 1.00 62.35 22 ASN A O 12
ATOM 5950 N N . MET A 1 23 ? 14.036 -33.925 -11.191 1.00 63.25 23 MET A N 12
ATOM 5951 C CA . MET A 1 23 ? 13.958 -35.379 -11.101 1.00 2.41 23 MET A CA 12
ATOM 5952 C C . MET A 1 23 ? 12.995 -35.937 -12.143 1.00 72.32 23 MET A C 12
ATOM 5953 O O . MET A 1 23 ? 13.074 -37.109 -12.511 1.00 62.43 23 MET A O 12
ATOM 5967 N N . VAL A 1 24 ? 12.085 -35.091 -12.615 1.00 72.13 24 VAL A N 12
ATOM 5968 C CA . VAL A 1 24 ? 11.107 -35.501 -13.616 1.00 15.51 24 VAL A CA 12
ATOM 5969 C C . VAL A 1 24 ? 11.774 -35.764 -14.961 1.00 54.43 24 VAL A C 12
ATOM 5970 O O . VAL A 1 24 ? 11.687 -36.864 -15.505 1.00 13.05 24 VAL A O 12
ATOM 5983 N N . GLY A 1 25 ? 12.441 -34.745 -15.494 1.00 41.52 25 GLY A N 12
ATOM 5984 C CA . GLY A 1 25 ? 13.114 -34.886 -16.772 1.00 42.21 25 GLY A CA 12
ATOM 5985 C C . GLY A 1 25 ? 14.383 -35.709 -16.671 1.00 73.33 25 GLY A C 12
ATOM 5986 O O . GLY A 1 25 ? 15.020 -36.009 -17.681 1.00 50.44 25 GLY A O 12
ATOM 5990 N N . LYS A 1 26 ? 14.753 -36.076 -15.449 1.00 14.01 26 LYS A N 12
ATOM 5991 C CA . LYS A 1 26 ? 15.954 -36.870 -15.218 1.00 52.42 26 LYS A CA 12
ATOM 5992 C C . LYS A 1 26 ? 15.595 -38.282 -14.768 1.00 14.03 26 LYS A C 12
ATOM 5993 O O . LYS A 1 26 ? 14.902 -38.467 -13.766 1.00 43.42 26 LYS A O 12
ATOM 6012 N N . ILE A 1 27 ? 16.070 -39.274 -15.512 1.00 63.41 27 ILE A N 12
ATOM 6013 C CA . ILE A 1 27 ? 15.801 -40.670 -15.187 1.00 11.52 27 ILE A CA 12
ATOM 6014 C C . ILE A 1 27 ? 16.840 -41.218 -14.215 1.00 62.01 27 ILE A C 12
ATOM 6015 O O . ILE A 1 27 ? 18.031 -40.931 -14.336 1.00 23.02 27 ILE A O 12
ATOM 6031 N N . VAL A 1 28 ? 16.381 -42.011 -13.252 1.00 5.12 28 VAL A N 12
ATOM 6032 C CA . VAL A 1 28 ? 17.271 -42.603 -12.260 1.00 45.12 28 VAL A CA 12
ATOM 6033 C C . VAL A 1 28 ? 16.938 -44.073 -12.031 1.00 5.21 28 VAL A C 12
ATOM 6034 O O . VAL A 1 28 ? 15.819 -44.526 -12.269 1.00 52.14 28 VAL A O 12
ATOM 6047 N N . PRO A 1 29 ? 17.933 -44.838 -11.556 1.00 12.40 29 PRO A N 12
ATOM 6048 C CA . PRO A 1 29 ? 17.769 -46.269 -11.283 1.00 4.54 29 PRO A CA 12
ATOM 6049 C C . PRO A 1 29 ? 16.864 -46.530 -10.084 1.00 0.03 29 PRO A C 12
ATOM 6050 O O . PRO A 1 29 ? 16.213 -47.572 -10.000 1.00 21.30 29 PRO A O 12
ATOM 6061 N N . LEU A 1 30 ? 16.827 -45.578 -9.158 1.00 35.00 30 LEU A N 12
ATOM 6062 C CA . LEU A 1 30 ? 16.000 -45.705 -7.963 1.00 33.21 30 LEU A CA 12
ATOM 6063 C C . LEU A 1 30 ? 14.877 -44.673 -7.965 1.00 53.03 30 LEU A C 12
ATOM 6064 O O . LEU A 1 30 ? 14.904 -43.688 -7.227 1.00 42.25 30 LEU A O 12
ATOM 6080 N N . PRO A 1 31 ? 13.863 -44.903 -8.813 1.00 32.22 31 PRO A N 12
ATOM 6081 C CA . PRO A 1 31 ? 12.710 -44.006 -8.930 1.00 14.13 31 PRO A CA 12
ATOM 6082 C C . PRO A 1 31 ? 11.816 -44.047 -7.695 1.00 13.30 31 PRO A C 12
ATOM 6083 O O . PRO A 1 31 ? 10.927 -44.892 -7.587 1.00 25.40 31 PRO A O 12
ATOM 6094 N N . PHE A 1 32 ? 12.056 -43.128 -6.766 1.00 10.34 32 PHE A N 12
ATOM 6095 C CA . PHE A 1 32 ? 11.273 -43.059 -5.538 1.00 34.34 32 PHE A CA 12
ATOM 6096 C C . PHE A 1 32 ? 10.092 -42.107 -5.698 1.00 54.42 32 PHE A C 12
ATOM 6097 O O . PHE A 1 32 ? 9.059 -42.266 -5.049 1.00 54.13 32 PHE A O 12
ATOM 6114 N N . GLY A 1 33 ? 10.253 -41.114 -6.568 1.00 63.23 33 GLY A N 12
ATOM 6115 C CA . GLY A 1 33 ? 9.194 -40.150 -6.799 1.00 11.53 33 GLY A CA 12
ATOM 6116 C C . GLY A 1 33 ? 9.194 -39.616 -8.217 1.00 42.15 33 GLY A C 12
ATOM 6117 O O . GLY A 1 33 ? 8.983 -38.424 -8.439 1.00 52.33 33 GLY A O 12
ATOM 6121 N N . TRP A 1 1 ? 5.919 -6.975 3.327 1.00 52.33 1 TRP A N 13
ATOM 6122 C CA . TRP A 1 1 ? 6.103 -5.532 3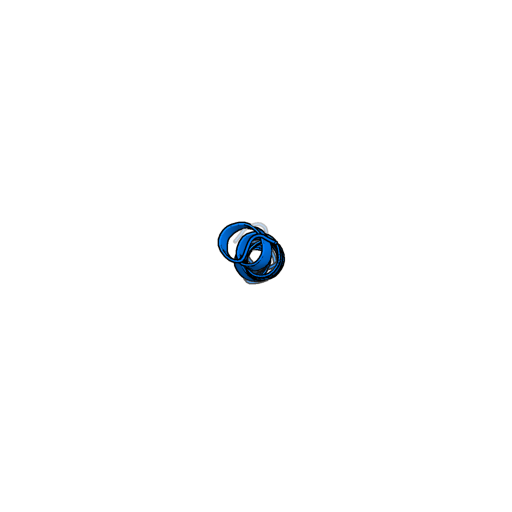.219 1.00 51.24 1 TRP A CA 13
ATOM 6123 C C . TRP A 1 1 ? 7.306 -5.201 2.342 1.00 11.35 1 TRP A C 13
ATOM 6124 O O . TRP A 1 1 ? 8.425 -5.062 2.835 1.00 52.22 1 TRP A O 13
ATOM 6145 N N . GLY A 1 2 ? 7.068 -5.075 1.040 1.00 21.22 2 GLY A N 13
ATOM 6146 C CA . GLY A 1 2 ? 8.143 -4.761 0.117 1.00 74.12 2 GLY A CA 13
ATOM 6147 C C . GLY A 1 2 ? 8.032 -5.531 -1.184 1.00 44.03 2 GLY A C 13
ATOM 6148 O O . GLY A 1 2 ? 7.595 -6.681 -1.197 1.00 75.42 2 GLY A O 13
ATOM 6152 N N . TRP A 1 3 ? 8.429 -4.895 -2.281 1.00 33.40 3 TRP A N 13
ATOM 6153 C CA . TRP A 1 3 ? 8.371 -5.528 -3.594 1.00 15.01 3 TRP A CA 13
ATOM 6154 C C . TRP A 1 3 ? 9.063 -6.886 -3.575 1.00 63.10 3 TRP A C 13
ATOM 6155 O O . TRP A 1 3 ? 8.546 -7.866 -4.112 1.00 41.22 3 TRP A O 13
ATOM 6176 N N . LYS A 1 4 ? 10.236 -6.938 -2.953 1.00 63.51 4 LYS A N 13
ATOM 6177 C CA . LYS A 1 4 ? 11.000 -8.177 -2.863 1.00 21.25 4 LYS A CA 13
ATOM 6178 C C . LYS A 1 4 ? 10.137 -9.310 -2.315 1.00 42.41 4 LYS A C 13
ATOM 6179 O O . LYS A 1 4 ? 10.157 -10.424 -2.837 1.00 30.05 4 LYS A O 13
ATOM 6198 N N . GLU A 1 5 ? 9.380 -9.015 -1.263 1.00 23.44 5 GLU A N 13
ATOM 6199 C CA . GLU A 1 5 ? 8.510 -10.010 -0.646 1.00 62.03 5 GLU A CA 13
ATOM 6200 C C . GLU A 1 5 ? 7.361 -10.380 -1.579 1.00 54.01 5 GLU A C 13
ATOM 6201 O O . GLU A 1 5 ? 6.826 -11.487 -1.515 1.00 71.10 5 GLU A O 13
ATOM 6213 N N . VAL A 1 6 ? 6.985 -9.445 -2.446 1.00 12.55 6 VAL A N 13
ATOM 6214 C CA . VAL A 1 6 ? 5.899 -9.671 -3.392 1.00 64.13 6 VAL A CA 13
ATOM 6215 C C . VAL A 1 6 ? 6.358 -10.544 -4.555 1.00 54.11 6 VAL A C 13
ATOM 6216 O O . VAL A 1 6 ? 5.570 -11.297 -5.128 1.00 63.12 6 VAL A O 13
ATOM 6229 N N . VAL A 1 7 ? 7.637 -10.438 -4.899 1.00 63.10 7 VAL A N 13
ATOM 6230 C CA . VAL A 1 7 ? 8.202 -11.219 -5.993 1.00 61.10 7 VAL A CA 13
ATOM 6231 C C . VAL A 1 7 ? 8.170 -12.710 -5.678 1.00 33.34 7 VAL A C 13
ATOM 6232 O O . VAL A 1 7 ? 8.101 -13.544 -6.580 1.00 50.34 7 VAL A O 13
ATOM 6245 N N . GLN A 1 8 ? 8.219 -13.038 -4.391 1.00 23.54 8 GLN A N 13
ATOM 6246 C CA . GLN A 1 8 ? 8.196 -14.430 -3.956 1.00 72.22 8 GLN A CA 13
ATOM 6247 C C . GLN A 1 8 ? 7.015 -15.173 -4.573 1.00 21.01 8 GLN A C 13
ATOM 6248 O O . GLN A 1 8 ? 7.158 -16.298 -5.049 1.00 33.54 8 GLN A O 13
ATOM 6262 N N . ASN A 1 9 ? 5.849 -14.535 -4.560 1.00 62.13 9 ASN A N 13
ATOM 6263 C CA . ASN A 1 9 ? 4.643 -15.136 -5.118 1.00 30.43 9 ASN A CA 13
ATOM 6264 C C . ASN A 1 9 ? 4.773 -15.317 -6.627 1.00 71.20 9 ASN A C 13
ATOM 6265 O O . ASN A 1 9 ? 4.135 -16.189 -7.215 1.00 62.45 9 ASN A O 13
ATOM 6276 N N . GLY A 1 10 ? 5.605 -14.486 -7.248 1.00 34.10 10 GLY A N 13
ATOM 6277 C CA . GLY A 1 10 ? 5.804 -14.571 -8.683 1.00 12.31 10 GLY A CA 13
ATOM 6278 C C . GLY A 1 10 ? 6.887 -15.561 -9.060 1.00 65.14 10 GLY A C 13
ATOM 6279 O O . GLY A 1 10 ? 6.878 -16.110 -10.162 1.00 20.44 10 GLY A O 13
ATOM 6283 N N . GLN A 1 11 ? 7.824 -15.788 -8.145 1.00 64.14 11 GLN A N 13
ATOM 6284 C CA . GLN A 1 11 ? 8.921 -16.717 -8.390 1.00 21.41 11 GLN A CA 13
ATOM 6285 C C . GLN A 1 11 ? 8.518 -18.143 -8.027 1.00 52.24 11 GLN A C 13
ATOM 6286 O O . GLN A 1 11 ? 8.863 -19.095 -8.728 1.00 41.01 11 GLN A O 13
ATOM 6300 N N . THR A 1 12 ? 7.785 -18.284 -6.927 1.00 54.33 12 THR A N 13
ATOM 6301 C CA . THR A 1 12 ? 7.335 -19.593 -6.471 1.00 5.24 12 THR A CA 13
ATOM 6302 C C . THR A 1 12 ? 6.636 -20.356 -7.590 1.00 2.51 12 THR A C 13
ATOM 6303 O O . THR A 1 12 ? 6.672 -21.586 -7.632 1.00 2.31 12 THR A O 13
ATOM 6314 N N . ILE A 1 13 ? 6.002 -19.618 -8.495 1.00 74.51 13 ILE A N 13
ATOM 6315 C CA . ILE A 1 13 ? 5.296 -20.227 -9.616 1.00 13.40 13 ILE A CA 13
ATOM 6316 C C . ILE A 1 13 ? 6.200 -20.340 -10.839 1.00 13.22 13 ILE A C 13
ATOM 6317 O O . ILE A 1 13 ? 6.000 -21.202 -11.694 1.00 71.43 13 ILE A O 13
ATOM 6333 N N . PHE A 1 14 ? 7.196 -19.464 -10.914 1.00 41.22 14 PHE A N 13
ATOM 6334 C CA . PHE A 1 14 ? 8.133 -19.465 -12.032 1.00 74.40 14 PHE A CA 13
ATOM 6335 C C . PHE A 1 14 ? 9.136 -20.607 -11.899 1.00 43.01 14 PHE A C 13
ATOM 6336 O O . PHE A 1 14 ? 9.250 -21.454 -12.785 1.00 20.11 14 PHE A O 13
ATOM 6353 N N . SER A 1 15 ? 9.863 -20.622 -10.786 1.00 14.30 15 SER A N 13
ATOM 6354 C CA . SER A 1 15 ? 10.860 -21.656 -10.538 1.00 3.11 15 SER A CA 13
ATOM 6355 C C . SER A 1 15 ? 10.237 -23.045 -10.631 1.00 61.41 15 SER A C 13
ATOM 6356 O O . SER A 1 15 ? 10.911 -24.019 -10.966 1.00 43.34 15 SER A O 13
ATOM 6364 N N . ALA A 1 16 ? 8.945 -23.129 -10.331 1.00 50.24 16 ALA A N 13
ATOM 6365 C CA . ALA A 1 16 ? 8.229 -24.397 -10.383 1.00 22.51 16 ALA A CA 13
ATOM 6366 C C . ALA A 1 16 ? 8.293 -25.007 -11.779 1.00 73.31 16 ALA A C 13
ATOM 6367 O O . ALA A 1 16 ? 8.175 -26.221 -11.943 1.00 1.11 16 ALA A O 13
ATOM 6374 N N . GLY A 1 17 ? 8.479 -24.157 -12.784 1.00 13.51 17 GLY A N 13
ATOM 6375 C CA . GLY A 1 17 ? 8.554 -24.631 -14.153 1.00 55.23 17 GLY A CA 13
ATOM 6376 C C . GLY A 1 17 ? 9.653 -25.655 -14.353 1.00 0.01 17 GLY A C 13
ATOM 6377 O O . GLY A 1 17 ? 9.617 -26.436 -15.304 1.00 12.44 17 GLY A O 13
ATOM 6381 N N . GLN A 1 18 ? 10.633 -25.651 -13.456 1.00 5.14 18 GLN A N 13
ATOM 6382 C CA . GLN A 1 18 ? 11.749 -26.586 -13.540 1.00 4.42 18 GLN A CA 13
ATOM 6383 C C . GLN A 1 18 ? 11.450 -27.863 -12.762 1.00 55.13 18 GLN A C 13
ATOM 6384 O O . GLN A 1 18 ? 11.824 -28.959 -13.179 1.00 62.04 18 GLN A O 13
ATOM 6398 N N . LYS A 1 19 ? 10.772 -27.714 -11.629 1.00 73.41 19 LYS A N 13
ATOM 6399 C CA . LYS A 1 19 ? 10.420 -28.856 -10.792 1.00 50.54 19 LYS A CA 13
ATOM 6400 C C . LYS A 1 19 ? 9.261 -29.639 -11.400 1.00 61.22 19 LYS A C 13
ATOM 6401 O O . LYS A 1 19 ? 9.128 -30.843 -11.177 1.00 72.31 19 LYS A O 13
ATOM 6420 N N . LEU A 1 20 ? 8.426 -28.950 -12.170 1.00 1.02 20 LEU A N 13
ATOM 6421 C CA . LEU A 1 20 ? 7.279 -29.582 -12.812 1.00 33.23 20 LEU A CA 13
ATOM 6422 C C . LEU A 1 20 ? 7.617 -30.004 -14.238 1.00 32.31 20 LEU A C 13
ATOM 6423 O O . LEU A 1 20 ? 6.742 -30.417 -14.998 1.00 52.41 20 LEU A O 13
ATOM 6439 N N . GLY A 1 21 ? 8.894 -29.900 -14.594 1.00 32.24 21 GLY A N 13
ATOM 6440 C CA . GLY A 1 21 ? 9.325 -30.277 -15.927 1.00 5.11 21 GLY A CA 13
ATOM 6441 C C . GLY A 1 21 ? 10.510 -31.222 -15.907 1.00 44.03 21 GLY A C 13
ATOM 6442 O O . GLY A 1 21 ? 10.618 -32.110 -16.752 1.00 23.13 21 GLY A O 13
ATOM 6446 N N . ASN A 1 22 ? 11.403 -31.030 -14.941 1.00 51.44 22 ASN A N 13
ATOM 6447 C CA . ASN A 1 22 ? 12.588 -31.871 -14.817 1.00 13.12 22 ASN A CA 13
ATOM 6448 C C . ASN A 1 22 ? 12.220 -33.252 -14.283 1.00 62.22 22 ASN A C 13
ATOM 6449 O O . ASN A 1 22 ? 12.845 -34.252 -14.637 1.00 53.35 22 ASN A O 13
ATOM 6460 N N . MET A 1 23 ? 11.202 -33.299 -13.430 1.00 25.41 23 MET A N 13
ATOM 6461 C CA . MET A 1 23 ? 10.751 -34.558 -12.849 1.00 34.31 23 MET A CA 13
ATOM 6462 C C . MET A 1 23 ? 9.935 -35.361 -13.858 1.00 2.03 23 MET A C 13
ATOM 6463 O O . MET A 1 23 ? 9.862 -36.587 -13.776 1.00 72.24 23 MET A O 13
ATOM 6477 N N . VAL A 1 24 ? 9.323 -34.661 -14.808 1.00 65.41 24 VAL A N 13
ATOM 6478 C CA . VAL A 1 24 ? 8.514 -35.309 -15.833 1.00 70.32 24 VAL A CA 13
ATOM 6479 C C . VAL A 1 24 ? 9.383 -36.120 -16.788 1.00 74.32 24 VAL A C 13
ATOM 6480 O O . VAL A 1 24 ? 9.204 -37.329 -16.932 1.00 54.13 24 VAL A O 13
ATOM 6493 N N . GLY A 1 25 ? 10.326 -35.446 -17.439 1.00 72.12 25 GLY A N 13
ATOM 6494 C CA . GLY A 1 25 ? 11.209 -36.120 -18.373 1.00 22.35 25 GLY A CA 13
ATOM 6495 C C . GLY A 1 25 ? 12.334 -36.860 -17.675 1.00 53.13 25 GLY A C 13
ATOM 6496 O O . GLY A 1 25 ? 13.168 -37.492 -18.324 1.00 51.21 25 GLY A O 13
ATOM 6500 N N . LYS A 1 26 ? 12.359 -36.781 -16.349 1.00 51.12 26 LYS A N 13
ATOM 6501 C CA . LYS A 1 26 ? 13.389 -37.447 -15.562 1.00 24.41 26 LYS A CA 13
ATOM 6502 C C . LYS A 1 26 ? 13.494 -38.922 -15.940 1.00 4.53 26 LYS A C 13
ATOM 6503 O O . LYS A 1 26 ? 12.555 -39.500 -16.487 1.00 42.21 26 LYS A O 13
ATOM 6522 N N . ILE A 1 27 ? 14.641 -39.523 -15.643 1.00 22.41 27 ILE A N 13
ATOM 6523 C CA . ILE A 1 27 ? 14.867 -40.930 -15.949 1.00 74.53 27 ILE A CA 13
ATOM 6524 C C . ILE A 1 27 ? 14.387 -41.825 -14.811 1.00 54.32 27 ILE A C 13
ATOM 6525 O O . ILE A 1 27 ? 13.363 -42.498 -14.926 1.00 35.20 27 ILE A O 13
ATOM 6541 N N . VAL A 1 28 ? 15.133 -41.825 -13.711 1.00 52.01 28 VAL A N 13
ATOM 6542 C CA . VAL A 1 28 ? 14.782 -42.634 -12.550 1.00 3.12 28 VAL A CA 13
ATOM 6543 C C . VAL A 1 28 ? 14.695 -41.779 -11.291 1.00 2.14 28 VAL A C 13
ATOM 6544 O O . VAL A 1 28 ? 15.296 -40.708 -11.194 1.00 74.43 28 VAL A O 13
ATOM 6557 N N . PRO A 1 29 ? 13.930 -42.261 -10.300 1.00 1.11 29 PRO A N 13
ATOM 6558 C CA . PRO A 1 29 ? 13.747 -41.557 -9.027 1.00 71.02 29 PRO A CA 13
ATOM 6559 C C . PRO A 1 29 ? 15.014 -41.554 -8.179 1.00 0.40 29 PRO A C 13
ATOM 6560 O O . PRO A 1 29 ? 15.976 -42.261 -8.479 1.00 65.23 29 PRO A O 13
ATOM 6571 N N . LEU A 1 30 ? 15.008 -40.754 -7.118 1.00 41.34 30 LEU A N 13
ATOM 6572 C CA . LEU A 1 30 ? 16.158 -40.659 -6.225 1.00 52.44 30 LEU A CA 13
ATOM 6573 C C . LEU A 1 30 ? 16.554 -42.035 -5.700 1.00 45.50 30 LEU A C 13
ATOM 6574 O O . LEU A 1 30 ? 15.772 -42.985 -5.724 1.00 13.43 30 LEU A O 13
ATOM 6590 N N . PRO A 1 31 ? 17.799 -42.146 -5.212 1.00 12.31 31 PRO A N 13
ATOM 6591 C CA . PRO A 1 31 ? 18.327 -43.401 -4.668 1.00 51.45 31 PRO A CA 13
ATOM 6592 C C . PRO A 1 31 ? 17.669 -43.782 -3.347 1.00 21.22 31 PRO A C 13
ATOM 6593 O O . PRO A 1 31 ? 17.451 -44.962 -3.068 1.00 42.50 31 PRO A O 13
ATOM 6604 N N . PHE A 1 32 ? 17.354 -42.778 -2.536 1.00 42.50 32 PHE A N 13
ATOM 6605 C CA . PHE A 1 32 ? 16.721 -43.008 -1.243 1.00 23.33 32 PHE A CA 13
ATOM 6606 C C . PHE A 1 32 ? 15.230 -42.692 -1.303 1.00 11.52 32 PHE A C 13
ATOM 6607 O O . PHE A 1 32 ? 14.396 -43.495 -0.887 1.00 61.02 32 PHE A O 13
ATOM 6624 N N . GLY A 1 33 ? 14.902 -41.513 -1.823 1.00 53.23 33 GLY A N 13
ATOM 6625 C CA . GLY A 1 33 ? 13.512 -41.109 -1.928 1.00 74.20 33 GLY A CA 13
ATOM 6626 C C . GLY A 1 33 ? 13.098 -40.161 -0.820 1.00 43.22 33 GLY A C 13
ATOM 6627 O O . GLY A 1 33 ? 12.115 -39.432 -0.953 1.00 5.32 33 GLY A O 13
ATOM 6631 N N . TRP A 1 1 ? 10.220 -9.016 2.753 1.00 63.24 1 TRP A N 14
ATOM 6632 C CA . TRP A 1 1 ? 9.306 -7.880 2.779 1.00 41.02 1 TRP A CA 14
ATOM 6633 C C . TRP A 1 1 ? 9.823 -6.745 1.901 1.00 32.23 1 TRP A C 14
ATOM 6634 O O . TRP A 1 1 ? 10.928 -6.244 2.105 1.00 72.43 1 TRP A O 14
ATOM 6655 N N . GLY A 1 2 ? 9.015 -6.344 0.924 1.00 45.40 2 GLY A N 14
ATOM 6656 C CA . GLY A 1 2 ? 9.409 -5.270 0.030 1.00 24.23 2 GLY A CA 14
ATOM 6657 C C . GLY A 1 2 ? 9.163 -5.609 -1.427 1.00 3.15 2 GLY A C 14
ATOM 6658 O O . GLY A 1 2 ? 8.553 -6.631 -1.738 1.00 73.41 2 GLY A O 14
ATOM 6662 N N . TRP A 1 3 ? 9.637 -4.749 -2.320 1.00 45.32 3 TRP A N 14
ATOM 6663 C CA . TRP A 1 3 ? 9.464 -4.962 -3.753 1.00 13.43 3 TRP A CA 14
ATOM 6664 C C . TRP A 1 3 ? 9.964 -6.342 -4.162 1.00 74.54 3 TRP A C 14
ATOM 6665 O O . TRP A 1 3 ? 9.456 -6.942 -5.111 1.00 11.34 3 TRP A O 14
ATOM 6686 N N . LYS A 1 4 ? 10.962 -6.843 -3.442 1.00 74.44 4 LYS A N 14
ATOM 6687 C CA . LYS A 1 4 ? 11.530 -8.155 -3.730 1.00 32.13 4 LYS A CA 14
ATOM 6688 C C . LYS A 1 4 ? 10.509 -9.259 -3.473 1.00 14.42 4 LYS A C 14
ATOM 6689 O O . LYS A 1 4 ? 10.468 -10.258 -4.190 1.00 1.32 4 LYS A O 14
ATOM 6708 N N . GLU A 1 5 ? 9.685 -9.069 -2.446 1.00 60.45 5 GLU A N 14
ATOM 6709 C CA . GLU A 1 5 ? 8.664 -10.050 -2.097 1.00 14.52 5 GLU A CA 14
ATOM 6710 C C . GLU A 1 5 ? 7.567 -10.094 -3.157 1.00 31.20 5 GLU A C 14
ATOM 6711 O O . GLU A 1 5 ? 6.972 -11.143 -3.408 1.00 3.35 5 GLU A O 14
ATOM 6723 N N . VAL A 1 6 ? 7.304 -8.948 -3.777 1.00 12.15 6 VAL A N 14
ATOM 6724 C CA . VAL A 1 6 ? 6.279 -8.855 -4.810 1.00 5.01 6 VAL A CA 14
ATOM 6725 C C . VAL A 1 6 ? 6.604 -9.765 -5.989 1.00 43.01 6 VAL A C 14
ATOM 6726 O O . VAL A 1 6 ? 5.798 -10.611 -6.375 1.00 32.31 6 VAL A O 14
ATOM 6739 N N . VAL A 1 7 ? 7.792 -9.586 -6.558 1.00 40.55 7 VAL A N 14
ATOM 6740 C CA . VAL A 1 7 ? 8.225 -10.392 -7.693 1.00 44.45 7 VAL A CA 14
ATOM 6741 C C . VAL A 1 7 ? 8.293 -11.869 -7.324 1.00 72.23 7 VAL A C 14
ATOM 6742 O O . VAL A 1 7 ? 8.050 -12.739 -8.160 1.00 40.04 7 VAL A O 14
ATOM 6755 N N . GLN A 1 8 ? 8.624 -12.145 -6.067 1.00 13.21 8 GLN A N 14
ATOM 6756 C CA . GLN A 1 8 ? 8.723 -13.518 -5.587 1.00 61.22 8 GLN A CA 14
ATOM 6757 C C . GLN A 1 8 ? 7.431 -14.283 -5.853 1.00 53.35 8 GLN A C 14
ATOM 6758 O O . GLN A 1 8 ? 7.453 -15.481 -6.133 1.00 2.50 8 GLN A O 14
ATOM 6772 N N . ASN A 1 9 ? 6.305 -13.582 -5.764 1.00 41.42 9 ASN A N 14
ATOM 6773 C CA . ASN A 1 9 ? 5.002 -14.195 -5.995 1.00 22.13 9 ASN A CA 14
ATOM 6774 C C . ASN A 1 9 ? 4.818 -14.544 -7.469 1.00 0.54 9 ASN A C 14
ATOM 6775 O O . ASN A 1 9 ? 4.081 -15.467 -7.812 1.00 24.24 9 ASN A O 14
ATOM 6786 N N . GLY A 1 10 ? 5.494 -13.797 -8.337 1.00 10.23 10 GLY A N 14
ATOM 6787 C CA . GLY A 1 10 ? 5.392 -14.042 -9.763 1.00 60.34 10 GLY A CA 14
ATOM 6788 C C . GLY A 1 10 ? 6.427 -15.034 -10.257 1.00 2.35 10 GLY A C 14
ATOM 6789 O O . GLY A 1 10 ? 6.206 -15.730 -11.247 1.00 50.51 10 GLY A O 14
ATOM 6793 N N . GLN A 1 11 ? 7.560 -15.097 -9.565 1.00 45.20 11 GLN A N 14
ATOM 6794 C CA . GLN A 1 11 ? 8.634 -16.009 -9.941 1.00 3.13 11 GLN A CA 14
ATOM 6795 C C . GLN A 1 11 ? 8.418 -17.387 -9.325 1.00 71.42 11 GLN A C 14
ATOM 6796 O O . GLN A 1 11 ? 8.863 -18.399 -9.869 1.00 35.13 11 GLN A O 14
ATOM 6810 N N . THR A 1 12 ? 7.732 -17.421 -8.187 1.00 11.11 12 THR A N 14
ATOM 6811 C CA . THR A 1 12 ? 7.458 -18.675 -7.496 1.00 53.33 12 THR A CA 14
ATOM 6812 C C . THR A 1 12 ? 6.695 -19.642 -8.395 1.00 3.13 12 THR A C 14
ATOM 6813 O O . THR A 1 12 ? 6.779 -20.859 -8.225 1.00 2.43 12 THR A O 14
ATOM 6824 N N . ILE A 1 13 ? 5.953 -19.094 -9.351 1.00 10.23 13 ILE A N 14
ATOM 6825 C CA . ILE A 1 13 ? 5.177 -19.909 -10.277 1.00 23.41 13 ILE A CA 14
ATOM 6826 C C . ILE A 1 13 ? 6.011 -20.306 -11.491 1.00 14.40 13 ILE A C 14
ATOM 6827 O O . ILE A 1 13 ? 5.893 -21.420 -12.001 1.00 43.01 13 ILE A O 14
ATOM 6843 N N . PHE A 1 14 ? 6.854 -19.386 -11.948 1.00 60.24 14 PHE A N 14
ATOM 6844 C CA . PHE A 1 14 ? 7.709 -19.639 -13.103 1.00 34.44 14 PHE A CA 14
ATOM 6845 C C . PHE A 1 14 ? 8.810 -20.637 -12.756 1.00 35.44 14 PHE A C 14
ATOM 6846 O O . PHE A 1 14 ? 8.982 -21.649 -13.436 1.00 2.22 14 PHE A O 14
AT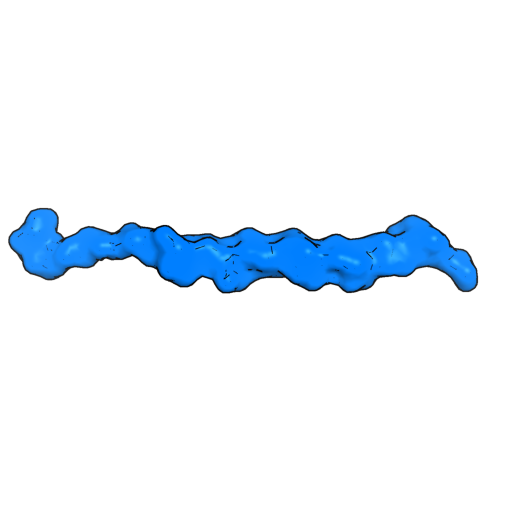OM 6863 N N . SER A 1 15 ? 9.552 -20.345 -11.693 1.00 11.43 15 SER A N 14
ATOM 6864 C CA . SER A 1 15 ? 10.639 -21.213 -11.257 1.00 63.21 15 SER A CA 14
ATOM 6865 C C . SER A 1 15 ? 10.122 -22.612 -10.935 1.00 14.32 15 SER A C 14
ATOM 6866 O O . SER A 1 15 ? 10.822 -23.605 -11.129 1.00 2.42 15 SER A O 14
ATOM 6874 N N . ALA A 1 16 ? 8.890 -22.681 -10.441 1.00 54.43 16 ALA A N 14
ATOM 6875 C CA . ALA A 1 16 ? 8.276 -23.956 -10.094 1.00 22.34 16 ALA A CA 14
ATOM 6876 C C . ALA A 1 16 ? 8.167 -24.864 -11.314 1.00 42.22 16 ALA A C 14
ATOM 6877 O O . ALA A 1 16 ? 8.102 -26.086 -11.188 1.00 11.35 16 ALA A O 14
ATOM 6884 N N . GLY A 1 17 ? 8.147 -24.257 -12.497 1.00 63.23 17 GLY A N 14
ATOM 6885 C CA . GLY A 1 17 ? 8.045 -25.026 -13.724 1.00 22.33 17 GLY A CA 14
ATOM 6886 C C . GLY A 1 17 ? 9.209 -25.980 -13.909 1.00 1.51 17 GLY A C 14
ATOM 6887 O O . GLY A 1 17 ? 9.136 -26.908 -14.713 1.00 63.21 17 GLY A O 14
ATOM 6891 N N . GLN A 1 18 ? 10.285 -25.748 -13.164 1.00 65.52 18 GLN A N 14
ATOM 6892 C CA . GLN A 1 18 ? 11.471 -26.593 -13.253 1.00 34.23 18 GLN A CA 14
ATOM 6893 C C . GLN A 1 18 ? 11.390 -27.750 -12.262 1.00 74.22 18 GLN A C 14
ATOM 6894 O O . GLN A 1 18 ? 11.719 -28.889 -12.593 1.00 62.32 18 GLN A O 14
ATOM 6908 N N . LYS A 1 19 ? 10.949 -27.451 -11.045 1.00 2.41 19 LYS A N 14
ATOM 6909 C CA . LYS A 1 19 ? 10.824 -28.465 -10.005 1.00 54.01 19 LYS A CA 14
ATOM 6910 C C . LYS A 1 19 ? 9.650 -29.396 -10.292 1.00 61.24 19 LYS A C 14
ATOM 6911 O O . LYS A 1 19 ? 9.690 -30.582 -9.962 1.00 62.22 19 LYS A O 14
ATOM 6930 N N . LEU A 1 20 ? 8.607 -28.853 -10.910 1.00 1.30 20 LEU A N 14
ATOM 6931 C CA . LEU A 1 20 ? 7.422 -29.636 -11.243 1.00 42.45 20 LEU A CA 14
ATOM 6932 C C . LEU A 1 20 ? 7.800 -30.886 -12.032 1.00 14.24 20 LEU A C 14
ATOM 6933 O O . LEU A 1 20 ? 7.112 -31.904 -11.967 1.00 23.13 20 LEU A O 14
ATOM 6949 N N . GLY A 1 21 ? 8.899 -30.801 -12.775 1.00 31.31 21 GLY A N 14
ATOM 6950 C CA . GLY A 1 21 ? 9.350 -31.933 -13.563 1.00 61.13 21 GLY A CA 14
ATOM 6951 C C . GLY A 1 21 ? 9.687 -33.138 -12.708 1.00 30.23 21 GLY A C 14
ATOM 6952 O O . GLY A 1 21 ? 9.809 -34.253 -13.214 1.00 52.41 21 GLY A O 14
ATOM 6956 N N . ASN A 1 22 ? 9.839 -32.914 -11.406 1.00 64.15 22 ASN A N 14
ATOM 6957 C CA . ASN A 1 22 ? 10.167 -33.991 -10.479 1.00 12.22 22 ASN A CA 14
ATOM 6958 C C . ASN A 1 22 ? 9.072 -35.053 -10.471 1.00 21.44 22 ASN A C 14
ATOM 6959 O O . ASN A 1 22 ? 9.355 -36.251 -10.489 1.00 45.22 22 ASN A O 14
ATOM 6970 N N . MET A 1 23 ? 7.821 -34.606 -10.443 1.00 70.11 23 MET A N 14
ATOM 6971 C CA . MET A 1 23 ? 6.684 -35.519 -10.434 1.00 55.34 23 MET A CA 14
ATOM 6972 C C . MET A 1 23 ? 6.376 -36.018 -11.843 1.00 3.13 23 MET A C 14
ATOM 6973 O O . MET A 1 23 ? 5.887 -37.133 -12.024 1.00 25.22 23 MET A O 14
ATOM 6987 N N . VAL A 1 24 ? 6.666 -35.185 -12.837 1.00 72.04 24 VAL A N 14
ATOM 6988 C CA . VAL A 1 24 ? 6.421 -35.543 -14.230 1.00 0.54 24 VAL A CA 14
ATOM 6989 C C . VAL A 1 24 ? 7.383 -36.630 -14.695 1.00 43.51 24 VAL A C 14
ATOM 6990 O O . VAL A 1 24 ? 6.963 -37.686 -15.164 1.00 32.54 24 VAL A O 14
ATOM 7003 N N . GLY A 1 25 ? 8.679 -36.362 -14.562 1.00 60.02 25 GLY A N 14
ATOM 7004 C CA . GLY A 1 25 ? 9.682 -37.327 -14.973 1.00 73.24 25 GLY A CA 14
ATOM 7005 C C . GLY A 1 25 ? 9.977 -38.352 -13.896 1.00 13.43 25 GLY A C 14
ATOM 7006 O O . GLY A 1 25 ? 10.660 -39.345 -14.143 1.00 63.20 25 GLY A O 14
ATOM 7010 N N . LYS A 1 26 ? 9.462 -38.110 -12.695 1.00 13.20 26 LYS A N 14
ATOM 7011 C CA . LYS A 1 26 ? 9.673 -39.018 -11.574 1.00 63.01 26 LYS A CA 14
ATOM 7012 C C . LYS A 1 26 ? 11.156 -39.330 -11.399 1.00 1.33 26 LYS A C 14
ATOM 7013 O O . LYS A 1 26 ? 11.613 -40.424 -11.730 1.00 21.23 26 LYS A O 14
ATOM 7032 N N . ILE A 1 27 ? 11.901 -38.362 -10.875 1.00 64.15 27 ILE A N 14
ATOM 7033 C CA . ILE A 1 27 ? 13.332 -38.535 -10.654 1.00 73.30 27 ILE A CA 14
ATOM 7034 C C . ILE A 1 27 ? 13.721 -38.132 -9.236 1.00 43.20 27 ILE A C 14
ATOM 7035 O O . ILE A 1 27 ? 13.104 -37.251 -8.638 1.00 14.22 27 ILE A O 14
ATOM 7051 N N . VAL A 1 28 ? 14.752 -38.781 -8.704 1.00 33.33 28 VAL A N 14
ATOM 7052 C CA . VAL A 1 28 ? 15.227 -38.488 -7.357 1.00 33.53 28 VAL A CA 14
ATOM 7053 C C . VAL A 1 28 ? 16.640 -37.917 -7.384 1.00 54.33 28 VAL A C 14
ATOM 7054 O O . VAL A 1 28 ? 17.406 -38.133 -8.324 1.00 35.54 28 VAL A O 14
ATOM 7067 N N . PRO A 1 29 ? 16.996 -37.168 -6.330 1.00 33.32 29 PRO A N 14
ATOM 7068 C CA . PRO A 1 29 ? 18.319 -36.550 -6.209 1.00 24.24 29 PRO A CA 14
ATOM 7069 C C . PRO A 1 29 ? 19.420 -37.579 -5.974 1.00 43.03 29 PRO A C 14
ATOM 7070 O O . PRO A 1 29 ? 20.597 -37.313 -6.224 1.00 54.55 29 PRO A O 14
ATOM 7081 N N . LEU A 1 30 ? 19.032 -38.755 -5.494 1.00 0.14 30 LEU A N 14
ATOM 7082 C CA . LEU A 1 30 ? 19.987 -39.825 -5.226 1.00 33.01 30 LEU A CA 14
ATOM 7083 C C . LEU A 1 30 ? 20.447 -40.481 -6.524 1.00 30.23 30 LEU A C 14
ATOM 7084 O O . LEU A 1 30 ? 19.800 -40.374 -7.566 1.00 21.03 30 LEU A O 14
ATOM 7100 N N . PRO A 1 31 ? 21.591 -41.179 -6.461 1.00 35.42 31 PRO A N 14
ATOM 7101 C CA . PRO A 1 31 ? 22.161 -41.869 -7.621 1.00 65.53 31 PRO A CA 14
ATOM 7102 C C . PRO A 1 31 ? 21.332 -43.078 -8.043 1.00 44.20 31 PRO A C 14
ATOM 7103 O O . PRO A 1 31 ? 21.279 -44.084 -7.336 1.00 22.13 31 PRO A O 14
ATOM 7114 N N . PHE A 1 32 ? 20.687 -42.972 -9.200 1.00 31.12 32 PHE A N 14
ATOM 7115 C CA . PHE A 1 32 ? 19.860 -44.057 -9.715 1.00 54.45 32 PHE A CA 14
ATOM 7116 C C . PHE A 1 32 ? 20.724 -45.222 -10.188 1.00 34.55 32 PHE A C 14
ATOM 7117 O O . PHE A 1 32 ? 20.500 -46.370 -9.805 1.00 1.05 32 PHE A O 14
ATOM 7134 N N . GLY A 1 33 ? 21.712 -44.919 -11.023 1.00 41.53 33 GLY A N 14
ATOM 7135 C CA . GLY A 1 33 ? 22.595 -45.951 -11.535 1.00 55.31 33 GLY A CA 14
ATOM 7136 C C . GLY A 1 33 ? 23.375 -45.495 -12.752 1.00 73.34 33 GLY A C 14
ATOM 7137 O O . GLY A 1 33 ? 24.300 -46.176 -13.195 1.00 2.41 33 GLY A O 14
ATOM 7141 N N . TRP A 1 1 ? 9.564 -3.848 2.932 1.00 43.21 1 TRP A N 15
ATOM 7142 C CA . TRP A 1 1 ? 9.655 -5.303 2.891 1.00 32.01 1 TRP A CA 15
ATOM 7143 C C . TRP A 1 1 ? 8.296 -5.925 2.590 1.00 53.33 1 TRP A C 15
ATOM 7144 O O . TRP A 1 1 ? 7.309 -5.641 3.268 1.00 71.55 1 TRP A O 15
ATOM 7165 N N . GLY A 1 2 ? 8.252 -6.774 1.568 1.00 75.33 2 GLY A N 15
ATOM 7166 C CA . GLY A 1 2 ? 7.008 -7.423 1.195 1.00 13.42 2 GLY A CA 15
ATOM 7167 C C . GLY A 1 2 ? 6.949 -7.759 -0.282 1.00 11.23 2 GLY A C 15
ATOM 7168 O O . GLY A 1 2 ? 6.491 -8.837 -0.662 1.00 4.43 2 GLY A O 15
ATOM 7172 N N . TRP A 1 3 ? 7.411 -6.834 -1.116 1.00 31.52 3 TRP A N 15
ATOM 7173 C CA . TRP A 1 3 ? 7.407 -7.038 -2.560 1.00 70.11 3 TRP A CA 15
ATOM 7174 C C . TRP A 1 3 ? 8.071 -8.361 -2.925 1.00 43.11 3 TRP A C 15
ATOM 7175 O O . TRP A 1 3 ? 7.533 -9.142 -3.710 1.00 43.24 3 TRP A O 15
ATOM 7196 N N . LYS A 1 4 ? 9.244 -8.608 -2.351 1.00 13.34 4 LYS A N 15
ATOM 7197 C CA . LYS A 1 4 ? 9.982 -9.837 -2.614 1.00 73.31 4 LYS A CA 15
ATOM 7198 C C . LYS A 1 4 ? 9.116 -11.062 -2.335 1.00 51.22 4 LYS A C 15
ATOM 7199 O O . LYS A 1 4 ? 9.229 -12.080 -3.016 1.00 61.51 4 LYS A O 15
ATOM 7218 N N . GLU A 1 5 ? 8.251 -10.954 -1.331 1.00 43.53 5 GLU A N 15
ATOM 7219 C CA . GLU A 1 5 ? 7.366 -12.053 -0.964 1.00 43.13 5 GLU A CA 15
ATOM 7220 C C . GLU A 1 5 ? 6.172 -12.130 -1.912 1.00 3.55 5 GLU A C 15
ATOM 7221 O O . GLU A 1 5 ? 5.634 -13.208 -2.164 1.00 41.50 5 GLU A O 15
ATOM 7233 N N . VAL A 1 6 ? 5.763 -10.977 -2.433 1.00 32.24 6 VAL A N 15
ATOM 7234 C CA . VAL A 1 6 ? 4.633 -10.913 -3.352 1.00 42.51 6 VAL A CA 15
ATOM 7235 C C . VAL A 1 6 ? 4.944 -11.638 -4.656 1.00 70.33 6 VAL A C 15
ATOM 7236 O O . VAL A 1 6 ? 4.072 -12.274 -5.249 1.00 11.22 6 VAL A O 15
ATOM 7249 N N . VAL A 1 7 ? 6.194 -11.540 -5.099 1.00 14.23 7 VAL A N 15
ATOM 7250 C CA . VAL A 1 7 ? 6.621 -12.188 -6.333 1.00 21.34 7 VAL A CA 15
ATOM 7251 C C . VAL A 1 7 ? 6.885 -13.673 -6.110 1.00 74.41 7 VAL A C 15
ATOM 7252 O O . VAL A 1 7 ? 6.680 -14.491 -7.007 1.00 53.30 7 VAL A O 15
ATOM 7265 N N . GLN A 1 8 ? 7.340 -14.015 -4.909 1.00 14.52 8 GLN A N 15
ATOM 7266 C CA . GLN A 1 8 ? 7.631 -15.402 -4.569 1.00 23.12 8 GLN A CA 15
ATOM 7267 C C . GLN A 1 8 ? 6.435 -16.299 -4.868 1.00 34.11 8 GLN A C 15
ATOM 7268 O O . GLN A 1 8 ? 6.586 -17.389 -5.417 1.00 20.52 8 GLN A O 15
ATOM 7282 N N . ASN A 1 9 ? 5.245 -15.832 -4.502 1.00 42.15 9 ASN A N 15
ATOM 7283 C CA . ASN A 1 9 ? 4.022 -16.593 -4.731 1.00 41.40 9 ASN A CA 15
ATOM 7284 C C . ASN A 1 9 ? 3.796 -16.824 -6.222 1.00 22.30 9 ASN A C 15
ATOM 7285 O O . ASN A 1 9 ? 3.151 -17.793 -6.620 1.00 32.25 9 ASN A O 15
ATOM 7296 N N . GLY A 1 10 ? 4.333 -15.927 -7.043 1.00 45.10 10 GLY A N 15
ATOM 7297 C CA . GLY A 1 10 ? 4.180 -16.051 -8.481 1.00 21.43 10 GLY A CA 15
ATOM 7298 C C . GLY A 1 10 ? 5.318 -16.821 -9.121 1.00 23.12 10 GLY A C 15
ATOM 7299 O O . GLY A 1 10 ? 5.160 -17.392 -10.199 1.00 73.23 10 GLY A O 15
ATOM 7303 N N . GLN A 1 11 ? 6.469 -16.835 -8.456 1.00 11.03 11 GLN A N 15
ATOM 7304 C CA . GLN A 1 11 ? 7.639 -17.538 -8.968 1.00 74.55 11 GLN A CA 15
ATOM 7305 C C . GLN A 1 11 ? 7.613 -19.007 -8.559 1.00 61.41 11 GLN A C 15
ATOM 7306 O O . GLN A 1 11 ? 8.056 -19.880 -9.307 1.00 51.22 11 GLN A O 15
ATOM 7320 N N . THR A 1 12 ? 7.092 -19.275 -7.366 1.00 21.33 12 THR A N 15
ATOM 7321 C CA . THR A 1 12 ? 7.010 -20.638 -6.856 1.00 22.11 12 THR A CA 15
ATOM 7322 C C . THR A 1 12 ? 6.338 -21.563 -7.864 1.00 51.11 12 THR A C 15
ATOM 7323 O O . THR A 1 12 ? 6.706 -22.731 -7.991 1.00 4.12 12 THR A O 15
ATOM 7334 N N . ILE A 1 13 ? 5.351 -21.033 -8.579 1.00 63.24 13 ILE A N 15
ATOM 7335 C CA . ILE A 1 13 ? 4.629 -21.812 -9.578 1.00 43.20 13 ILE A CA 15
ATOM 7336 C C . ILE A 1 13 ? 5.259 -21.656 -10.958 1.00 5.42 13 ILE A C 15
ATOM 7337 O O . ILE A 1 13 ? 5.143 -22.538 -11.809 1.00 2.22 13 ILE A O 15
ATOM 7353 N N . PHE A 1 14 ? 5.929 -20.528 -11.172 1.00 51.23 14 PHE A N 15
ATOM 7354 C CA . PHE A 1 14 ? 6.579 -20.256 -12.449 1.00 1.31 14 PHE A CA 15
ATOM 7355 C C . PHE A 1 14 ? 7.795 -21.157 -12.643 1.00 71.21 14 PHE A C 15
ATOM 7356 O O . PHE A 1 14 ? 7.893 -21.880 -13.635 1.00 1.04 14 PHE A O 15
ATOM 7373 N N . SER A 1 15 ? 8.719 -21.108 -11.689 1.00 41.21 15 SER A N 15
ATOM 7374 C CA . SER A 1 15 ? 9.931 -21.916 -11.756 1.00 70.03 15 SER A CA 15
ATOM 7375 C C . SER A 1 15 ? 9.590 -23.391 -11.949 1.00 5.31 15 SER A C 15
ATOM 7376 O O . SER A 1 15 ? 10.316 -24.124 -12.619 1.00 64.12 15 SER A O 15
ATOM 7384 N N . ALA A 1 16 ? 8.481 -23.818 -11.355 1.00 54.55 16 ALA A N 15
ATOM 7385 C CA . ALA A 1 16 ? 8.042 -25.203 -11.463 1.00 34.44 16 ALA A CA 15
ATOM 7386 C C . ALA A 1 16 ? 7.900 -25.623 -12.922 1.00 32.13 16 ALA A C 15
ATOM 7387 O O . ALA A 1 16 ? 8.010 -26.803 -13.252 1.00 34.12 16 ALA A O 15
ATOM 7394 N N . GLY A 1 17 ? 7.654 -24.648 -13.792 1.00 62.41 17 GLY A N 15
ATOM 7395 C CA . GLY A 1 17 ? 7.500 -24.938 -15.206 1.00 5.41 17 GLY A CA 15
ATOM 7396 C C . GLY A 1 17 ? 8.658 -25.744 -15.762 1.00 14.50 17 GLY A C 15
ATOM 7397 O O . GLY A 1 17 ? 8.487 -26.516 -16.705 1.00 42.40 17 GLY A O 15
ATOM 7401 N N . GLN A 1 18 ? 9.838 -25.563 -15.178 1.00 14.53 18 GLN A N 15
ATOM 7402 C CA . GLN A 1 18 ? 11.028 -26.278 -15.623 1.00 53.31 18 GLN A CA 15
ATOM 7403 C C . GLN A 1 18 ? 11.188 -27.592 -14.866 1.00 5.44 18 GLN A C 15
ATOM 7404 O O . GLN A 1 18 ? 11.444 -28.638 -15.463 1.00 14.25 18 GLN A O 15
ATOM 7418 N N . LYS A 1 19 ? 11.038 -27.531 -13.547 1.00 1.32 19 LYS A N 15
ATOM 7419 C CA . LYS A 1 19 ? 11.165 -28.715 -12.706 1.00 65.22 19 LYS A CA 15
ATOM 7420 C C . LYS A 1 19 ? 10.154 -29.782 -13.113 1.00 22.32 19 LYS A C 15
ATOM 7421 O O . LYS A 1 19 ? 10.395 -30.978 -12.941 1.00 62.14 19 LYS A O 15
ATOM 7440 N N . LEU A 1 20 ? 9.023 -29.343 -13.653 1.00 71.22 20 LEU A N 15
ATOM 7441 C CA . LEU A 1 20 ? 7.975 -30.261 -14.086 1.00 60.22 20 LEU A CA 15
ATOM 7442 C C . LEU A 1 20 ? 8.521 -31.282 -15.080 1.00 4.43 20 LEU A C 15
ATOM 7443 O O . LEU A 1 20 ? 7.993 -32.386 -15.205 1.00 4.33 20 LEU A O 15
ATOM 7459 N N . GLY A 1 21 ? 9.585 -30.904 -15.783 1.00 74.45 21 GLY A N 15
ATOM 7460 C CA . GLY A 1 21 ? 10.186 -31.799 -16.755 1.00 43.42 21 GLY A CA 15
ATOM 7461 C C . GLY A 1 21 ? 11.687 -31.920 -16.580 1.00 61.00 21 GLY A C 15
ATOM 7462 O O . GLY A 1 21 ? 12.365 -32.546 -17.394 1.00 11.21 21 GLY A O 15
ATOM 7466 N N . ASN A 1 22 ? 12.208 -31.318 -15.515 1.00 74.34 22 ASN A N 15
ATOM 7467 C CA . ASN A 1 22 ? 13.639 -31.360 -15.237 1.00 73.13 22 ASN A CA 15
ATOM 7468 C C . ASN A 1 22 ? 14.017 -32.655 -14.524 1.00 14.44 22 ASN A C 15
ATOM 7469 O O . ASN A 1 22 ? 14.859 -33.414 -15.000 1.00 24.31 22 ASN A O 15
ATOM 7480 N N . MET A 1 23 ? 13.386 -32.899 -13.379 1.00 44.43 23 MET A N 15
ATOM 7481 C CA . MET A 1 23 ? 13.655 -34.102 -12.601 1.00 22.21 23 MET A CA 15
ATOM 7482 C C . MET A 1 23 ? 13.137 -35.343 -13.322 1.00 5.23 23 MET A C 15
ATOM 7483 O O . MET A 1 23 ? 13.590 -36.458 -13.062 1.00 14.03 23 MET A O 15
ATOM 7497 N N . VAL A 1 24 ? 12.186 -35.141 -14.228 1.00 65.44 24 VAL A N 15
ATOM 7498 C CA . VAL A 1 24 ? 11.608 -36.244 -14.987 1.00 51.22 24 VAL A CA 15
ATOM 7499 C C . VAL A 1 24 ? 12.605 -36.797 -15.999 1.00 72.30 24 VAL A C 15
ATOM 7500 O O . VAL A 1 24 ? 12.922 -37.986 -15.987 1.00 41.12 24 VAL A O 15
ATOM 7513 N N . GLY A 1 25 ? 13.097 -35.926 -16.875 1.00 34.01 25 GLY A N 15
ATOM 7514 C CA . GLY A 1 25 ? 14.053 -36.346 -17.882 1.00 24.21 25 GLY A CA 15
ATOM 7515 C C . GLY A 1 25 ? 15.370 -36.794 -17.279 1.00 63.04 25 GLY A C 15
ATOM 7516 O O . GLY A 1 25 ? 16.203 -37.391 -17.962 1.00 20.33 25 GLY A O 15
ATOM 7520 N N . LYS A 1 26 ? 15.561 -36.504 -15.997 1.00 22.02 26 LYS A N 15
ATOM 7521 C CA . LYS A 1 26 ? 16.786 -36.880 -15.301 1.00 43.11 26 LYS A CA 15
ATOM 7522 C C . LYS A 1 26 ? 16.479 -37.769 -14.100 1.00 41.13 26 LYS A C 15
ATOM 7523 O O . LYS A 1 26 ? 15.338 -38.187 -13.902 1.00 61.40 26 LYS A O 15
ATOM 7542 N N . ILE A 1 27 ? 17.503 -38.052 -13.302 1.00 70.02 27 ILE A N 15
ATOM 7543 C CA . ILE A 1 27 ? 17.341 -38.889 -12.120 1.00 13.11 27 ILE A CA 15
ATOM 7544 C C . ILE A 1 27 ? 18.004 -38.254 -10.902 1.00 34.30 27 ILE A C 15
ATOM 7545 O O . ILE A 1 27 ? 19.034 -37.591 -11.018 1.00 24.33 27 ILE A O 15
ATOM 7561 N N . VAL A 1 28 ? 17.406 -38.464 -9.733 1.00 53.43 28 VAL A N 15
ATOM 7562 C CA . VAL A 1 28 ? 17.939 -37.915 -8.492 1.00 44.35 28 VAL A CA 15
ATOM 7563 C C . VAL A 1 28 ? 18.319 -39.025 -7.519 1.00 44.12 28 VAL A C 15
ATOM 7564 O O . VAL A 1 28 ? 17.806 -40.142 -7.582 1.00 13.04 28 VAL A O 15
ATOM 7577 N N . PRO A 1 29 ? 19.241 -38.713 -6.596 1.00 42.42 29 PRO A N 15
ATOM 7578 C CA . PRO A 1 29 ? 19.710 -39.670 -5.590 1.00 64.24 29 PRO A CA 15
ATOM 7579 C C . PRO A 1 29 ? 18.640 -39.993 -4.554 1.00 32.33 29 PRO A C 15
ATOM 7580 O O . PRO A 1 29 ? 18.714 -41.013 -3.866 1.00 42.33 29 PRO A O 15
ATOM 7591 N N . LEU A 1 30 ? 17.645 -39.120 -4.446 1.00 54.01 30 LEU A N 15
ATOM 7592 C CA . LEU A 1 30 ? 16.557 -39.313 -3.493 1.00 3.22 30 LEU A CA 15
ATOM 7593 C C . LEU A 1 30 ? 15.602 -40.402 -3.969 1.00 60.24 30 LEU A C 15
ATOM 7594 O O . LEU A 1 30 ? 15.542 -40.735 -5.153 1.00 51.02 30 LEU A O 15
ATOM 7610 N N . PRO A 1 31 ? 14.835 -40.970 -3.027 1.00 72.53 31 PRO A N 15
ATOM 7611 C CA . PRO A 1 31 ? 13.866 -42.029 -3.328 1.00 0.24 31 PRO A CA 15
ATOM 7612 C C . PRO A 1 31 ? 12.674 -41.514 -4.127 1.00 12.34 31 PRO A C 15
ATOM 7613 O O . PRO A 1 31 ? 12.031 -42.268 -4.857 1.00 52.12 31 PRO A O 15
ATOM 7624 N N . PHE A 1 32 ? 12.384 -40.225 -3.984 1.00 0.34 32 PHE A N 15
ATOM 7625 C CA . PHE A 1 32 ? 11.268 -39.609 -4.692 1.00 41.21 32 PHE A CA 15
ATOM 7626 C C . PHE A 1 32 ? 11.679 -39.201 -6.104 1.00 72.31 32 PHE A C 15
ATOM 7627 O O . PHE A 1 32 ? 12.207 -38.111 -6.318 1.00 63.24 32 PHE A O 15
ATOM 7644 N N . GLY A 1 33 ? 11.432 -40.087 -7.065 1.00 13.32 33 GLY A N 15
ATOM 7645 C CA . GLY A 1 33 ? 11.782 -39.802 -8.444 1.00 24.10 33 GLY A CA 15
ATOM 7646 C C . GLY A 1 33 ? 10.725 -38.979 -9.153 1.00 61.30 33 GLY A C 15
ATOM 7647 O O . GLY A 1 33 ? 10.999 -37.874 -9.621 1.00 65.40 33 GLY A O 15
ATOM 7651 N N . TRP A 1 1 ? 11.958 -2.114 -0.066 1.00 1.12 1 TRP A N 16
ATOM 7652 C CA . TRP A 1 1 ? 10.899 -3.117 -0.086 1.00 25.04 1 TRP A CA 16
ATOM 7653 C C . TRP A 1 1 ? 9.820 -2.749 -1.098 1.00 20.43 1 TRP A C 16
ATOM 7654 O O . TRP A 1 1 ? 9.710 -1.596 -1.511 1.00 3.21 1 TRP A O 16
ATOM 7675 N N . GLY A 1 2 ? 9.024 -3.738 -1.493 1.00 70.24 2 GLY A N 16
ATOM 7676 C CA . GLY A 1 2 ? 7.963 -3.497 -2.454 1.00 63.41 2 GLY A CA 16
ATOM 7677 C C . GLY A 1 2 ? 7.956 -4.515 -3.577 1.00 65.05 2 GLY A C 16
ATOM 7678 O O . GLY A 1 2 ? 6.958 -5.200 -3.797 1.00 33.42 2 GLY A O 16
ATOM 7682 N N . TRP A 1 3 ? 9.072 -4.613 -4.291 1.00 40.13 3 TRP A N 16
ATOM 7683 C CA . TRP A 1 3 ? 9.190 -5.554 -5.400 1.00 12.42 3 TRP A CA 16
ATOM 7684 C C . TRP A 1 3 ? 9.464 -6.964 -4.890 1.00 34.20 3 TRP A C 16
ATOM 7685 O O . TRP A 1 3 ? 9.137 -7.949 -5.553 1.00 22.13 3 TRP A O 16
ATOM 7706 N N . LYS A 1 4 ? 10.064 -7.055 -3.708 1.00 64.44 4 LYS A N 16
ATOM 7707 C CA . LYS A 1 4 ? 10.381 -8.346 -3.108 1.00 40.11 4 LYS A CA 16
ATOM 7708 C C . LYS A 1 4 ? 9.148 -9.243 -3.066 1.00 23.25 4 LYS A C 16
ATOM 7709 O O . LYS A 1 4 ? 9.189 -10.390 -3.509 1.00 65.22 4 LYS A O 16
ATOM 7728 N N . GLU A 1 5 ? 8.053 -8.712 -2.530 1.00 64.23 5 GLU A N 16
ATOM 7729 C CA . GLU A 1 5 ? 6.809 -9.466 -2.431 1.00 63.43 5 GLU A CA 16
ATOM 7730 C C . GLU A 1 5 ? 6.246 -9.771 -3.816 1.00 64.45 5 GLU A C 16
ATOM 7731 O O . GLU A 1 5 ? 5.585 -10.790 -4.020 1.00 12.43 5 GLU A O 16
ATOM 7743 N N . VAL A 1 6 ? 6.514 -8.881 -4.767 1.00 15.04 6 VAL A N 16
ATOM 7744 C CA . VAL A 1 6 ? 6.035 -9.054 -6.133 1.00 12.01 6 VAL A CA 16
ATOM 7745 C C . VAL A 1 6 ? 6.679 -10.269 -6.791 1.00 43.44 6 VAL A C 16
ATOM 7746 O O . VAL A 1 6 ? 5.997 -11.097 -7.395 1.00 14.44 6 VAL A O 16
ATOM 7759 N N . VAL A 1 7 ? 7.999 -10.369 -6.671 1.00 63.32 7 VAL A N 16
ATOM 7760 C CA . VAL A 1 7 ? 8.737 -11.484 -7.253 1.00 61.03 7 VAL A CA 16
ATOM 7761 C C . VAL A 1 7 ? 8.349 -12.803 -6.595 1.00 71.34 7 VAL A C 16
ATOM 7762 O O . VAL A 1 7 ? 8.296 -13.843 -7.252 1.00 2.02 7 VAL A O 16
ATOM 7775 N N . GLN A 1 8 ? 8.078 -12.753 -5.295 1.00 53.42 8 GLN A N 16
ATOM 7776 C CA . GLN A 1 8 ? 7.694 -13.945 -4.548 1.00 42.33 8 GLN A CA 16
ATOM 7777 C C . GLN A 1 8 ? 6.485 -14.621 -5.186 1.00 21.10 8 GLN A C 16
ATOM 7778 O O . GLN A 1 8 ? 6.290 -15.827 -5.043 1.00 74.22 8 GLN A O 16
ATOM 7792 N N . ASN A 1 9 ? 5.676 -13.835 -5.889 1.00 63.35 9 ASN A N 16
ATOM 7793 C CA . ASN A 1 9 ? 4.485 -14.359 -6.548 1.00 41.45 9 ASN A CA 16
ATOM 7794 C C . ASN A 1 9 ? 4.834 -14.957 -7.908 1.00 51.41 9 ASN A C 16
ATOM 7795 O O . ASN A 1 9 ? 4.139 -15.842 -8.405 1.00 42.34 9 ASN A O 16
ATOM 7806 N N . GLY A 1 10 ? 5.917 -14.466 -8.504 1.00 74.22 10 GLY A N 16
ATOM 7807 C CA . GLY A 1 10 ? 6.339 -14.964 -9.800 1.00 45.22 10 GLY A CA 16
ATOM 7808 C C . GLY A 1 10 ? 7.243 -16.176 -9.689 1.00 40.22 10 GLY A C 16
ATOM 7809 O O . GLY A 1 10 ? 7.292 -17.006 -10.597 1.00 0.34 10 GLY A O 16
ATOM 7813 N N . GLN A 1 11 ? 7.961 -16.277 -8.575 1.00 53.11 11 GLN A N 16
ATOM 7814 C CA . GLN A 1 11 ? 8.869 -17.396 -8.351 1.00 12.51 11 GLN A CA 16
ATOM 7815 C C . GLN A 1 11 ? 8.116 -18.608 -7.813 1.00 62.35 11 GLN A C 16
ATOM 7816 O O . GLN A 1 11 ? 8.448 -19.751 -8.133 1.00 11.51 11 GLN A O 16
ATOM 7830 N N . THR A 1 12 ? 7.101 -18.353 -6.994 1.00 75.34 12 THR A N 16
ATOM 7831 C CA . THR A 1 12 ? 6.302 -19.424 -6.411 1.00 53.41 12 THR A CA 16
ATOM 7832 C C . THR A 1 12 ? 5.773 -20.365 -7.488 1.00 5.33 12 THR A C 16
ATOM 7833 O O . THR A 1 12 ? 5.573 -21.554 -7.241 1.00 74.31 12 THR A O 16
ATOM 7844 N N . ILE A 1 13 ? 5.551 -19.825 -8.681 1.00 61.14 13 ILE A N 16
ATOM 7845 C CA . ILE A 1 13 ? 5.048 -20.618 -9.796 1.00 31.31 13 ILE A CA 16
ATOM 7846 C C . ILE A 1 13 ? 6.193 -21.174 -10.637 1.00 15.45 13 ILE A C 16
ATOM 7847 O O . ILE A 1 13 ? 6.161 -22.329 -11.062 1.00 3.33 13 ILE A O 16
ATOM 7863 N N . PHE A 1 14 ? 7.204 -20.344 -10.871 1.00 54.23 14 PHE A N 16
ATOM 7864 C CA . PHE A 1 14 ? 8.360 -20.752 -11.661 1.00 10.24 14 PHE A CA 16
ATOM 7865 C C . PHE A 1 14 ? 9.081 -21.925 -11.003 1.00 10.32 14 PHE A C 16
ATOM 7866 O O . PHE A 1 14 ? 9.245 -22.984 -11.607 1.00 63.24 14 PHE A O 16
ATOM 7883 N N . SER A 1 15 ? 9.510 -21.726 -9.760 1.00 73.53 15 SER A N 16
ATOM 7884 C CA . SER A 1 15 ? 10.217 -22.765 -9.021 1.00 22.31 15 SER A CA 16
ATOM 7885 C C . SER A 1 15 ? 9.394 -24.049 -8.965 1.00 42.32 15 SER A C 16
ATOM 7886 O O . SER A 1 15 ? 9.942 -25.150 -8.952 1.00 24.45 15 SER A O 16
ATOM 7894 N N . ALA A 1 16 ? 8.074 -23.897 -8.933 1.00 43.21 16 ALA A N 16
ATOM 7895 C CA . ALA A 1 16 ? 7.175 -25.042 -8.881 1.00 34.41 16 ALA A CA 16
ATOM 7896 C C . ALA A 1 16 ? 7.199 -25.820 -10.193 1.00 15.53 16 ALA A C 16
ATOM 7897 O O . ALA A 1 16 ? 6.949 -27.024 -10.217 1.00 12.13 16 ALA A O 16
ATOM 7904 N N . GLY A 1 17 ? 7.500 -25.122 -11.284 1.00 2.55 17 GLY A N 16
ATOM 7905 C CA . GLY A 1 17 ? 7.550 -25.763 -12.584 1.00 42.14 17 GLY A CA 16
ATOM 7906 C C . GLY A 1 17 ? 8.520 -26.927 -12.620 1.00 21.21 17 GLY A C 16
ATOM 7907 O O . GLY A 1 17 ? 8.385 -27.830 -13.445 1.00 33.31 17 GLY A O 16
ATOM 7911 N N . GLN A 1 18 ? 9.501 -26.905 -11.724 1.00 25.42 18 GLN A N 16
ATOM 7912 C CA . GLN A 1 18 ? 10.499 -27.967 -11.658 1.00 42.33 18 GLN A CA 16
ATOM 7913 C C . GLN A 1 18 ? 10.039 -29.091 -10.736 1.00 13.52 18 GLN A C 16
ATOM 7914 O O . GLN A 1 18 ? 10.198 -30.270 -11.049 1.00 64.42 18 GLN A O 16
ATOM 7928 N N . LYS A 1 19 ? 9.467 -28.717 -9.596 1.00 53.12 19 LYS A N 16
ATOM 7929 C CA . LYS A 1 19 ? 8.982 -29.692 -8.627 1.00 74.42 19 LYS A CA 16
ATOM 7930 C C . LYS A 1 19 ? 7.772 -30.446 -9.172 1.00 44.32 19 LYS A C 16
ATOM 7931 O O . LYS A 1 19 ? 7.567 -31.620 -8.861 1.00 3.45 19 LYS A O 16
ATOM 7950 N N . LEU A 1 20 ? 6.975 -29.765 -9.988 1.00 45.41 20 LEU A N 16
ATOM 7951 C CA . LEU A 1 20 ? 5.787 -30.370 -10.578 1.00 73.32 20 LEU A CA 16
ATOM 7952 C C . LEU A 1 20 ? 6.124 -31.058 -11.897 1.00 53.25 20 LEU A C 16
ATOM 7953 O O . LEU A 1 20 ? 5.234 -31.497 -12.625 1.00 44.13 20 LEU A O 16
ATOM 7969 N N . GLY A 1 21 ? 7.416 -31.149 -12.198 1.00 73.43 21 GLY A N 16
ATOM 7970 C CA . GLY A 1 21 ? 7.848 -31.787 -13.429 1.00 14.44 21 GLY A CA 16
ATOM 7971 C C . GLY A 1 21 ? 9.122 -32.588 -13.250 1.00 73.01 21 GLY A C 16
ATOM 7972 O O . GLY A 1 21 ? 9.732 -33.021 -14.226 1.00 61.24 21 GLY A O 16
ATOM 7976 N N . ASN A 1 22 ? 9.525 -32.784 -11.999 1.00 62.40 22 ASN A N 16
ATOM 7977 C CA . ASN A 1 22 ? 10.737 -33.537 -11.696 1.00 32.31 22 ASN A CA 16
ATOM 7978 C C . ASN A 1 22 ? 10.460 -35.038 -11.700 1.00 1.35 22 ASN A C 16
ATOM 7979 O O . ASN A 1 22 ? 11.096 -35.794 -12.433 1.00 30.44 22 ASN A O 16
ATOM 7990 N N . MET A 1 23 ? 9.507 -35.460 -10.876 1.00 14.14 23 MET A N 16
ATOM 7991 C CA . MET A 1 23 ? 9.144 -36.870 -10.785 1.00 44.33 23 MET A CA 16
ATOM 7992 C C . MET A 1 23 ? 8.382 -37.316 -12.029 1.00 42.10 23 MET A C 16
ATOM 7993 O O . MET A 1 23 ? 8.334 -38.504 -12.347 1.00 23.21 23 MET A O 16
ATOM 8007 N N . VAL A 1 24 ? 7.787 -36.355 -12.729 1.00 71.52 24 VAL A N 16
ATOM 8008 C CA . VAL A 1 24 ? 7.028 -36.650 -13.939 1.00 15.24 24 VAL A CA 16
ATOM 8009 C C . VAL A 1 24 ? 7.947 -37.098 -15.069 1.00 73.22 24 VAL A C 16
ATOM 8010 O O . VAL A 1 24 ? 7.801 -38.197 -15.603 1.00 24.13 24 VAL A O 16
ATOM 8023 N N . GLY A 1 25 ? 8.895 -36.239 -15.430 1.00 0.31 25 GLY A N 16
ATOM 8024 C CA . GLY A 1 25 ? 9.825 -36.564 -16.495 1.00 61.43 25 GLY A CA 16
ATOM 8025 C C . GLY A 1 25 ? 10.927 -37.499 -16.037 1.00 60.13 25 GLY A C 16
ATOM 8026 O O . GLY A 1 25 ? 11.782 -37.899 -16.828 1.00 54.24 25 GLY A O 16
ATOM 8030 N N . LYS A 1 26 ? 10.910 -37.848 -14.755 1.00 72.24 26 LYS A N 16
ATOM 8031 C CA . LYS A 1 26 ? 11.915 -38.741 -14.192 1.00 31.44 26 LYS A CA 16
ATOM 8032 C C . LYS A 1 26 ? 11.327 -39.574 -13.057 1.00 24.24 26 LYS A C 16
ATOM 8033 O O . LYS A 1 26 ? 11.102 -39.069 -11.957 1.00 35.14 26 LYS A O 16
ATOM 8052 N N . ILE A 1 27 ? 11.084 -40.851 -13.331 1.00 31.33 27 ILE A N 16
ATOM 8053 C CA . ILE A 1 27 ? 10.525 -41.754 -12.331 1.00 45.53 27 ILE A CA 16
ATOM 8054 C C . ILE A 1 27 ? 11.467 -41.906 -11.141 1.00 54.22 27 ILE A C 16
ATOM 8055 O O . ILE A 1 27 ? 11.207 -41.380 -10.059 1.00 14.30 27 ILE A O 16
ATOM 8071 N N . VAL A 1 28 ? 12.563 -42.628 -11.349 1.00 71.23 28 VAL A N 16
ATOM 8072 C CA . VAL A 1 28 ? 13.545 -42.848 -10.295 1.00 4.34 28 VAL A CA 16
ATOM 8073 C C . VAL A 1 28 ? 13.972 -41.530 -9.658 1.00 11.21 28 VAL A C 16
ATOM 8074 O O . VAL A 1 28 ? 13.879 -40.461 -10.262 1.00 64.12 28 VAL A O 16
ATOM 8087 N N . PRO A 1 29 ? 14.451 -41.605 -8.407 1.00 44.35 29 PRO A N 16
ATOM 8088 C CA . PRO A 1 29 ? 14.903 -40.427 -7.661 1.00 42.31 29 PRO A CA 16
ATOM 8089 C C . PRO A 1 29 ? 16.194 -39.843 -8.226 1.00 13.54 29 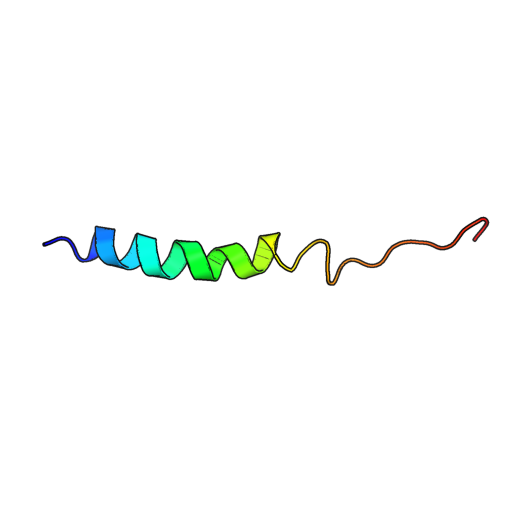PRO A C 16
ATOM 8090 O O . PRO A 1 29 ? 16.870 -40.474 -9.039 1.00 34.32 29 PRO A O 16
ATOM 8101 N N . LEU A 1 30 ? 16.531 -38.634 -7.790 1.00 13.22 30 LEU A N 16
ATOM 8102 C CA . LEU A 1 30 ? 17.742 -37.964 -8.252 1.00 34.04 30 LEU A CA 16
ATOM 8103 C C . LEU A 1 30 ? 18.981 -38.570 -7.601 1.00 70.54 30 LEU A C 16
ATOM 8104 O O . LEU A 1 30 ? 18.908 -39.235 -6.567 1.00 54.24 30 LEU A O 16
ATOM 8120 N N . PRO A 1 31 ? 20.148 -38.336 -8.219 1.00 43.00 31 PRO A N 16
ATOM 8121 C CA . PRO A 1 31 ? 21.427 -38.848 -7.716 1.00 74.05 31 PRO A CA 16
ATOM 8122 C C . PRO A 1 31 ? 21.859 -38.161 -6.426 1.00 3.21 31 PRO A C 16
ATOM 8123 O O . PRO A 1 31 ? 22.495 -38.773 -5.568 1.00 25.12 31 PRO A O 16
ATOM 8134 N N . PHE A 1 32 ? 21.510 -36.885 -6.294 1.00 60.43 32 PHE A N 16
ATOM 8135 C CA . PHE A 1 32 ? 21.863 -36.115 -5.108 1.00 10.52 32 PHE A CA 16
ATOM 8136 C C . PHE A 1 32 ? 20.629 -35.833 -4.255 1.00 23.40 32 PHE A C 16
ATOM 8137 O O . PHE A 1 32 ? 20.719 -35.715 -3.034 1.00 2.42 32 PHE A O 16
ATOM 8154 N N . GLY A 1 33 ? 19.476 -35.728 -4.909 1.00 44.40 33 GLY A N 16
ATOM 8155 C CA . GLY A 1 33 ? 18.241 -35.461 -4.196 1.00 51.52 33 GLY A CA 16
ATOM 8156 C C . GLY A 1 33 ? 17.315 -34.539 -4.966 1.00 21.44 33 GLY A C 16
ATOM 8157 O O . GLY A 1 33 ? 16.497 -33.835 -4.374 1.00 4.20 33 GLY A O 16
ATOM 8161 N N . TRP A 1 1 ? 1.547 -4.020 1.128 1.00 43.44 1 TRP A N 17
ATOM 8162 C CA . TRP A 1 1 ? 2.133 -2.977 0.293 1.00 53.24 1 TRP A CA 17
ATOM 8163 C C . TRP A 1 1 ? 3.646 -3.139 0.200 1.00 11.00 1 TRP A C 17
ATOM 8164 O O . TRP A 1 1 ? 4.397 -2.433 0.871 1.00 45.23 1 TRP A O 17
ATOM 8185 N N . GLY A 1 2 ? 4.087 -4.074 -0.636 1.00 72.11 2 GLY A N 17
ATOM 8186 C CA . GLY A 1 2 ? 5.509 -4.311 -0.801 1.00 30.45 2 GLY A CA 17
ATOM 8187 C C . GLY A 1 2 ? 5.844 -4.917 -2.149 1.00 74.12 2 GLY A C 17
ATOM 8188 O O . GLY A 1 2 ? 5.261 -5.927 -2.545 1.00 40.53 2 GLY A O 17
ATOM 8192 N N . TRP A 1 3 ? 6.783 -4.299 -2.856 1.00 73.34 3 TRP A N 17
ATOM 8193 C CA . TRP A 1 3 ? 7.192 -4.783 -4.170 1.00 25.41 3 TRP A CA 17
ATOM 8194 C C . TRP A 1 3 ? 8.003 -6.069 -4.048 1.00 1.13 3 TRP A C 17
ATOM 8195 O O . TRP A 1 3 ? 7.721 -7.059 -4.723 1.00 21.34 3 TRP A O 17
ATOM 8216 N N . LYS A 1 4 ? 9.011 -6.048 -3.183 1.00 3.44 4 LYS A N 17
ATOM 8217 C CA . LYS A 1 4 ? 9.863 -7.212 -2.970 1.00 73.13 4 LYS A CA 17
ATOM 8218 C C . LYS A 1 4 ? 9.031 -8.431 -2.584 1.00 0.03 4 LYS A C 17
ATOM 8219 O O . LYS A 1 4 ? 9.434 -9.569 -2.823 1.00 54.20 4 LYS A O 17
ATOM 8238 N N . GLU A 1 5 ? 7.869 -8.184 -1.986 1.00 43.14 5 GLU A N 17
ATOM 8239 C CA . GLU A 1 5 ? 6.982 -9.263 -1.568 1.00 53.41 5 GLU A CA 17
ATOM 8240 C C . GLU A 1 5 ? 6.194 -9.810 -2.755 1.00 22.32 5 GLU A C 17
ATOM 8241 O O . GLU A 1 5 ? 5.819 -10.983 -2.778 1.00 1.44 5 GLU A O 17
ATOM 8253 N N . VAL A 1 6 ? 5.946 -8.953 -3.740 1.00 4.53 6 VAL A N 17
ATOM 8254 C CA . VAL A 1 6 ? 5.204 -9.349 -4.930 1.00 61.23 6 VAL A CA 17
ATOM 8255 C C . VAL A 1 6 ? 6.006 -10.332 -5.776 1.00 43.41 6 VAL A C 17
ATOM 8256 O O . VAL A 1 6 ? 5.467 -11.315 -6.284 1.00 22.13 6 VAL A O 17
ATOM 8269 N N . VAL A 1 7 ? 7.299 -10.059 -5.924 1.00 20.05 7 VAL A N 17
ATOM 8270 C CA . VAL A 1 7 ? 8.177 -10.920 -6.707 1.00 4.32 7 VAL A CA 17
ATOM 8271 C C . VAL A 1 7 ? 8.247 -12.321 -6.111 1.00 25.30 7 VAL A C 17
ATOM 8272 O O . VAL A 1 7 ? 8.336 -13.311 -6.837 1.00 42.33 7 VAL A O 17
ATOM 8285 N N . GLN A 1 8 ? 8.207 -12.397 -4.785 1.00 35.23 8 GLN A N 17
ATOM 8286 C CA . GLN A 1 8 ? 8.266 -13.678 -4.091 1.00 74.52 8 GLN A CA 17
ATOM 8287 C C . GLN A 1 8 ? 7.161 -14.612 -4.576 1.00 41.44 8 GLN A C 17
ATOM 8288 O O . GLN A 1 8 ? 7.294 -15.833 -4.512 1.00 3.22 8 GLN A O 17
ATOM 8302 N N . ASN A 1 9 ? 6.071 -14.027 -5.062 1.00 74.30 9 ASN A N 17
ATOM 8303 C CA . ASN A 1 9 ? 4.942 -14.807 -5.558 1.00 0.05 9 ASN A CA 17
ATOM 8304 C C . ASN A 1 9 ? 5.162 -15.221 -7.009 1.00 44.24 9 ASN A C 17
ATOM 8305 O O . ASN A 1 9 ? 4.624 -16.228 -7.467 1.00 40.34 9 ASN A O 17
ATOM 8316 N N . GLY A 1 10 ? 5.959 -14.436 -7.729 1.00 11.24 10 GLY A N 17
ATOM 8317 C CA . GLY A 1 10 ? 6.237 -14.737 -9.121 1.00 22.03 10 GLY A CA 17
ATOM 8318 C C . GLY A 1 10 ? 7.416 -15.676 -9.286 1.00 75.04 10 GLY A C 17
ATOM 8319 O O . GLY A 1 10 ? 7.496 -16.412 -10.269 1.00 63.31 10 GLY A O 17
ATOM 8323 N N . GLN A 1 11 ? 8.332 -15.649 -8.324 1.00 13.11 11 GLN A N 17
ATOM 8324 C CA . GLN A 1 11 ? 9.513 -16.503 -8.370 1.00 34.03 11 GLN A CA 17
ATOM 8325 C C . GLN A 1 11 ? 9.218 -17.872 -7.765 1.00 3.32 11 GLN A C 17
ATOM 8326 O O . GLN A 1 11 ? 9.827 -18.874 -8.142 1.00 1.41 11 GLN A O 17
ATOM 8340 N N . THR A 1 12 ? 8.280 -17.908 -6.823 1.00 44.01 12 THR A N 17
ATOM 8341 C CA . THR A 1 12 ? 7.906 -19.153 -6.165 1.00 23.14 12 THR A CA 17
ATOM 8342 C C . THR A 1 12 ? 7.504 -20.214 -7.182 1.00 61.15 12 THR A C 17
ATOM 8343 O O . THR A 1 12 ? 7.651 -21.412 -6.936 1.00 11.44 12 THR A O 17
ATOM 8354 N N . ILE A 1 13 ? 6.997 -19.768 -8.327 1.00 2.44 13 ILE A N 17
ATOM 8355 C CA . ILE A 1 13 ? 6.576 -20.680 -9.382 1.00 52.15 13 ILE A CA 17
ATOM 8356 C C . ILE A 1 13 ? 7.732 -21.005 -10.322 1.00 22.43 13 ILE A C 17
ATOM 8357 O O . ILE A 1 13 ? 7.884 -22.144 -10.766 1.00 1.34 13 ILE A O 17
ATOM 8373 N N . PHE A 1 14 ? 8.547 -19.999 -10.619 1.00 52.54 14 PHE A N 17
ATOM 8374 C CA . PHE A 1 14 ? 9.691 -20.177 -11.505 1.00 61.35 14 PHE A CA 17
ATOM 8375 C C . PHE A 1 14 ? 10.731 -21.097 -10.872 1.00 72.42 14 PHE A C 17
ATOM 8376 O O . PHE A 1 14 ? 11.098 -22.124 -11.444 1.00 50.54 14 PHE A O 17
ATOM 8393 N N . SER A 1 15 ? 11.202 -20.721 -9.687 1.00 75.54 15 SER A N 17
ATOM 8394 C CA . SER A 1 15 ? 12.202 -21.509 -8.977 1.00 62.54 15 SER A CA 17
ATOM 8395 C C . SER A 1 15 ? 11.695 -22.925 -8.717 1.00 53.42 15 SER A C 17
ATOM 8396 O O . SER A 1 15 ? 12.478 -23.869 -8.622 1.00 1.10 15 SER A O 17
ATOM 8404 N N . ALA A 1 16 ? 10.378 -23.063 -8.603 1.00 51.51 16 ALA A N 17
ATOM 8405 C CA . ALA A 1 16 ? 9.764 -24.361 -8.356 1.00 24.40 16 ALA A CA 17
ATOM 8406 C C . ALA A 1 16 ? 9.647 -25.167 -9.645 1.00 63.51 16 ALA A C 17
ATOM 8407 O O . ALA A 1 16 ? 9.716 -26.396 -9.629 1.00 41.32 16 ALA A O 17
ATOM 8414 N N . GLY A 1 17 ? 9.469 -24.467 -10.761 1.00 62.45 17 GLY A N 17
ATOM 8415 C CA . GLY A 1 17 ? 9.344 -25.135 -12.044 1.00 24.21 17 GLY A CA 17
ATOM 8416 C C . GLY A 1 17 ? 10.571 -25.954 -12.393 1.00 45.21 17 GLY A C 17
ATOM 8417 O O . GLY A 1 17 ? 10.468 -26.987 -13.054 1.00 40.42 17 GLY A O 17
ATOM 8421 N N . GLN A 1 18 ? 11.736 -25.491 -11.949 1.00 53.14 18 GLN A N 17
ATOM 8422 C CA . GLN A 1 18 ? 12.988 -26.187 -12.222 1.00 13.04 18 GLN A CA 17
ATOM 8423 C C . GLN A 1 18 ? 13.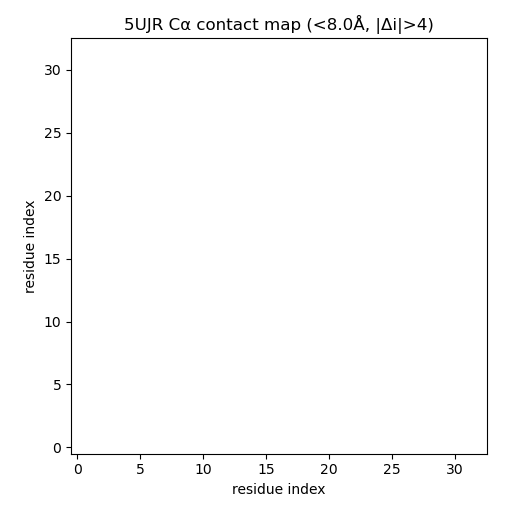275 -27.231 -11.148 1.00 35.33 18 GLN A C 17
ATOM 8424 O O . GLN A 1 18 ? 13.860 -28.278 -11.425 1.00 61.21 18 GLN A O 17
ATOM 8438 N N . LYS A 1 19 ? 12.859 -26.940 -9.920 1.00 13.21 19 LYS A N 17
ATOM 8439 C CA . LYS A 1 19 ? 13.069 -27.853 -8.803 1.00 65.21 19 LYS A CA 17
ATOM 8440 C C . LYS A 1 19 ? 12.282 -29.145 -9.000 1.00 41.44 19 LYS A C 17
ATOM 8441 O O . LYS A 1 19 ? 12.852 -30.237 -9.003 1.00 53.23 19 LYS A O 17
ATOM 8460 N N . LEU A 1 20 ? 10.971 -29.013 -9.166 1.00 53.13 20 LEU A N 17
ATOM 8461 C CA . LEU A 1 20 ? 10.105 -30.170 -9.366 1.00 52.11 20 LEU A CA 17
ATOM 8462 C C . LEU A 1 20 ? 10.348 -30.803 -10.732 1.00 44.13 20 LEU A C 17
ATOM 8463 O O . LEU A 1 20 ? 10.421 -32.025 -10.858 1.00 10.52 20 LEU A O 17
ATOM 8479 N N . GLY A 1 21 ? 10.476 -29.962 -11.754 1.00 41.14 21 GLY A N 17
ATOM 8480 C CA . GLY A 1 21 ? 10.713 -30.458 -13.098 1.00 14.43 21 GLY A CA 17
ATOM 8481 C C . GLY A 1 21 ? 11.955 -31.322 -13.186 1.00 75.15 21 GLY A C 17
ATOM 8482 O O . GLY A 1 21 ? 12.114 -32.096 -14.130 1.00 2.44 21 GLY A O 17
ATOM 8486 N N . ASN A 1 22 ? 12.837 -31.190 -12.202 1.00 5.31 22 ASN A N 17
ATOM 8487 C CA . ASN A 1 22 ? 14.073 -31.964 -12.174 1.00 41.11 22 ASN A CA 17
ATOM 8488 C C . ASN A 1 22 ? 13.777 -33.460 -12.127 1.00 11.24 22 ASN A C 17
ATOM 8489 O O . ASN A 1 22 ? 14.413 -34.251 -12.822 1.00 23.13 22 ASN A O 17
ATOM 8500 N N . MET A 1 23 ? 12.806 -33.839 -11.302 1.00 61.20 23 MET A N 17
ATOM 8501 C CA . MET A 1 23 ? 12.424 -35.240 -11.165 1.00 42.03 23 MET A CA 17
ATOM 8502 C C . MET A 1 23 ? 11.495 -35.663 -12.298 1.00 74.12 23 MET A C 17
ATOM 8503 O O . MET A 1 23 ? 11.448 -36.835 -12.671 1.00 72.42 23 MET A O 17
ATOM 8517 N N . VAL A 1 24 ? 10.756 -34.701 -12.842 1.00 74.21 24 VAL A N 17
ATOM 8518 C CA . VAL A 1 24 ? 9.828 -34.974 -13.933 1.00 72.41 24 VAL A CA 17
ATOM 8519 C C . VAL A 1 24 ? 10.574 -35.235 -15.237 1.00 20.43 24 VAL A C 17
ATOM 8520 O O . VAL A 1 24 ? 10.413 -36.285 -15.857 1.00 74.41 24 VAL A O 17
ATOM 8533 N N . GLY A 1 25 ? 11.393 -34.272 -15.647 1.00 1.52 25 GLY A N 17
ATOM 8534 C CA . GLY A 1 25 ? 12.153 -34.416 -16.875 1.00 31.33 25 GLY A CA 17
ATOM 8535 C C . GLY A 1 25 ? 13.417 -35.231 -16.682 1.00 14.01 25 GLY A C 17
ATOM 8536 O O . GLY A 1 25 ? 14.130 -35.522 -17.642 1.00 74.25 25 GLY A O 17
ATOM 8540 N N . LYS A 1 26 ? 13.697 -35.599 -15.436 1.00 71.34 26 LYS A N 17
ATOM 8541 C CA . LYS A 1 26 ? 14.883 -36.385 -15.119 1.00 64.00 26 LYS A CA 17
ATOM 8542 C C . LYS A 1 26 ? 14.639 -37.272 -13.902 1.00 44.40 26 LYS A C 17
ATOM 8543 O O . LYS A 1 26 ? 14.765 -36.824 -12.762 1.00 31.23 26 LYS A O 17
ATOM 8562 N N . ILE A 1 27 ? 14.292 -38.529 -14.152 1.00 70.42 27 ILE A N 17
ATOM 8563 C CA . ILE A 1 27 ? 14.033 -39.478 -13.076 1.00 64.44 27 ILE A CA 17
ATOM 8564 C C . ILE A 1 27 ? 15.279 -39.697 -12.225 1.00 3.43 27 ILE A C 17
ATOM 8565 O O . ILE A 1 27 ? 16.392 -39.787 -12.744 1.00 52.11 27 ILE A O 17
ATOM 8581 N N . VAL A 1 28 ? 15.085 -39.782 -10.912 1.00 71.35 28 VAL A N 17
ATOM 8582 C CA . VAL A 1 28 ? 16.192 -39.993 -9.988 1.00 22.33 28 VAL A CA 17
ATOM 8583 C C . VAL A 1 28 ? 17.041 -41.187 -10.410 1.00 61.01 28 VAL A C 17
ATOM 8584 O O . VAL A 1 28 ? 16.581 -42.092 -11.107 1.00 44.21 28 VAL A O 17
ATOM 8597 N N . PRO A 1 29 ? 18.311 -41.192 -9.979 1.00 21.14 29 PRO A N 17
ATOM 8598 C CA . PRO A 1 29 ? 19.252 -42.270 -10.299 1.00 53.10 29 PRO A CA 17
ATOM 8599 C C . PRO A 1 29 ? 18.902 -43.574 -9.590 1.00 5.10 29 PRO A C 17
ATOM 8600 O O . PRO A 1 29 ? 19.349 -44.650 -9.991 1.00 40.41 29 PRO A O 17
ATOM 8611 N N . LEU A 1 30 ? 18.102 -43.472 -8.535 1.00 32.11 30 LEU A N 17
ATOM 8612 C CA . LEU A 1 30 ? 17.692 -44.644 -7.770 1.00 33.44 30 LEU A CA 17
ATOM 8613 C C . LEU A 1 30 ? 16.444 -45.280 -8.374 1.00 14.11 30 LEU A C 17
ATOM 8614 O O . LEU A 1 30 ? 15.689 -44.646 -9.112 1.00 3.43 30 LEU A O 17
ATOM 8630 N N . PRO A 1 31 ? 16.218 -46.563 -8.053 1.00 51.41 31 PRO A N 17
ATOM 8631 C CA . PRO A 1 31 ? 15.060 -47.311 -8.551 1.00 63.23 31 PRO A CA 17
ATOM 8632 C C . PRO A 1 31 ? 13.750 -46.826 -7.941 1.00 52.02 31 PRO A C 17
ATOM 8633 O O . PRO A 1 31 ? 13.267 -47.386 -6.957 1.00 74.21 31 PRO A O 17
ATOM 8644 N N . PHE A 1 32 ? 13.179 -45.781 -8.532 1.00 34.44 32 PHE A N 17
ATOM 8645 C CA . PHE A 1 32 ? 11.923 -45.220 -8.045 1.00 64.34 32 PHE A CA 17
ATOM 8646 C C . PHE A 1 32 ? 12.058 -44.762 -6.596 1.00 51.54 32 PHE A C 17
ATOM 8647 O O . PHE A 1 32 ? 11.273 -45.153 -5.734 1.00 73.42 32 PHE A O 17
ATOM 8664 N N . GLY A 1 33 ? 13.061 -43.928 -6.336 1.00 53.13 33 GLY A N 17
ATOM 8665 C CA . GLY A 1 33 ? 13.281 -43.430 -4.991 1.00 43.43 33 GLY A CA 17
ATOM 8666 C C . GLY A 1 33 ? 13.967 -42.078 -4.979 1.00 51.30 33 GLY A C 17
ATOM 8667 O O . GLY A 1 33 ? 14.423 -41.615 -3.934 1.00 25.44 33 GLY A O 17
ATOM 8671 N N . TRP A 1 1 ? 7.055 -4.843 2.432 1.00 60.44 1 TRP A N 18
ATOM 8672 C CA . TRP A 1 1 ? 5.786 -5.235 1.828 1.00 44.13 1 TRP A CA 18
ATOM 8673 C C . TRP A 1 1 ? 5.551 -4.485 0.521 1.00 64.51 1 TRP A C 18
ATOM 8674 O O . TRP A 1 1 ? 5.718 -3.268 0.454 1.00 61.53 1 TRP A O 18
ATOM 8695 N N . GLY A 1 2 ? 5.163 -5.221 -0.517 1.00 12.33 2 GLY A N 18
ATOM 8696 C CA . GLY A 1 2 ? 4.911 -4.607 -1.808 1.00 22.43 2 GLY A CA 18
ATOM 8697 C C . GLY A 1 2 ? 5.227 -5.537 -2.963 1.00 4.14 2 GLY A C 18
ATOM 8698 O O . GLY A 1 2 ? 4.953 -6.735 -2.896 1.00 62.14 2 GLY A O 18
ATOM 8702 N N . TRP A 1 3 ? 5.804 -4.984 -4.024 1.00 32.14 3 TRP A N 18
ATOM 8703 C CA . TRP A 1 3 ? 6.156 -5.772 -5.199 1.00 72.33 3 TRP A CA 18
ATOM 8704 C C . TRP A 1 3 ? 6.987 -6.990 -4.810 1.00 15.04 3 TRP A C 18
ATOM 8705 O O . TRP A 1 3 ? 6.790 -8.084 -5.339 1.00 53.12 3 TRP A O 18
ATOM 8726 N N . LYS A 1 4 ? 7.916 -6.794 -3.880 1.00 71.05 4 LYS A N 18
ATOM 8727 C CA . LYS A 1 4 ? 8.776 -7.877 -3.418 1.00 43.50 4 LYS A CA 18
ATOM 8728 C C . LYS A 1 4 ? 7.948 -9.073 -2.961 1.00 53.13 4 LYS A C 18
ATOM 8729 O O . LYS A 1 4 ? 8.283 -10.220 -3.256 1.00 53.41 4 LYS A O 18
ATOM 8748 N N . GLU A 1 5 ? 6.865 -8.797 -2.242 1.00 15.14 5 GLU A N 18
ATOM 8749 C CA . GLU A 1 5 ? 5.989 -9.852 -1.746 1.00 15.25 5 GLU A CA 18
ATOM 8750 C C . GLU A 1 5 ? 5.104 -10.396 -2.864 1.00 45.31 5 GLU A C 18
ATOM 8751 O O . GLU A 1 5 ? 4.725 -11.567 -2.857 1.00 43.12 5 GLU A O 18
ATOM 8763 N N . VAL A 1 6 ? 4.779 -9.536 -3.824 1.00 42.04 6 VAL A N 18
ATOM 8764 C CA . VAL A 1 6 ? 3.940 -9.929 -4.950 1.00 44.14 6 VAL A CA 18
ATOM 8765 C C . VAL A 1 6 ? 4.675 -10.897 -5.871 1.00 50.55 6 VAL A C 18
ATOM 8766 O O . VAL A 1 6 ? 4.084 -11.840 -6.398 1.00 10.44 6 VAL A O 18
ATOM 8779 N N . VAL A 1 7 ? 5.968 -10.657 -6.062 1.00 45.22 7 VAL A N 18
ATOM 8780 C CA . VAL A 1 7 ? 6.786 -11.508 -6.919 1.00 14.12 7 VAL A CA 18
ATOM 8781 C C . VAL A 1 7 ? 7.056 -12.855 -6.258 1.00 53.01 7 VAL A C 18
ATOM 8782 O O . VAL A 1 7 ? 7.294 -13.853 -6.937 1.00 62.13 7 VAL A O 18
ATOM 8795 N N . GLN A 1 8 ? 7.016 -12.875 -4.930 1.00 10.13 8 GLN A N 18
ATOM 8796 C CA . GLN A 1 8 ? 7.257 -14.100 -4.177 1.00 71.21 8 GLN A CA 18
ATOM 8797 C C . GLN A 1 8 ? 6.307 -15.207 -4.621 1.00 34.41 8 GLN A C 18
ATOM 8798 O O . GLN A 1 8 ? 6.620 -16.391 -4.505 1.00 23.31 8 GLN A O 18
ATOM 8812 N N . ASN A 1 9 ? 5.143 -14.814 -5.129 1.00 44.42 9 ASN A N 18
ATOM 8813 C CA . ASN A 1 9 ? 4.146 -15.773 -5.590 1.00 24.33 9 ASN A CA 18
ATOM 8814 C C . ASN A 1 9 ? 4.438 -16.217 -7.020 1.00 3.11 9 ASN A C 18
ATOM 8815 O O . ASN A 1 9 ? 4.067 -17.317 -7.428 1.00 4.32 9 ASN A O 18
ATOM 8826 N N . GLY A 1 10 ? 5.107 -15.352 -7.777 1.00 73.34 10 GLY A N 18
ATOM 8827 C CA . GLY A 1 10 ? 5.438 -15.673 -9.153 1.00 53.15 10 GLY A CA 18
ATOM 8828 C C . GLY A 1 10 ? 6.748 -16.425 -9.274 1.00 70.54 10 GLY A C 18
ATOM 8829 O O . GLY A 1 10 ? 6.950 -17.184 -10.223 1.00 14.45 10 GLY A O 18
ATOM 8833 N N . GLN A 1 11 ? 7.641 -16.214 -8.313 1.00 33.54 11 GLN A N 18
ATOM 8834 C CA . GLN A 1 11 ? 8.939 -16.877 -8.318 1.00 23.54 11 GLN A CA 18
ATOM 8835 C C . GLN A 1 11 ? 8.852 -18.251 -7.661 1.00 33.13 11 GLN A C 18
ATOM 8836 O O . GLN A 1 11 ? 9.574 -19.177 -8.033 1.00 14.10 11 GLN A O 18
ATOM 8850 N N . THR A 1 12 ? 7.963 -18.377 -6.680 1.00 73.43 12 THR A N 18
ATOM 8851 C CA . THR A 1 12 ? 7.782 -19.637 -5.970 1.00 74.23 12 THR A CA 18
ATOM 8852 C C . THR A 1 12 ? 7.517 -20.782 -6.941 1.00 60.41 12 THR A C 18
ATOM 8853 O O . THR A 1 12 ? 7.864 -21.932 -6.668 1.00 72.05 12 THR A O 18
ATOM 8864 N N . ILE A 1 13 ? 6.902 -20.461 -8.074 1.00 70.12 13 ILE A N 18
ATOM 8865 C CA . ILE A 1 13 ? 6.593 -21.464 -9.086 1.00 41.30 13 ILE A CA 18
ATOM 8866 C C . ILE A 1 13 ? 7.719 -21.579 -10.108 1.00 2.32 13 ILE A C 18
ATOM 8867 O O . ILE A 1 13 ? 7.997 -22.662 -10.622 1.00 71.24 13 ILE A O 18
ATOM 8883 N N . PHE A 1 14 ? 8.366 -20.454 -10.396 1.00 63.41 14 PHE A N 18
ATOM 8884 C CA . PHE A 1 14 ? 9.464 -20.428 -11.356 1.00 32.51 14 PHE A CA 18
ATOM 8885 C C . PHE A 1 14 ? 10.673 -21.190 -10.820 1.00 52.23 14 PHE A C 18
ATOM 8886 O O . PHE A 1 14 ? 11.158 -22.128 -11.452 1.00 24.44 14 PHE A O 18
ATOM 8903 N N . SER A 1 15 ? 11.154 -20.778 -9.652 1.00 1.31 15 SER A N 18
ATOM 8904 C CA . SER A 1 15 ? 12.309 -21.417 -9.032 1.00 70.14 15 SER A CA 18
ATOM 8905 C C . SER A 1 15 ? 12.105 -22.926 -8.930 1.00 50.44 15 SER A C 18
ATOM 8906 O O . SER A 1 15 ? 13.016 -23.706 -9.205 1.00 30.12 15 SER A O 18
ATOM 8914 N N . ALA A 1 16 ? 10.902 -23.328 -8.534 1.00 22.25 16 ALA A N 18
ATOM 8915 C CA . ALA A 1 16 ? 10.577 -24.742 -8.397 1.00 34.32 16 ALA A CA 18
ATOM 8916 C C . ALA A 1 16 ? 10.554 -25.434 -9.756 1.00 34.35 16 ALA A C 18
ATOM 8917 O O . ALA A 1 16 ? 10.965 -26.586 -9.883 1.00 64.53 16 ALA A O 18
ATOM 8924 N N . GLY A 1 17 ? 10.068 -24.723 -10.769 1.00 24.02 17 GLY A N 18
ATOM 8925 C CA . GLY A 1 17 ? 10.000 -25.286 -12.105 1.00 0.14 17 GLY A CA 18
ATOM 8926 C C . GLY A 1 17 ? 11.347 -25.779 -12.596 1.00 12.52 17 GLY A C 18
ATOM 8927 O O . GLY A 1 17 ? 11.419 -26.718 -13.388 1.00 4.33 17 GLY A O 18
ATOM 8931 N N . GLN A 1 18 ? 12.415 -25.142 -12.126 1.00 60.32 18 GLN A N 18
ATOM 8932 C CA . GLN A 1 18 ? 13.766 -25.521 -12.525 1.00 55.42 18 GLN A CA 18
ATOM 8933 C C . GLN A 1 18 ? 14.299 -26.644 -11.642 1.00 44.14 18 GLN A C 18
ATOM 8934 O O . GLN A 1 18 ? 15.110 -27.461 -12.081 1.00 10.45 18 GLN A O 18
ATOM 8948 N N . LYS A 1 19 ? 13.840 -26.679 -10.396 1.00 62.21 19 LYS A N 18
ATOM 8949 C CA . LYS A 1 19 ? 14.270 -27.702 -9.451 1.00 21.55 19 LYS A CA 18
ATOM 8950 C C . LYS A 1 19 ? 13.610 -29.042 -9.761 1.00 13.02 19 LYS A C 18
ATOM 8951 O O . LYS A 1 19 ? 14.290 -30.041 -9.998 1.00 61.00 19 LYS A O 18
ATOM 8970 N N . LEU A 1 20 ? 12.281 -29.056 -9.759 1.00 4.11 20 LEU A N 18
ATOM 8971 C CA . LEU A 1 20 ? 11.529 -30.273 -10.042 1.00 14.00 20 LEU A CA 18
ATOM 8972 C C . LEU A 1 20 ? 11.845 -30.796 -11.439 1.00 72.34 20 LEU A C 18
ATOM 8973 O O . LEU A 1 20 ? 11.723 -31.991 -11.708 1.00 45.43 20 LEU A O 18
ATOM 8989 N N . GLY A 1 21 ? 12.253 -29.893 -12.326 1.00 24.23 21 GLY A N 18
ATOM 8990 C CA . GLY A 1 21 ? 12.583 -30.283 -13.684 1.00 70.31 21 GLY A CA 18
ATOM 8991 C C . GLY A 1 21 ? 13.664 -31.345 -13.736 1.00 54.14 21 GLY A C 18
ATOM 8992 O O . GLY A 1 21 ? 13.817 -32.034 -14.744 1.00 25.23 21 GLY A O 18
ATOM 8996 N N . ASN A 1 22 ? 14.416 -31.476 -12.648 1.00 55.13 22 ASN A N 18
ATOM 8997 C CA . ASN A 1 22 ? 15.489 -32.460 -12.575 1.00 45.12 22 ASN A CA 18
ATOM 8998 C C . ASN A 1 22 ? 14.937 -33.878 -12.686 1.00 52.41 22 ASN A C 18
ATOM 8999 O O . ASN A 1 22 ? 15.527 -34.735 -13.343 1.00 11.13 22 ASN A O 18
ATOM 9010 N N . MET A 1 23 ? 13.800 -34.116 -12.040 1.00 2.11 23 MET A N 18
ATOM 9011 C CA . MET A 1 23 ? 13.167 -35.429 -12.068 1.00 33.24 23 MET A CA 18
ATOM 9012 C C . MET A 1 23 ? 12.321 -35.599 -13.326 1.00 45.40 23 MET A C 18
ATOM 9013 O O . MET A 1 23 ? 12.052 -36.719 -13.758 1.00 72.34 23 MET A O 18
ATOM 9027 N N . VAL A 1 24 ? 11.906 -34.479 -13.910 1.00 13.04 24 VAL A N 18
ATOM 9028 C CA . VAL A 1 24 ? 11.092 -34.504 -15.119 1.00 14.11 24 VAL A CA 18
ATOM 9029 C C . VAL A 1 24 ? 11.947 -34.771 -16.352 1.00 24.10 24 VAL A C 18
ATOM 9030 O O . VAL A 1 24 ? 11.685 -35.701 -17.113 1.00 73.13 24 VAL A O 18
ATOM 9043 N N . GLY A 1 25 ? 12.974 -33.948 -16.543 1.00 23.22 25 GLY A N 18
ATOM 9044 C CA . GLY A 1 25 ? 13.854 -34.112 -17.685 1.00 61.32 25 GLY A CA 18
ATOM 9045 C C . GLY A 1 25 ? 14.979 -35.091 -17.414 1.00 64.04 25 GLY A C 18
ATOM 9046 O O . GLY A 1 25 ? 15.767 -35.405 -18.307 1.00 25.44 25 GLY A O 18
ATOM 9050 N N . LYS A 1 26 ? 15.057 -35.574 -16.179 1.00 1.31 26 LYS A N 18
ATOM 9051 C CA . LYS A 1 26 ? 16.094 -36.522 -15.791 1.00 63.44 26 LYS A CA 18
ATOM 9052 C C . LYS A 1 26 ? 15.601 -37.445 -14.681 1.00 53.14 26 LYS A C 18
ATOM 9053 O O . LYS A 1 26 ? 14.592 -37.166 -14.033 1.00 32.11 26 LYS A O 18
ATOM 9072 N N . ILE A 1 27 ? 16.319 -38.542 -14.468 1.00 35.44 27 ILE A N 18
ATOM 9073 C CA . ILE A 1 27 ? 15.954 -39.504 -13.434 1.00 42.42 27 ILE A CA 18
ATOM 9074 C C . ILE A 1 27 ? 16.219 -38.941 -12.042 1.00 14.41 27 ILE A C 18
ATOM 9075 O O . ILE A 1 27 ? 16.621 -37.787 -11.893 1.00 45.22 27 ILE A O 18
ATOM 9091 N N . VAL A 1 28 ? 15.991 -39.764 -11.023 1.00 51.15 28 VAL A N 18
ATOM 9092 C CA . VAL A 1 28 ? 16.207 -39.350 -9.642 1.00 42.34 28 VAL A CA 18
ATOM 9093 C C . VAL A 1 28 ? 16.743 -40.502 -8.800 1.00 73.34 28 VAL A C 18
ATOM 9094 O O . VAL A 1 28 ? 16.551 -41.677 -9.117 1.00 14.41 28 VAL A O 18
ATOM 9107 N N . PRO A 1 29 ? 17.431 -40.162 -7.701 1.00 10.23 29 PRO A N 18
ATOM 9108 C CA . PRO A 1 29 ? 18.008 -41.154 -6.789 1.00 71.20 29 PRO A CA 18
ATOM 9109 C C . PRO A 1 29 ? 16.941 -41.911 -6.006 1.00 31.42 29 PRO A C 18
ATOM 9110 O O . PRO A 1 29 ? 17.117 -43.083 -5.670 1.00 24.15 29 PRO A O 18
ATOM 9121 N N . LEU A 1 30 ? 15.834 -41.236 -5.718 1.00 52.25 30 LEU A N 18
ATOM 9122 C CA . LEU A 1 30 ? 14.737 -41.846 -4.975 1.00 12.53 30 LEU A CA 18
ATOM 9123 C C . LEU A 1 30 ? 13.473 -41.912 -5.826 1.00 32.42 30 LEU A C 18
ATOM 9124 O O . LEU A 1 30 ? 12.517 -41.164 -5.621 1.00 72.02 30 LEU A O 18
ATOM 9140 N N . PRO A 1 31 ? 13.465 -42.831 -6.803 1.00 31.32 31 PRO A N 18
ATOM 9141 C CA . PRO A 1 31 ? 12.323 -43.020 -7.703 1.00 22.12 31 PRO A CA 18
ATOM 9142 C C . PRO A 1 31 ? 11.118 -43.624 -6.991 1.00 34.11 31 PRO A C 18
ATOM 9143 O O . PRO A 1 31 ? 11.129 -44.797 -6.615 1.00 50.44 31 PRO A O 18
ATOM 9154 N N . PHE A 1 32 ? 10.078 -42.817 -6.809 1.00 0.43 32 PHE A N 18
ATOM 9155 C CA . PHE A 1 32 ? 8.864 -43.272 -6.141 1.00 41.21 32 PHE A CA 18
ATOM 9156 C C . PHE A 1 32 ? 7.744 -43.508 -7.150 1.00 43.14 32 PHE A C 18
ATOM 9157 O O . PHE A 1 32 ? 6.875 -44.354 -6.943 1.00 44.15 32 PHE A O 18
ATOM 9174 N N . GLY A 1 33 ? 7.772 -42.752 -8.244 1.00 61.11 33 GLY A N 18
ATOM 9175 C CA . GLY A 1 33 ? 6.755 -42.893 -9.269 1.00 74.12 33 GLY A CA 18
ATOM 9176 C C . GLY A 1 33 ? 7.306 -42.684 -10.666 1.00 14.43 33 GLY A C 18
ATOM 9177 O O . GLY A 1 33 ? 8.075 -41.753 -10.903 1.00 42.32 33 GLY A O 18
ATOM 9181 N N . TRP A 1 1 ? 1.879 -9.709 3.538 1.00 72.34 1 TRP A N 19
ATOM 9182 C CA . TRP A 1 1 ? 1.479 -8.846 2.432 1.00 13.02 1 TRP A CA 19
ATOM 9183 C C . TRP A 1 1 ? 2.514 -7.753 2.193 1.00 1.30 1 TRP A C 19
ATOM 9184 O O . TRP A 1 1 ? 2.804 -6.954 3.083 1.00 62.04 1 TRP A O 19
ATOM 9205 N N . GLY A 1 2 ? 3.069 -7.723 0.985 1.00 52.41 2 GLY A N 19
ATOM 9206 C CA . GLY A 1 2 ? 4.066 -6.723 0.651 1.00 1.53 2 GLY A CA 19
ATOM 9207 C C . GLY A 1 2 ? 4.530 -6.824 -0.788 1.00 54.34 2 GLY A C 19
ATOM 9208 O O . GLY A 1 2 ? 4.285 -7.828 -1.457 1.00 23.22 2 GLY A O 19
ATOM 9212 N N . TRP A 1 3 ? 5.198 -5.781 -1.267 1.00 64.13 3 TRP A N 19
ATOM 9213 C CA . TRP A 1 3 ? 5.696 -5.757 -2.638 1.00 54.53 3 TRP A CA 19
ATOM 9214 C C . TRP A 1 3 ? 6.723 -6.860 -2.865 1.00 2.14 3 TRP A C 19
ATOM 9215 O O . TRP A 1 3 ? 6.552 -7.713 -3.736 1.00 11.31 3 TRP A O 19
ATOM 9236 N N . LYS A 1 4 ? 7.791 -6.839 -2.075 1.00 5.52 4 LYS A N 19
ATOM 9237 C CA . LYS A 1 4 ? 8.847 -7.838 -2.188 1.00 30.14 4 LYS A CA 19
ATOM 9238 C C . LYS A 1 4 ? 8.280 -9.247 -2.045 1.00 13.10 4 LYS A C 19
ATOM 9239 O O . LYS A 1 4 ? 8.837 -10.206 -2.576 1.00 64.44 4 LYS A O 19
ATOM 9258 N N . GLU A 1 5 ? 7.168 -9.362 -1.326 1.00 33.34 5 GLU A N 19
ATOM 9259 C CA . GLU A 1 5 ? 6.526 -10.654 -1.115 1.00 32.51 5 GLU A CA 19
ATOM 9260 C C . GLU A 1 5 ? 5.806 -11.117 -2.378 1.00 50.15 5 GLU A C 19
ATOM 9261 O O . GLU A 1 5 ? 5.626 -12.314 -2.601 1.00 61.31 5 GLU A O 19
ATOM 9273 N N . VAL A 1 6 ? 5.395 -10.158 -3.203 1.00 65.40 6 VAL A N 19
ATOM 9274 C CA . VAL A 1 6 ? 4.696 -10.466 -4.445 1.00 13.14 6 VAL A CA 19
ATOM 9275 C C . VAL A 1 6 ? 5.629 -11.128 -5.452 1.00 31.31 6 VAL A C 19
ATOM 9276 O O . VAL A 1 6 ? 5.346 -12.216 -5.955 1.00 52.42 6 VAL A O 19
ATOM 9289 N N . VAL A 1 7 ? 6.744 -10.466 -5.742 1.00 3.32 7 VAL A N 19
ATOM 9290 C CA . VAL A 1 7 ? 7.721 -10.991 -6.688 1.00 43.31 7 VAL A CA 19
ATOM 9291 C C . VAL A 1 7 ? 8.281 -12.328 -6.215 1.00 51.34 7 VAL A C 19
ATOM 9292 O O . VAL A 1 7 ? 8.841 -13.090 -7.003 1.00 13.12 7 VAL A O 19
ATOM 9305 N N . GLN A 1 8 ? 8.125 -12.605 -4.925 1.00 20.10 8 GLN A N 19
ATOM 9306 C CA . GLN A 1 8 ? 8.615 -13.851 -4.347 1.00 44.13 8 GLN A CA 19
ATOM 9307 C C . GLN A 1 8 ? 8.142 -15.051 -5.160 1.00 63.34 8 GLN A C 19
ATOM 9308 O O . GLN A 1 8 ? 8.950 -15.852 -5.629 1.00 75.44 8 GLN A O 19
ATOM 9322 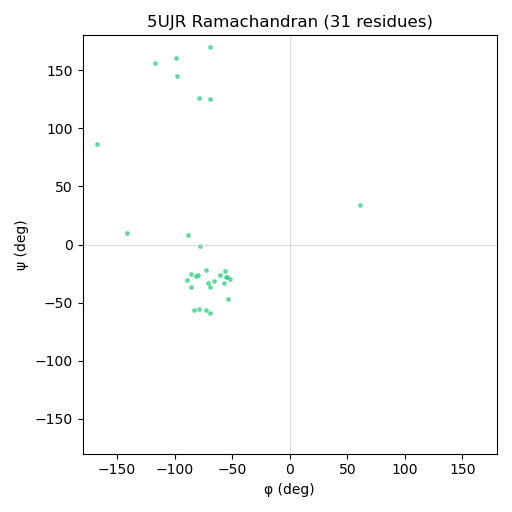N N . ASN A 1 9 ? 6.828 -15.169 -5.323 1.00 24.12 9 ASN A N 19
ATOM 9323 C CA . ASN A 1 9 ? 6.248 -16.273 -6.079 1.00 14.22 9 ASN A CA 19
ATOM 9324 C C . ASN A 1 9 ? 6.664 -16.206 -7.545 1.00 21.50 9 ASN A C 19
ATOM 9325 O O . ASN A 1 9 ? 6.582 -17.197 -8.270 1.00 24.22 9 ASN A O 19
ATOM 9336 N N . GLY A 1 10 ? 7.112 -15.031 -7.975 1.00 52.40 10 GLY A N 19
ATOM 9337 C CA . GLY A 1 10 ? 7.535 -14.857 -9.352 1.00 40.52 10 GLY A CA 19
ATOM 9338 C C . GLY A 1 10 ? 8.751 -15.694 -9.695 1.00 73.45 10 GLY A C 19
ATOM 9339 O O . GLY A 1 10 ? 8.770 -16.382 -10.716 1.00 52.52 10 GLY A O 19
ATOM 9343 N N . GLN A 1 11 ? 9.768 -15.636 -8.842 1.00 32.21 11 GLN A N 19
ATOM 9344 C CA . GLN A 1 11 ? 10.994 -16.394 -9.062 1.00 73.23 11 GLN A CA 19
ATOM 9345 C C . GLN A 1 11 ? 10.872 -17.804 -8.494 1.00 75.20 11 GLN A C 19
ATOM 9346 O O . GLN A 1 11 ? 11.509 -18.739 -8.980 1.00 22.00 11 GLN A O 19
ATOM 9360 N N . THR A 1 12 ? 10.048 -17.951 -7.461 1.00 31.32 12 THR A N 19
ATOM 9361 C CA . THR A 1 12 ? 9.843 -19.247 -6.825 1.00 1.40 12 THR A CA 19
ATOM 9362 C C . THR A 1 12 ? 9.495 -20.316 -7.855 1.00 10.55 12 THR A C 19
ATOM 9363 O O . THR A 1 12 ? 10.061 -21.409 -7.844 1.00 4.14 12 THR A O 19
ATOM 9374 N N . ILE A 1 13 ? 8.561 -19.993 -8.743 1.00 2.30 13 ILE A N 19
ATOM 9375 C CA . ILE A 1 13 ? 8.140 -20.926 -9.781 1.00 14.44 13 ILE A CA 19
ATOM 9376 C C . ILE A 1 13 ? 9.204 -21.060 -10.865 1.00 14.33 13 ILE A C 19
ATOM 9377 O O . ILE A 1 13 ? 9.208 -22.024 -11.630 1.00 34.11 13 ILE A O 19
ATOM 9393 N N . PHE A 1 14 ? 10.106 -20.086 -10.923 1.00 65.34 14 PHE A N 19
ATOM 9394 C CA . PHE A 1 14 ? 11.177 -20.096 -11.913 1.00 42.53 14 PHE A CA 19
ATOM 9395 C C . PHE A 1 14 ? 12.316 -21.011 -11.474 1.00 3.10 14 PHE A C 19
ATOM 9396 O O . PHE A 1 14 ? 12.679 -21.952 -12.180 1.00 55.33 14 PHE A O 19
ATOM 9413 N N . SER A 1 15 ? 12.877 -20.727 -10.303 1.00 22.32 15 SER A N 19
ATOM 9414 C CA . SER A 1 15 ? 13.978 -21.521 -9.770 1.00 61.52 15 SER A CA 19
ATOM 9415 C C . SER A 1 15 ? 13.572 -22.985 -9.626 1.00 20.01 15 SER A C 19
ATOM 9416 O O . SER A 1 15 ? 14.330 -23.888 -9.979 1.00 34.44 15 SER A O 19
ATOM 9424 N N . ALA A 1 16 ? 12.371 -23.211 -9.105 1.00 15.55 16 ALA A N 19
ATOM 9425 C CA . ALA A 1 16 ? 11.862 -24.563 -8.915 1.00 33.22 16 ALA A CA 19
ATOM 9426 C C . ALA A 1 16 ? 11.718 -25.288 -10.249 1.00 10.21 16 ALA A C 19
ATOM 9427 O O . ALA A 1 16 ? 11.932 -26.496 -10.336 1.00 63.04 16 ALA A O 19
ATOM 9434 N N . GLY A 1 17 ? 11.353 -24.541 -11.287 1.00 13.14 17 GLY A N 19
ATOM 9435 C CA . GLY A 1 17 ? 11.186 -25.130 -12.602 1.00 73.03 17 GLY A CA 19
ATOM 9436 C C . GLY A 1 17 ? 12.452 -25.795 -13.105 1.00 12.22 17 GLY A C 19
ATOM 9437 O O . GLY A 1 17 ? 12.403 -26.642 -13.996 1.00 20.21 17 GLY A O 19
ATOM 9441 N N . GLN A 1 18 ? 13.588 -25.409 -12.533 1.00 50.44 18 GLN A N 19
ATOM 9442 C CA . GLN A 1 18 ? 14.873 -25.972 -12.931 1.00 74.03 18 GLN A CA 19
ATOM 9443 C C . GLN A 1 18 ? 15.168 -27.253 -12.158 1.00 4.22 18 GLN A C 19
ATOM 9444 O O . GLN A 1 18 ? 15.570 -28.262 -12.737 1.00 63.12 18 GLN A O 19
ATOM 9458 N N . LYS A 1 19 ? 14.967 -27.205 -10.845 1.00 64.13 19 LYS A N 19
ATOM 9459 C CA . LYS A 1 19 ? 15.211 -28.361 -9.991 1.00 23.21 19 LYS A CA 19
ATOM 9460 C C . LYS A 1 19 ? 14.226 -29.484 -10.300 1.00 51.30 19 LYS A C 19
ATOM 9461 O O . LYS A 1 19 ? 14.626 -30.601 -10.631 1.00 54.33 19 LYS A O 19
ATOM 9480 N N . LEU A 1 20 ? 12.937 -29.180 -10.191 1.00 63.01 20 LEU A N 19
ATOM 9481 C CA . LEU A 1 20 ? 11.894 -30.163 -10.461 1.00 21.53 20 LEU A CA 19
ATOM 9482 C C . LEU A 1 20 ? 12.091 -30.805 -11.831 1.00 3.15 20 LEU A C 19
ATOM 9483 O O . LEU A 1 20 ? 11.725 -31.960 -12.045 1.00 52.52 20 LEU A O 19
ATOM 9499 N N . GLY A 1 21 ? 12.675 -30.048 -12.755 1.00 3.25 21 GLY A N 19
ATOM 9500 C CA . GLY A 1 21 ? 12.913 -30.560 -14.091 1.00 62.03 21 GLY A CA 19
ATOM 9501 C C . GLY A 1 21 ? 13.748 -31.825 -14.087 1.00 60.23 21 GLY A C 19
ATOM 9502 O O . GLY A 1 21 ? 13.754 -32.576 -15.062 1.00 42.31 21 GLY A O 19
ATOM 9506 N N . ASN A 1 22 ? 14.456 -32.062 -12.988 1.00 1.33 22 ASN A N 19
ATOM 9507 C CA . ASN A 1 22 ? 15.301 -33.244 -12.862 1.00 34.01 22 ASN A CA 19
ATOM 9508 C C . ASN A 1 22 ? 14.471 -34.520 -12.977 1.00 44.53 22 ASN A C 19
ATOM 9509 O O . ASN A 1 22 ? 14.869 -35.472 -13.648 1.00 2.24 22 ASN A O 19
ATOM 9520 N N . MET A 1 23 ? 13.317 -34.530 -12.319 1.00 53.43 23 MET A N 19
ATOM 9521 C CA . MET A 1 23 ? 12.430 -35.687 -12.350 1.00 24.33 23 MET A CA 19
ATOM 9522 C C . MET A 1 23 ? 11.598 -35.701 -13.628 1.00 30.31 23 MET A C 19
ATOM 9523 O O . MET A 1 23 ? 11.196 -36.762 -14.107 1.00 13.40 23 MET A O 19
ATOM 9537 N N . VAL A 1 24 ? 11.343 -34.517 -14.176 1.00 34.34 24 VAL A N 19
ATOM 9538 C CA . VAL A 1 24 ? 10.559 -34.394 -15.399 1.00 14.23 24 VAL A CA 19
ATOM 9539 C C . VAL A 1 24 ? 11.348 -34.880 -16.609 1.00 2.31 24 VAL A C 19
ATOM 9540 O O . VAL A 1 24 ? 10.911 -35.775 -17.330 1.00 75.12 24 VAL A O 19
ATOM 9553 N N . GLY A 1 25 ? 12.516 -34.282 -16.825 1.00 63.45 25 GLY A N 19
ATOM 9554 C CA . GLY A 1 25 ? 13.349 -34.668 -17.950 1.00 4.25 25 GLY A CA 19
ATOM 9555 C C . GLY A 1 25 ? 14.176 -35.905 -17.661 1.00 61.11 25 GLY A C 19
ATOM 9556 O O . GLY A 1 25 ? 14.866 -36.420 -18.542 1.00 13.23 25 GLY A O 19
ATOM 9560 N N . LYS A 1 26 ? 14.109 -36.384 -16.424 1.00 22.24 26 LYS A N 19
ATOM 9561 C CA . LYS A 1 26 ? 14.857 -37.569 -16.020 1.00 2.23 26 LYS A CA 19
ATOM 9562 C C . LYS A 1 26 ? 14.123 -38.327 -14.918 1.00 50.33 26 LYS A C 19
ATOM 9563 O O . LYS A 1 26 ? 14.235 -37.990 -13.739 1.00 42.53 26 LYS A O 19
ATOM 9582 N N . ILE A 1 27 ? 13.374 -39.352 -15.310 1.00 54.41 27 ILE A N 19
ATOM 9583 C CA . ILE A 1 27 ? 12.624 -40.158 -14.355 1.00 73.01 27 ILE A CA 19
ATOM 9584 C C . ILE A 1 27 ? 13.560 -40.981 -13.477 1.00 35.34 27 ILE A C 19
ATOM 9585 O O . ILE A 1 27 ? 14.440 -41.682 -13.975 1.00 61.41 27 ILE A O 19
ATOM 9601 N N . VAL A 1 28 ? 13.362 -40.893 -12.165 1.00 54.21 28 VAL A N 19
ATOM 9602 C CA . VAL A 1 28 ? 14.186 -41.632 -11.216 1.00 14.30 28 VAL A CA 19
ATOM 9603 C C . VAL A 1 28 ? 13.326 -42.487 -10.292 1.00 4.03 28 VAL A C 19
ATOM 9604 O O . VAL A 1 28 ? 12.146 -42.214 -10.071 1.00 4.31 28 VAL A O 19
ATOM 9617 N N . PRO A 1 29 ? 13.930 -43.548 -9.737 1.00 22.34 29 PRO A N 19
ATOM 9618 C CA . PRO A 1 29 ? 13.239 -44.465 -8.826 1.00 21.54 29 PRO A CA 19
ATOM 9619 C C . PRO A 1 29 ? 12.923 -43.819 -7.481 1.00 42.33 29 PRO A C 19
ATOM 9620 O O . PRO A 1 29 ? 12.079 -44.307 -6.729 1.00 55.31 29 PRO A O 19
ATOM 9631 N N . LEU A 1 30 ? 13.606 -42.718 -7.185 1.00 33.34 30 LEU A N 19
ATOM 9632 C CA . LEU A 1 30 ? 13.397 -42.004 -5.930 1.00 43.30 30 LEU A CA 19
ATOM 9633 C C . LEU A 1 30 ? 13.005 -40.553 -6.189 1.00 11.54 30 LEU A C 19
ATOM 9634 O O . LEU A 1 30 ? 13.792 -39.626 -5.992 1.00 60.51 30 LEU A O 19
ATOM 9650 N N . PRO A 1 31 ? 11.758 -40.348 -6.638 1.00 50.52 31 PRO A N 19
ATOM 9651 C CA . PRO A 1 31 ? 11.232 -39.011 -6.931 1.00 14.04 31 PRO A CA 19
ATOM 9652 C C . PRO A 1 31 ? 11.017 -38.183 -5.668 1.00 24.30 31 PRO A C 19
ATOM 9653 O O . PRO A 1 31 ? 9.980 -38.288 -5.013 1.00 70.34 31 PRO A O 19
ATOM 9664 N N . PHE A 1 32 ? 12.005 -37.360 -5.331 1.00 53.13 32 PHE A N 19
ATOM 9665 C CA . PHE A 1 32 ? 11.924 -36.514 -4.146 1.00 61.11 32 PHE A CA 19
ATOM 9666 C C . PHE A 1 32 ? 11.717 -37.356 -2.890 1.00 52.23 32 PHE A C 19
ATOM 9667 O O . PHE A 1 32 ? 11.014 -36.949 -1.966 1.00 60.21 32 PHE A O 19
ATOM 9684 N N . GLY A 1 33 ? 12.334 -38.533 -2.865 1.00 64.25 33 GLY A N 19
ATOM 9685 C CA . GLY A 1 33 ? 12.205 -39.415 -1.720 1.00 1.41 33 GLY A CA 19
ATOM 9686 C C . GLY A 1 33 ? 13.501 -39.553 -0.946 1.00 20.31 33 GLY A C 19
ATOM 9687 O O . GLY A 1 33 ? 13.596 -40.360 -0.021 1.00 11.53 33 GLY A O 19
ATOM 9691 N N . TRP A 1 1 ? 4.709 -1.637 1.130 1.00 2.32 1 TRP A N 20
ATOM 9692 C CA . TRP A 1 1 ? 5.109 -2.670 0.182 1.00 63.20 1 TRP A CA 20
ATOM 9693 C C . TRP A 1 1 ? 5.987 -2.087 -0.920 1.00 72.43 1 TRP A C 20
ATOM 9694 O O . TRP A 1 1 ? 6.315 -0.902 -0.904 1.00 13.20 1 TRP A O 20
ATOM 9715 N N . GLY A 1 2 ? 6.364 -2.929 -1.878 1.00 22.10 2 GLY A N 20
ATOM 9716 C CA . GLY A 1 2 ? 7.200 -2.478 -2.975 1.00 5.01 2 GLY A CA 20
ATOM 9717 C C . GLY A 1 2 ? 7.529 -3.592 -3.949 1.00 45.31 2 GLY A C 20
ATOM 9718 O O . GLY A 1 2 ? 6.863 -4.626 -3.967 1.00 70.51 2 GLY A O 20
ATOM 9722 N N . TRP A 1 3 ? 8.558 -3.379 -4.762 1.00 21.52 3 TRP A N 20
ATOM 9723 C CA . TRP A 1 3 ? 8.973 -4.374 -5.745 1.00 11.20 3 TRP A CA 20
ATOM 9724 C C . TRP A 1 3 ? 9.268 -5.711 -5.075 1.00 61.43 3 TRP A C 20
ATOM 9725 O O . TRP A 1 3 ? 9.174 -6.766 -5.703 1.00 72.05 3 TRP A O 20
ATOM 9746 N N . LYS A 1 4 ? 9.626 -5.662 -3.797 1.00 14.24 4 LYS A N 20
ATOM 9747 C CA . LYS A 1 4 ? 9.933 -6.870 -3.040 1.00 44.32 4 LYS A CA 20
ATOM 9748 C C . LYS A 1 4 ? 8.809 -7.892 -3.167 1.00 35.15 4 LYS A C 20
ATOM 9749 O O . LYS A 1 4 ? 9.015 -8.996 -3.669 1.00 23.22 4 LYS A O 20
ATOM 9768 N N . GLU A 1 5 ? 7.619 -7.516 -2.709 1.00 15.23 5 GLU A N 20
ATOM 9769 C CA . GLU A 1 5 ? 6.462 -8.401 -2.772 1.00 34.10 5 GLU A CA 20
ATOM 9770 C C . GLU A 1 5 ? 5.990 -8.578 -4.212 1.00 51.04 5 GLU A C 20
ATOM 9771 O O . GLU A 1 5 ? 5.486 -9.637 -4.587 1.00 1.01 5 GLU A O 20
ATOM 9783 N N . VAL A 1 6 ? 6.157 -7.532 -5.016 1.00 73.42 6 VAL A N 20
ATOM 9784 C CA . VAL A 1 6 ? 5.749 -7.571 -6.416 1.00 21.25 6 VAL A CA 20
ATOM 9785 C C . VAL A 1 6 ? 6.408 -8.734 -7.148 1.00 24.41 6 VAL A C 20
ATOM 9786 O O . VAL A 1 6 ? 5.729 -9.591 -7.713 1.00 60.33 6 VAL A O 20
ATOM 9799 N N . VAL A 1 7 ? 7.737 -8.759 -7.133 1.00 44.35 7 VAL A N 20
ATOM 9800 C CA . VAL A 1 7 ? 8.490 -9.818 -7.795 1.00 11.10 7 VAL A CA 20
ATOM 9801 C C . VAL A 1 7 ? 8.271 -11.160 -7.106 1.00 74.23 7 VAL A C 20
ATOM 9802 O O . VAL A 1 7 ? 8.325 -12.212 -7.744 1.00 4.54 7 VAL A O 20
ATOM 9815 N N . GLN A 1 8 ? 8.022 -11.116 -5.801 1.00 53.04 8 GLN A N 20
ATOM 9816 C CA . GLN A 1 8 ? 7.794 -12.330 -5.026 1.00 42.31 8 GLN A CA 20
ATOM 9817 C C . GLN A 1 8 ? 6.655 -13.150 -5.621 1.00 71.44 8 GLN A C 20
ATOM 9818 O O . GLN A 1 8 ? 6.615 -14.371 -5.476 1.00 32.31 8 GLN A O 20
ATOM 9832 N N . ASN A 1 9 ? 5.730 -12.471 -6.292 1.00 42.10 9 ASN A N 20
ATOM 9833 C CA . ASN A 1 9 ? 4.589 -13.137 -6.909 1.00 21.42 9 ASN A CA 20
ATOM 9834 C C . ASN A 1 9 ? 4.993 -13.805 -8.220 1.00 34.42 9 ASN A C 20
ATOM 9835 O O . ASN A 1 9 ? 4.388 -14.792 -8.638 1.00 22.02 9 ASN A O 20
ATOM 9846 N N . GLY A 1 10 ? 6.020 -13.260 -8.864 1.00 51.22 10 GLY A N 20
ATOM 9847 C CA . GLY A 1 10 ? 6.487 -13.816 -10.121 1.00 3.24 10 GLY A CA 20
ATOM 9848 C C . GLY A 1 10 ? 7.542 -14.887 -9.924 1.00 51.30 10 GLY A C 20
ATOM 9849 O O . GLY A 1 10 ? 7.683 -15.786 -10.752 1.00 33.43 10 GLY A O 20
ATOM 9853 N N . GLN A 1 11 ? 8.285 -14.789 -8.827 1.00 2.34 11 GLN A N 20
ATOM 9854 C CA . GLN A 1 11 ? 9.334 -15.756 -8.526 1.00 41.11 11 GLN A CA 20
ATOM 9855 C C . GLN A 1 11 ? 8.765 -16.965 -7.791 1.00 3.13 11 GLN A C 20
ATOM 9856 O O . GLN A 1 11 ? 9.206 -18.096 -7.998 1.00 42.13 11 GLN A O 20
ATOM 9870 N N . THR A 1 12 ? 7.783 -16.719 -6.929 1.00 61.21 12 THR A N 20
ATOM 9871 C CA . THR A 1 12 ? 7.155 -17.787 -6.161 1.00 52.14 12 THR A CA 20
ATOM 9872 C C . THR A 1 12 ? 6.682 -18.914 -7.072 1.00 51.03 12 THR A C 20
ATOM 9873 O O . THR A 1 12 ? 6.627 -20.074 -6.663 1.00 11.14 12 THR A O 20
ATOM 9884 N N . ILE A 1 13 ? 6.342 -18.566 -8.309 1.00 2.02 13 ILE A N 20
ATOM 9885 C CA . ILE A 1 13 ? 5.876 -19.550 -9.278 1.00 13.22 13 ILE A CA 20
ATOM 9886 C C . ILE A 1 13 ? 7.036 -20.113 -10.091 1.00 61.41 13 ILE A C 20
ATOM 9887 O O . ILE A 1 13 ? 6.984 -21.250 -10.562 1.00 40.21 13 ILE A O 20
ATOM 9903 N N . PHE A 1 14 ? 8.084 -19.312 -10.251 1.00 12.21 14 PHE A N 20
ATOM 9904 C CA . PHE A 1 14 ? 9.259 -19.731 -11.007 1.00 14.54 14 PHE A CA 20
ATOM 9905 C C . PHE A 1 14 ? 10.094 -20.725 -10.206 1.00 3.10 14 PHE A C 20
ATOM 9906 O O . PHE A 1 14 ? 10.362 -21.836 -10.663 1.00 24.24 14 PHE A O 20
ATOM 9923 N N . SER A 1 15 ? 10.503 -20.316 -9.009 1.00 65.31 15 SER A N 20
ATOM 9924 C CA . SER A 1 15 ? 11.313 -21.169 -8.146 1.00 15.32 15 SER A CA 20
ATOM 9925 C C . SER A 1 15 ? 10.604 -22.491 -7.869 1.00 54.03 15 SER A C 20
ATOM 9926 O O . SER A 1 15 ? 11.213 -23.559 -7.929 1.00 14.31 15 SER A O 20
ATOM 9934 N N . ALA A 1 16 ? 9.312 -22.411 -7.567 1.00 10.44 16 ALA A N 20
ATOM 9935 C CA . ALA A 1 16 ? 8.518 -23.600 -7.283 1.00 5.13 16 ALA A CA 20
ATOM 9936 C C . ALA A 1 16 ? 8.430 -24.506 -8.506 1.00 54.53 16 ALA A C 20
ATOM 9937 O O . ALA A 1 16 ? 8.248 -25.716 -8.383 1.00 25.11 16 ALA A O 20
ATOM 9944 N N . GLY A 1 17 ? 8.558 -23.910 -9.688 1.00 72.23 17 GLY A N 20
ATOM 9945 C CA . GLY A 1 17 ? 8.488 -24.679 -10.917 1.00 42.44 17 GLY A CA 20
ATOM 9946 C C . GLY A 1 17 ? 9.556 -25.752 -10.991 1.00 50.04 17 GLY A C 20
ATOM 9947 O O . GLY A 1 17 ? 9.302 -26.856 -11.473 1.00 44.42 17 GLY A O 20
ATOM 9951 N N . GLN A 1 18 ? 10.753 -25.427 -10.514 1.00 63.24 18 GLN A N 20
ATOM 9952 C CA . GLN A 1 18 ? 11.864 -26.372 -10.531 1.00 73.12 18 GLN A CA 20
ATOM 9953 C C . GLN A 1 18 ? 11.905 -27.187 -9.243 1.00 12.13 18 GLN A C 20
ATOM 9954 O O . GLN A 1 18 ? 12.220 -28.377 -9.258 1.00 4.14 18 GLN A O 20
ATOM 9968 N N . LYS A 1 19 ? 11.584 -26.539 -8.128 1.00 50.41 19 LYS A N 20
ATOM 9969 C CA . LYS A 1 19 ? 11.583 -27.202 -6.830 1.00 31.22 19 LYS A CA 20
ATOM 9970 C C . LYS A 1 19 ? 10.661 -28.417 -6.841 1.00 30.34 19 LYS A C 20
ATOM 9971 O O . LYS A 1 19 ? 11.106 -29.549 -6.646 1.00 25.12 19 LYS A O 20
ATOM 9990 N N . LEU A 1 20 ? 9.375 -28.176 -7.070 1.00 60.44 20 LEU A N 20
ATOM 9991 C CA . LEU A 1 20 ? 8.390 -29.252 -7.108 1.00 50.24 20 LEU A CA 20
ATOM 9992 C C . LEU A 1 20 ? 8.742 -30.275 -8.183 1.00 63.30 20 LEU A C 20
ATOM 9993 O O . LEU A 1 20 ? 8.621 -31.481 -7.970 1.00 52.12 20 LEU A O 20
ATOM 10009 N N . GLY A 1 21 ? 9.182 -29.785 -9.338 1.00 72.55 21 GLY A N 20
ATOM 10010 C CA . GLY A 1 21 ? 9.547 -30.671 -10.429 1.00 2.04 21 GLY A CA 20
ATOM 10011 C C . GLY A 1 21 ? 10.601 -31.683 -10.025 1.00 30.10 21 GLY A C 20
ATOM 10012 O O . GLY A 1 21 ? 10.762 -32.715 -10.676 1.00 13.43 21 GLY A O 20
ATOM 10016 N N . ASN A 1 22 ? 11.322 -31.387 -8.949 1.00 2.14 22 ASN A N 20
ATOM 10017 C CA . ASN A 1 22 ? 12.368 -32.278 -8.460 1.00 62.34 22 ASN A CA 20
ATOM 10018 C C . ASN A 1 22 ? 11.794 -33.645 -8.100 1.00 72.14 22 ASN A C 20
ATOM 10019 O O . ASN A 1 22 ? 12.377 -34.679 -8.423 1.00 64.34 22 ASN A O 20
ATOM 10030 N N . MET A 1 23 ? 10.646 -33.641 -7.430 1.00 42.22 23 MET A N 20
ATOM 10031 C CA . MET A 1 23 ? 9.992 -34.880 -7.028 1.00 72.40 23 MET A CA 20
ATOM 10032 C C . MET A 1 23 ? 9.210 -35.484 -8.190 1.00 62.54 23 MET A C 20
ATOM 10033 O O . MET A 1 23 ? 9.034 -36.700 -8.268 1.00 22.42 23 MET A O 20
ATOM 10047 N N . VAL A 1 24 ? 8.743 -34.627 -9.093 1.00 20.34 24 VAL A N 20
ATOM 10048 C CA . VAL A 1 24 ? 7.981 -35.077 -10.251 1.00 52.24 24 VAL A CA 20
ATOM 10049 C C . VAL A 1 24 ? 8.875 -35.804 -11.249 1.00 22.31 24 VAL A C 20
ATOM 10050 O O . VAL A 1 24 ? 8.623 -36.956 -11.600 1.00 30.23 24 VAL A O 20
ATOM 10063 N N . GLY A 1 25 ? 9.923 -35.123 -11.703 1.00 21.14 25 GLY A N 20
ATOM 10064 C CA . GLY A 1 25 ? 10.840 -35.720 -12.656 1.00 21.44 25 GLY A CA 20
ATOM 10065 C C . GLY A 1 25 ? 11.857 -36.628 -11.992 1.00 11.55 25 GLY A C 20
ATOM 10066 O O . GLY A 1 25 ? 12.685 -37.242 -12.664 1.00 20.20 25 GLY A O 20
ATOM 10070 N N . LYS A 1 26 ? 11.797 -36.711 -10.667 1.00 34.22 26 LYS A N 20
ATOM 10071 C CA . LYS A 1 26 ? 12.719 -37.549 -9.910 1.00 21.11 26 LYS A CA 20
ATOM 10072 C C . LYS A 1 26 ? 12.746 -38.969 -10.467 1.00 1.05 26 LYS A C 20
ATOM 10073 O O . LYS A 1 26 ? 13.780 -39.637 -10.438 1.00 30.23 26 LYS A O 20
ATOM 10092 N N . ILE A 1 27 ? 11.605 -39.423 -10.973 1.00 53.34 27 ILE A N 20
ATOM 10093 C CA . ILE A 1 27 ? 11.499 -40.762 -11.539 1.00 5.01 27 ILE A CA 20
ATOM 10094 C C . ILE A 1 27 ? 12.499 -40.960 -12.674 1.00 14.42 27 ILE A C 20
ATOM 10095 O O . ILE A 1 27 ? 12.610 -40.123 -13.570 1.00 71.12 27 ILE A O 20
ATOM 10111 N N . VAL A 1 28 ? 13.223 -42.073 -12.630 1.00 21.20 28 VAL A N 20
ATOM 10112 C CA . VAL A 1 28 ? 14.211 -42.383 -13.656 1.00 65.21 28 VAL A CA 20
ATOM 10113 C C . VAL A 1 28 ? 14.115 -43.842 -14.089 1.00 4.12 28 VAL A C 20
ATOM 10114 O O . VAL A 1 28 ? 13.633 -44.703 -13.353 1.00 22.11 28 VAL A O 20
ATOM 10127 N N . PRO A 1 29 ? 14.586 -44.128 -15.312 1.00 34.42 29 PRO A N 20
ATOM 10128 C CA . PRO A 1 29 ? 14.565 -45.484 -15.870 1.00 50.55 29 PRO A CA 20
ATOM 10129 C C . PRO A 1 29 ? 15.547 -46.415 -15.168 1.00 35.22 29 PRO A C 20
ATOM 10130 O O . PRO A 1 29 ? 15.344 -47.629 -15.125 1.00 72.41 29 PRO A O 20
ATOM 10141 N N . LEU A 1 30 ? 16.610 -45.840 -14.618 1.00 22.24 30 LEU A N 20
ATOM 10142 C CA . LEU A 1 30 ? 17.624 -46.620 -13.916 1.00 11.34 30 LEU A CA 20
ATOM 10143 C C . LEU A 1 30 ? 17.125 -47.048 -12.539 1.00 41.21 30 LEU A C 20
ATOM 10144 O O . LEU A 1 30 ? 16.202 -46.460 -11.976 1.00 15.01 30 LEU A O 20
ATOM 10160 N N . PRO A 1 31 ? 17.751 -48.095 -11.982 1.00 71.21 31 PRO A N 20
ATOM 10161 C CA . PRO A 1 31 ? 17.389 -48.624 -10.663 1.00 44.34 31 PRO A CA 20
ATOM 10162 C C . PRO A 1 31 ? 17.768 -47.672 -9.534 1.00 12.22 31 PRO A C 20
ATOM 10163 O O . PRO A 1 31 ? 17.127 -47.654 -8.482 1.00 64.44 31 PRO A O 20
ATOM 10174 N N . PHE A 1 32 ? 18.812 -46.881 -9.758 1.00 11.24 32 PHE A N 20
ATOM 10175 C CA . PHE A 1 32 ? 19.276 -45.926 -8.758 1.00 31.02 32 PHE A CA 20
ATOM 10176 C C . PHE A 1 32 ? 18.243 -44.825 -8.537 1.00 11.04 32 PHE A C 20
ATOM 10177 O O . PHE A 1 32 ? 18.162 -43.871 -9.309 1.00 14.33 32 PHE A O 20
ATOM 10194 N N . GLY A 1 33 ? 17.454 -44.966 -7.475 1.00 43.03 33 GLY A N 20
ATOM 10195 C CA . GLY A 1 33 ? 16.436 -43.977 -7.171 1.00 24.40 33 GLY A CA 20
ATOM 10196 C C . GLY A 1 33 ? 15.158 -44.603 -6.649 1.00 23.22 33 GLY A C 20
ATOM 10197 O O . GLY A 1 33 ? 15.185 -45.681 -6.055 1.00 13.24 33 GLY A O 20
#